Protein AF-A0A6I2FIW4-F1 (afdb_monomer)

Foldseek 3Di:
DDQAFLVRLLPDDLPLVVLLVVLLVQLVVLLVVLVVLLCVLVVDPDDDPVSVVSNVVSVVSSVLSNLLSVLSNLLSVLSVLLSVQQVVLSVVSNPVQVVLVVVQWDADRGQRQIHHNDDLVVQVVVCPPPVVSVVVSVVVVVVVVVVSVVSSVVRNVSSVSNVVSVVSSVVSNVVSVVSNCVSCPLLNPQALVLLLVLQVCQLVLNHDPSSLVNLVVLLDDDPVQLVCLLLPAADADAPSSLRSLLSNQASCQPPALLSLLCRNVSYPPVSSLSNLQSSLSSQLQQQAQSYWHPQDPDDPDGDDIDGGHLVSHHNNLSCCLAPQQWDWDDPVVPPDPFTEIARPCLVSLVSSLVSNVSYDLSSLARGNSLLSLLQNLLSLLLVRGFYYDDPVDDPDGSLQSSLSSLLRSLSHLQSLLCLQVVADQDPVRAGPSCSRYDPPDHDDSCSSVVSLVVGDNVPSCNSVVSSVVSLVCLCVPPPVSSVVSNPDDPPPPPDD

Mean predicted aligned error: 14.68 Å

Sequence (496 aa):
MKVPTVVQVMFWNVDMGSVVPKAEAIATGIRDAADEMHKTVDGMNWSGDGRHGAEGRADRERAQMRLVADAFDDLAAACRYGQAALGPLVATARQRVPNLREAGFEVDDADWSVRDGYNYQAALDAAGTDQKLIDQVNTLQSTRANEAANQTVVLQRLAADLGWADDTTATAIRTALDSIEQLTPATSGLNPTVAAQDEAALRNGTATPAQIERLQLATHLTQQQLDDLLVGKQVDLPQGQFDYLRGFMRSMDTMSVTDIQKLGDGLPADQQQTVRAGVADALQIMSNPEIETAGNPGNGKQTLEDTGGMAMLPTQIRTLLTEKPYNSLNPQRGGGAGGVISVPRMGDFNALTDVLGKGNPSLAQGTDIDRGLLKQSAEIAGSNVKNIQSPWGSTETPSSLADKMLGRAGIDHLAVHDLLTGGAQLPDGTHRMDVTVTPGGKYNPESHIGNLLNHNWEGHDAGMATVLGTAGEFATSPIAAQHAESGEPADTGTGK

Radius of gyration: 36.12 Å; Cα contacts (8 Å, |Δi|>4): 725; chains: 1; bounding box: 83×49×122 Å

pLDDT: mean 84.41, std 15.53, range [32.25, 98.69]

Solvent-accessible surface area (backbone atoms only — not comparable to full-atom values): 25704 Å² total; per-residue (Å²): 133,65,66,60,31,53,63,58,56,73,69,60,81,77,71,35,65,76,50,26,68,55,28,45,51,50,20,49,53,38,44,51,52,31,51,50,53,36,48,55,63,68,68,49,97,73,76,62,72,69,45,56,54,50,50,57,46,37,52,51,52,30,53,51,38,42,53,39,19,50,27,28,42,45,34,22,49,26,27,51,50,33,34,67,56,42,42,62,52,48,52,48,49,66,49,52,56,56,53,40,44,75,72,46,30,41,67,41,47,76,72,39,40,39,42,73,63,71,65,58,66,64,54,47,64,72,32,66,86,44,62,68,51,44,52,48,52,54,50,50,51,55,52,46,51,53,48,21,54,52,49,17,54,53,40,40,50,52,31,47,53,48,20,51,40,50,54,53,28,54,47,42,39,48,54,20,52,52,46,36,50,69,64,52,41,98,56,74,75,42,28,39,69,54,23,36,52,39,49,53,23,25,63,70,28,65,54,48,73,71,46,54,48,50,45,46,58,56,48,58,72,56,71,66,48,42,56,33,29,69,63,72,36,73,35,76,39,59,62,38,41,49,39,15,53,50,22,40,27,59,65,37,38,87,40,50,45,57,55,60,58,46,37,17,70,65,40,59,74,75,54,25,54,53,42,35,19,30,53,20,31,42,51,29,49,36,9,12,57,45,30,30,29,74,56,73,94,80,76,94,67,90,57,87,58,55,62,31,13,50,87,49,41,27,50,49,55,38,48,64,32,21,50,82,63,61,46,85,48,69,54,88,81,60,91,51,102,53,53,38,30,34,47,86,56,51,68,38,55,51,26,47,52,56,31,51,71,48,27,64,74,72,51,39,32,43,13,38,61,32,35,8,36,42,52,48,20,19,54,47,32,49,64,77,38,72,41,44,66,52,99,81,71,64,86,64,26,34,36,55,52,22,18,55,34,21,49,63,26,20,74,11,53,52,24,45,39,19,52,68,67,25,35,65,74,43,98,88,73,46,35,61,41,29,71,36,34,50,93,93,48,75,64,55,26,69,61,37,50,48,17,53,75,70,41,81,38,90,87,35,46,65,10,54,48,37,34,54,47,40,55,53,49,27,68,66,37,93,48,65,65,46,30,53,61,52,72,53,77,78,80,77,79,77,80,128

Nearest PDB structures (foldseek):
  1i4t-assembly2_A-2  TM=3.808E-01  e=1.875E+00  Homo sapiens
  1i49-assembly1_B  TM=3.551E-01  e=1.515E+00  Homo sapiens

Secondary structure (DSSP, 8-state):
-PPPPHHHHHH-----TTTHHHHHHHHHHHHHHHHHHHHHHHTS---SHHHHHHHHHHHHHHHHHHHHHHHHHHHHHHHHHHHHHHHHHHHHHHHHHHHHHHTTEEE-TTT--EEE---HHHHHHHHTT-HHHHHHHHHHHHHHHHHHHHHHHHHHHHHHHHHHHHHHHHHHHHHHHHHHHHHS-TTTT--HHHHHHHHHHHHTT---HHHHHHHHHHT---HHHHHHHHTT--EEEPHHHHHHHHHHHHHTTTS-HHHHHTTTTTS-HHHHHHHHHHHHHHHHHHT-TTEEE---SSSS--PPPPB-SGGGS-HHHH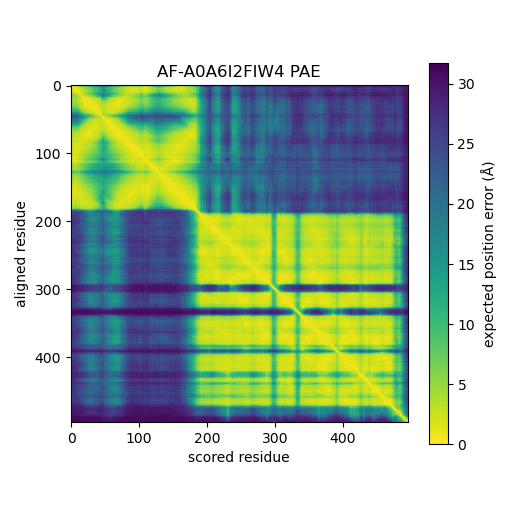HHHHS---EEEPGGGS-STT-EEE-TTHHHHHHHHHHHTTS-GGGGTT-HHHHHHHHHHHHHHTT--S-B--TT-----HHHHHHHHHHHHTT-HHHHHHHHH--PBPTTS-BGGGGGSSTT----HHHHHHHHHH---TT--HHHHHHHHHHHHHTT-SSHHHHHTTT---------

Structure (mmCIF, N/CA/C/O backbone):
data_AF-A0A6I2FIW4-F1
#
_entry.id   AF-A0A6I2FIW4-F1
#
loop_
_atom_site.group_PDB
_atom_site.id
_atom_site.type_symbol
_atom_site.label_atom_id
_atom_site.label_alt_id
_atom_site.label_comp_id
_atom_site.label_asym_id
_atom_site.label_entity_id
_atom_site.label_seq_id
_atom_site.pdbx_PDB_ins_code
_atom_site.Cartn_x
_atom_site.Cartn_y
_atom_site.Cartn_z
_atom_site.occupancy
_atom_site.B_iso_or_equiv
_atom_site.auth_seq_id
_atom_site.auth_comp_id
_atom_site.auth_asym_id
_atom_site.auth_atom_id
_atom_site.pdbx_PDB_model_num
ATOM 1 N N . MET A 1 1 ? -8.846 -2.212 36.057 1.00 59.03 1 MET A N 1
ATOM 2 C CA . MET A 1 1 ? -10.302 -2.308 36.265 1.00 59.03 1 MET A CA 1
ATOM 3 C C . MET A 1 1 ? -10.796 -1.058 36.966 1.00 59.03 1 MET A C 1
ATOM 5 O O . MET A 1 1 ? -10.289 -0.727 38.033 1.00 59.03 1 MET A O 1
ATOM 9 N N . LYS A 1 2 ? -11.722 -0.331 36.344 1.00 77.19 2 LYS A N 1
ATOM 10 C CA . LYS A 1 2 ? -12.286 0.905 36.892 1.00 77.19 2 LYS A CA 1
ATOM 11 C C . LYS A 1 2 ? -13.670 0.589 37.455 1.00 77.19 2 LYS A C 1
ATOM 13 O O . LYS A 1 2 ? -14.498 0.047 36.736 1.00 77.19 2 LYS A O 1
ATOM 18 N N . VAL A 1 3 ? -13.908 0.898 38.728 1.00 87.56 3 VAL A N 1
ATOM 19 C CA . VAL A 1 3 ? -15.242 0.757 39.333 1.00 87.56 3 VAL A CA 1
ATOM 20 C C . VAL A 1 3 ? -16.120 1.907 38.822 1.00 87.56 3 VAL A C 1
ATOM 22 O O . VAL A 1 3 ? -15.680 3.060 38.896 1.00 87.56 3 VAL A O 1
ATOM 25 N N . PRO A 1 4 ? -17.311 1.635 38.264 1.00 89.81 4 PRO A N 1
ATOM 26 C CA . PRO A 1 4 ? -18.198 2.683 37.780 1.00 89.81 4 PRO A CA 1
ATOM 27 C C . PRO A 1 4 ? -18.858 3.419 38.950 1.00 89.81 4 PRO A C 1
ATOM 29 O O . PRO A 1 4 ? -19.106 2.834 40.002 1.00 89.81 4 PRO A O 1
ATOM 32 N N . THR A 1 5 ? -19.174 4.698 38.770 1.00 93.69 5 THR A N 1
ATOM 33 C CA . THR A 1 5 ? -19.931 5.485 39.755 1.00 93.69 5 THR A CA 1
ATOM 34 C C . THR A 1 5 ? -21.418 5.131 39.714 1.00 93.69 5 THR A C 1
ATOM 36 O O . THR A 1 5 ? -21.919 4.622 38.707 1.00 93.69 5 THR A O 1
ATOM 39 N N . VAL A 1 6 ? -22.157 5.447 40.782 1.00 93.00 6 VAL A N 1
ATOM 40 C CA . VAL A 1 6 ? -23.617 5.247 40.830 1.00 93.00 6 VAL A CA 1
ATOM 41 C C . VAL A 1 6 ? -24.279 5.958 39.653 1.00 93.00 6 VAL A C 1
ATOM 43 O O . VAL A 1 6 ? -25.058 5.356 38.917 1.00 93.00 6 VAL A O 1
ATOM 46 N N . VAL A 1 7 ? -23.909 7.222 39.426 1.00 91.19 7 VAL A N 1
ATOM 47 C CA . VAL A 1 7 ? -24.441 8.045 38.333 1.00 91.19 7 VAL A CA 1
ATOM 48 C C . VAL A 1 7 ? -24.213 7.376 36.979 1.00 91.19 7 VAL A C 1
ATOM 50 O O . VAL A 1 7 ? -25.156 7.269 36.201 1.00 91.19 7 VAL A O 1
ATOM 53 N N . GLN A 1 8 ? -23.004 6.873 36.706 1.00 90.31 8 GLN A N 1
ATOM 54 C CA . GLN A 1 8 ? -22.704 6.188 35.444 1.00 90.31 8 GLN A CA 1
ATOM 55 C C . GLN A 1 8 ? -23.646 5.004 35.210 1.00 90.31 8 GLN A C 1
ATOM 57 O O . GLN A 1 8 ? -24.297 4.940 34.168 1.00 90.31 8 GLN A O 1
ATOM 62 N N . VAL A 1 9 ? -23.784 4.123 36.204 1.00 92.69 9 VAL A N 1
ATOM 63 C CA . VAL A 1 9 ? -24.616 2.914 36.105 1.00 92.69 9 VAL A CA 1
ATOM 64 C C . VAL A 1 9 ? -26.093 3.252 35.904 1.00 92.69 9 VAL A C 1
ATOM 66 O O . VAL A 1 9 ? -26.779 2.588 35.125 1.00 92.69 9 VAL A O 1
ATOM 69 N N . MET A 1 10 ? -26.602 4.310 36.546 1.00 90.31 10 MET A N 1
ATOM 70 C CA . MET A 1 10 ? -27.998 4.724 36.366 1.00 90.31 10 MET A CA 1
ATOM 71 C C . MET A 1 10 ? -28.303 5.137 34.922 1.00 90.31 10 MET A C 1
ATOM 73 O O . MET A 1 10 ? -29.415 4.884 34.453 1.00 90.31 10 MET A O 1
ATOM 77 N N . PHE A 1 11 ? -27.324 5.679 34.191 1.00 88.44 11 PHE A N 1
ATOM 78 C CA . PHE A 1 11 ? -27.472 6.097 32.793 1.00 88.44 11 PHE A CA 1
ATOM 79 C C . PHE A 1 11 ? -27.109 5.024 31.754 1.00 88.44 11 PHE A C 1
ATOM 81 O O . PHE A 1 11 ? -27.374 5.228 30.570 1.00 88.44 11 PHE A O 1
ATOM 88 N N . TRP A 1 12 ? -26.546 3.877 32.146 1.00 88.44 12 TRP A N 1
ATOM 89 C CA . TRP A 1 12 ? -26.160 2.830 31.193 1.00 88.44 12 TRP A CA 1
ATOM 90 C C . TRP A 1 12 ? -27.354 2.255 30.421 1.00 88.44 12 TRP A C 1
ATOM 92 O O . TRP A 1 12 ? -28.333 1.786 31.008 1.00 88.44 12 TRP A O 1
ATOM 102 N N . ASN A 1 13 ? -27.258 2.235 29.092 1.00 82.50 13 ASN A N 1
ATOM 103 C CA . ASN A 1 13 ? -28.193 1.505 28.243 1.00 82.50 13 ASN A CA 1
ATOM 104 C C . ASN A 1 13 ? -27.595 0.143 27.870 1.00 82.50 13 ASN A C 1
ATOM 106 O O . ASN A 1 13 ? -26.714 0.064 27.019 1.00 82.50 13 ASN A O 1
ATOM 110 N N . VAL A 1 14 ? -28.074 -0.923 28.5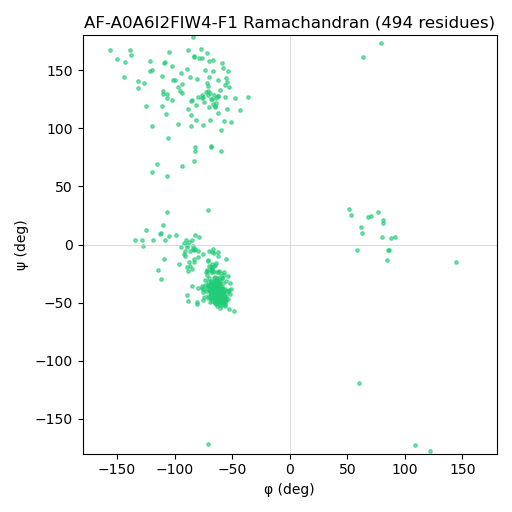11 1.00 81.62 14 VAL A N 1
ATOM 111 C CA . VAL A 1 14 ? -27.634 -2.300 28.240 1.00 81.62 14 VAL A CA 1
ATOM 112 C C . VAL A 1 14 ? -28.579 -2.933 27.216 1.00 81.62 14 VAL A C 1
ATOM 114 O O . VAL A 1 14 ? -29.365 -3.820 27.545 1.00 81.62 14 VAL A O 1
ATOM 117 N N . ASP A 1 15 ? -28.543 -2.420 25.986 1.00 83.44 15 ASP A N 1
ATOM 118 C CA . ASP A 1 15 ? -29.210 -3.021 24.824 1.00 83.44 15 ASP A CA 1
ATOM 119 C C . ASP A 1 15 ? -28.164 -3.471 23.799 1.00 83.44 15 ASP A C 1
ATOM 121 O O . ASP A 1 15 ? -27.992 -2.890 22.728 1.00 83.44 15 ASP A O 1
ATOM 125 N N . MET A 1 16 ? -27.423 -4.515 24.168 1.00 83.81 16 MET A N 1
ATOM 126 C CA . MET A 1 16 ? -26.498 -5.209 23.267 1.00 83.81 16 MET A CA 1
ATOM 127 C C . MET A 1 16 ? -27.218 -6.310 22.476 1.00 83.81 16 MET A C 1
ATOM 129 O O . MET A 1 16 ? -26.740 -6.745 21.429 1.00 83.81 16 MET A O 1
ATOM 133 N N . GLY A 1 17 ? -28.395 -6.740 22.946 1.00 80.81 17 GLY A N 1
ATOM 134 C CA . GLY A 1 17 ? -29.218 -7.758 22.293 1.00 80.81 17 GLY A CA 1
ATOM 135 C C . GLY A 1 17 ? -29.667 -7.376 20.880 1.00 80.81 17 GLY A C 1
ATOM 136 O O . GLY A 1 17 ? -29.822 -8.256 20.039 1.00 80.81 17 GLY A O 1
ATOM 137 N N . SER A 1 18 ? -29.812 -6.082 20.581 1.00 85.06 18 SER A N 1
ATOM 138 C CA . SER A 1 18 ? -30.168 -5.595 19.239 1.00 85.06 18 SER A CA 1
ATOM 139 C C . SER A 1 18 ? -29.058 -5.751 18.181 1.00 85.06 18 SER A C 1
ATOM 141 O O . SER A 1 18 ? -29.347 -5.724 16.980 1.00 85.06 18 SER A O 1
ATOM 143 N N . VAL A 1 19 ? -27.799 -5.928 18.601 1.00 84.56 19 VAL A N 1
ATOM 144 C CA . VAL A 1 19 ? -26.633 -6.115 17.713 1.00 84.56 19 VAL A CA 1
ATOM 145 C C . VAL A 1 19 ? -26.477 -7.578 17.298 1.00 84.56 19 VAL A C 1
ATOM 147 O O . VAL A 1 19 ? -26.149 -7.855 16.146 1.00 84.56 19 VAL A O 1
ATOM 150 N N . VAL A 1 20 ? -26.792 -8.508 18.203 1.00 91.06 20 VAL A N 1
ATOM 151 C CA . VAL A 1 20 ? -26.676 -9.965 18.013 1.00 91.06 20 VAL A CA 1
ATOM 152 C C . VAL A 1 20 ? -27.299 -10.458 16.695 1.00 91.06 20 VAL A C 1
ATOM 154 O O . VAL A 1 20 ? -26.558 -11.013 15.885 1.00 91.06 20 VAL A O 1
ATOM 157 N N . PRO A 1 21 ? -28.594 -10.215 16.397 1.00 88.75 21 PRO A N 1
ATOM 158 C CA . PRO A 1 21 ? -29.202 -10.736 15.171 1.00 88.75 21 PRO A CA 1
ATOM 159 C C . PRO A 1 21 ? -28.617 -10.108 13.899 1.00 88.75 21 PRO A C 1
ATOM 161 O O . PRO A 1 21 ? -28.694 -10.706 12.830 1.00 88.75 21 PRO A O 1
ATOM 164 N N . LYS A 1 22 ? -28.031 -8.904 13.984 1.00 90.00 22 LYS A N 1
ATOM 165 C CA . LYS A 1 22 ? -27.380 -8.257 12.835 1.00 90.00 22 LYS A CA 1
ATOM 166 C C . LYS A 1 22 ? -26.039 -8.914 12.528 1.00 90.00 22 LYS A C 1
ATOM 168 O O . LYS A 1 22 ? -25.767 -9.196 11.367 1.00 90.00 22 LYS A O 1
ATOM 173 N N . ALA A 1 23 ? -25.232 -9.169 13.557 1.00 87.62 23 ALA A N 1
ATOM 174 C CA . ALA A 1 23 ? -23.948 -9.847 13.411 1.00 87.62 23 ALA A CA 1
ATOM 175 C C . ALA A 1 23 ? -24.131 -11.282 12.875 1.00 87.62 23 ALA A C 1
ATOM 177 O O . ALA A 1 23 ? -23.488 -11.650 11.897 1.00 87.62 23 ALA A O 1
ATOM 178 N N . GLU A 1 24 ? -25.096 -12.037 13.413 1.00 92.25 24 GLU A N 1
ATOM 179 C CA . GLU A 1 24 ? -25.441 -13.391 12.937 1.00 92.25 24 GLU A CA 1
ATOM 180 C C . GLU A 1 24 ? -25.934 -13.399 11.478 1.00 92.25 24 GLU A C 1
ATOM 182 O O . GLU A 1 24 ? -25.581 -14.284 10.693 1.00 92.25 24 GLU A O 1
ATOM 187 N N . ALA A 1 25 ? -26.735 -12.401 11.085 1.00 88.69 25 ALA A N 1
ATOM 188 C CA . ALA A 1 25 ? -27.196 -12.264 9.706 1.00 88.69 25 ALA A CA 1
ATOM 189 C C . ALA A 1 25 ? -26.035 -11.983 8.737 1.00 88.69 25 ALA A C 1
ATOM 191 O O . ALA A 1 25 ? -26.004 -12.549 7.645 1.00 88.69 25 ALA A O 1
ATOM 192 N N . ILE A 1 26 ? -25.067 -11.151 9.140 1.00 85.94 26 ILE A N 1
ATOM 193 C CA . ILE A 1 26 ? -23.856 -10.886 8.351 1.00 85.94 26 ILE A CA 1
ATOM 194 C C . ILE A 1 26 ? -23.019 -12.162 8.217 1.00 85.94 26 ILE A C 1
ATOM 196 O O . ILE A 1 26 ? -22.685 -12.544 7.097 1.00 85.94 26 ILE A O 1
ATOM 200 N N . ALA A 1 27 ? -22.742 -12.858 9.324 1.00 87.69 27 ALA A N 1
ATOM 201 C CA . ALA A 1 27 ? -21.993 -14.113 9.314 1.00 87.69 27 ALA A CA 1
ATOM 202 C C . ALA A 1 27 ? -22.637 -15.157 8.386 1.00 87.69 27 ALA A C 1
ATOM 204 O O . ALA A 1 27 ? -21.959 -15.792 7.576 1.00 87.69 27 ALA A O 1
ATOM 205 N N . THR A 1 28 ? -23.965 -15.291 8.449 1.00 92.06 28 THR A N 1
ATOM 206 C CA . THR A 1 28 ? -24.731 -16.187 7.571 1.00 92.06 28 THR A CA 1
ATOM 207 C C . THR A 1 28 ? -24.592 -15.786 6.102 1.00 92.06 28 THR A C 1
ATOM 209 O O . THR A 1 28 ? -24.226 -16.620 5.279 1.00 92.06 28 THR A O 1
ATOM 212 N N . GLY A 1 29 ? -24.791 -14.506 5.773 1.00 87.19 29 GLY A N 1
ATOM 213 C CA . GLY A 1 29 ? -24.674 -14.019 4.396 1.00 87.19 29 GLY A CA 1
ATOM 214 C C . GLY A 1 29 ? -23.279 -14.220 3.794 1.00 87.19 29 GLY A C 1
ATOM 215 O O . GLY A 1 29 ? -23.159 -14.568 2.620 1.00 87.19 29 GLY A O 1
ATOM 216 N N . ILE A 1 30 ? -22.221 -14.063 4.595 1.00 83.88 30 ILE A N 1
ATOM 217 C CA . ILE A 1 30 ? -20.842 -14.322 4.161 1.00 83.88 30 ILE A CA 1
ATOM 218 C C . ILE A 1 30 ? -20.639 -15.812 3.855 1.00 83.88 30 ILE A C 1
ATOM 220 O O . ILE A 1 30 ? -20.066 -16.152 2.818 1.00 83.88 30 ILE A O 1
ATOM 224 N N . ARG A 1 31 ? -21.134 -16.710 4.716 1.00 89.06 31 ARG A N 1
ATOM 225 C CA . ARG A 1 31 ? -21.052 -18.164 4.489 1.00 89.06 31 ARG A CA 1
ATOM 226 C C . ARG A 1 31 ? -21.817 -18.588 3.242 1.00 89.06 31 ARG A C 1
ATOM 228 O O . ARG A 1 31 ? -21.283 -19.366 2.455 1.00 89.06 31 ARG A O 1
ATOM 235 N N . ASP A 1 32 ? -23.014 -18.043 3.044 1.00 89.25 32 ASP A N 1
ATOM 236 C CA . ASP A 1 32 ? -23.837 -18.323 1.869 1.00 89.25 32 ASP A CA 1
ATOM 237 C C . ASP A 1 32 ? -23.130 -17.878 0.582 1.00 89.25 32 ASP A C 1
ATOM 239 O O . ASP A 1 32 ? -23.043 -18.653 -0.369 1.00 89.25 32 ASP A O 1
ATOM 243 N N . ALA A 1 33 ? -22.548 -16.673 0.566 1.00 81.31 33 ALA A N 1
ATOM 244 C CA . ALA A 1 33 ? -21.786 -16.173 -0.578 1.00 81.31 33 ALA A CA 1
ATOM 245 C C . ALA A 1 33 ? -20.536 -17.024 -0.869 1.00 81.31 33 ALA A C 1
ATOM 247 O O . ALA A 1 33 ? -20.266 -17.354 -2.026 1.00 81.31 33 ALA A O 1
ATOM 248 N N . ALA A 1 34 ? -19.800 -17.422 0.173 1.00 82.25 34 ALA A N 1
ATOM 249 C CA . ALA A 1 34 ? -18.619 -18.273 0.051 1.00 82.25 34 ALA A CA 1
ATOM 250 C C . ALA A 1 34 ? -18.967 -19.664 -0.509 1.00 82.25 34 ALA A C 1
ATOM 252 O O . ALA A 1 34 ? -18.273 -20.194 -1.382 1.00 82.25 34 ALA A O 1
ATOM 253 N N . ASP A 1 35 ? -20.059 -20.258 -0.023 1.00 88.25 35 ASP A N 1
ATOM 254 C CA . ASP A 1 35 ? -20.535 -21.558 -0.484 1.00 88.25 35 ASP A CA 1
ATOM 255 C C . ASP A 1 35 ? -21.100 -21.486 -1.911 1.00 88.25 35 ASP A C 1
ATOM 257 O O . ASP A 1 35 ? -20.884 -22.413 -2.691 1.00 88.25 35 ASP A O 1
ATOM 261 N N . GLU A 1 36 ? -21.781 -20.399 -2.280 1.00 89.38 36 GLU A N 1
ATOM 262 C CA . GLU A 1 36 ? -22.313 -20.196 -3.632 1.00 89.38 36 GLU A CA 1
ATOM 263 C C . GLU A 1 36 ? -21.202 -19.994 -4.668 1.00 89.38 36 GLU A C 1
ATOM 265 O O . GLU A 1 36 ? -21.226 -20.617 -5.733 1.00 89.38 36 GLU A O 1
ATOM 270 N N . MET A 1 37 ? -20.183 -19.191 -4.347 1.00 87.19 37 MET A N 1
ATOM 271 C CA . MET A 1 37 ? -18.987 -19.030 -5.178 1.00 87.19 37 MET A CA 1
ATOM 272 C C . MET A 1 37 ? -18.314 -20.383 -5.429 1.00 87.19 37 MET A C 1
ATOM 274 O O . MET A 1 37 ? -18.074 -20.759 -6.577 1.00 87.19 37 MET A O 1
ATOM 278 N N . HIS A 1 38 ? -18.058 -21.147 -4.365 1.00 86.00 38 HIS A N 1
ATOM 279 C CA . HIS A 1 38 ? -17.422 -22.456 -4.474 1.00 86.00 38 HIS A CA 1
ATOM 280 C C . HIS A 1 38 ? -18.267 -23.439 -5.299 1.00 86.00 38 HIS A C 1
ATOM 282 O O . HIS A 1 38 ? -17.736 -24.128 -6.168 1.00 86.00 38 HIS A O 1
ATOM 288 N N . LYS A 1 39 ? -19.589 -23.496 -5.078 1.00 88.69 39 LYS A N 1
ATOM 289 C CA . LYS A 1 39 ? -20.505 -24.325 -5.887 1.00 88.69 39 LYS A CA 1
ATOM 290 C C . LYS A 1 39 ? -20.510 -23.914 -7.355 1.00 88.69 39 LYS A C 1
ATOM 292 O O . LYS A 1 39 ? -20.576 -24.779 -8.220 1.00 88.69 39 LYS A O 1
ATOM 297 N N . THR A 1 40 ? -20.443 -22.617 -7.639 1.00 84.88 40 THR A N 1
ATOM 298 C CA . THR A 1 40 ? -20.405 -22.104 -9.013 1.00 84.88 40 THR A CA 1
ATOM 299 C C . THR A 1 40 ? -19.133 -22.558 -9.722 1.00 84.88 40 THR A C 1
ATOM 301 O O . THR A 1 40 ? -19.204 -23.009 -10.863 1.00 84.88 40 THR A O 1
ATOM 304 N N . VAL A 1 41 ? -17.980 -22.494 -9.046 1.00 79.62 41 VAL A N 1
ATOM 305 C CA . VAL A 1 41 ? -16.695 -22.943 -9.604 1.00 79.62 41 VAL A CA 1
ATOM 306 C C . VAL A 1 41 ? -16.661 -24.456 -9.830 1.00 79.62 41 VAL A C 1
ATOM 308 O O . VAL A 1 41 ? -16.255 -24.897 -10.907 1.00 79.62 41 VAL A O 1
ATOM 311 N N . ASP A 1 42 ? -17.142 -25.235 -8.860 1.00 82.44 42 ASP A N 1
ATOM 312 C CA . ASP A 1 42 ? -17.222 -26.700 -8.939 1.00 82.44 42 ASP A CA 1
ATOM 313 C C . ASP A 1 42 ? -18.243 -27.184 -9.990 1.00 82.44 42 ASP A C 1
ATOM 315 O O . ASP A 1 42 ? -18.009 -28.147 -10.721 1.00 82.44 42 ASP A O 1
ATOM 319 N N . GLY A 1 43 ? -19.367 -26.473 -10.123 1.00 81.56 43 GLY A N 1
ATOM 320 C CA . GLY A 1 43 ? -20.464 -26.802 -11.036 1.00 81.56 43 GLY A CA 1
ATOM 321 C C . GLY A 1 43 ? -20.199 -26.486 -12.512 1.00 81.56 43 GLY A C 1
ATOM 322 O O . GLY A 1 43 ? -20.999 -26.865 -13.373 1.00 81.56 43 GLY A O 1
ATOM 323 N N . MET A 1 44 ? -19.097 -25.806 -12.840 1.00 83.56 44 MET A N 1
ATOM 324 C CA . MET A 1 44 ? -18.712 -25.558 -14.229 1.00 83.56 44 MET A CA 1
ATOM 325 C C . MET A 1 44 ? -18.244 -26.854 -14.909 1.00 83.56 44 MET A C 1
ATOM 327 O O . MET A 1 44 ? -17.396 -27.588 -14.405 1.00 83.56 44 MET A O 1
ATOM 331 N N . ASN A 1 45 ? -18.761 -27.130 -16.109 1.00 78.31 45 ASN A N 1
ATOM 332 C CA . ASN A 1 45 ? -18.373 -28.306 -16.891 1.00 78.31 45 ASN A CA 1
ATOM 333 C C . ASN A 1 45 ? -17.081 -28.035 -17.687 1.00 78.31 45 ASN A C 1
ATOM 335 O O . ASN A 1 45 ? -17.106 -27.841 -18.902 1.00 78.31 45 ASN A O 1
ATOM 339 N N . TRP A 1 46 ? -15.956 -27.960 -16.976 1.00 74.38 46 TRP A N 1
ATOM 340 C CA . TRP A 1 46 ? -14.620 -27.680 -17.516 1.00 74.38 46 TRP A CA 1
ATOM 341 C C . TRP A 1 46 ? -13.548 -28.586 -16.885 1.00 74.38 46 TRP A C 1
ATOM 343 O O . TRP A 1 46 ? -13.793 -29.232 -15.865 1.00 74.38 46 TRP A O 1
ATOM 353 N N . SER A 1 47 ? -12.370 -28.694 -17.509 1.00 80.00 47 SER A N 1
ATOM 354 C CA . SER A 1 47 ? -11.281 -29.596 -17.092 1.00 80.00 47 SER A CA 1
ATOM 355 C C . SER A 1 47 ? -9.899 -29.038 -17.454 1.00 80.00 47 SER A C 1
ATOM 357 O O . SER A 1 47 ? -9.793 -28.227 -18.371 1.00 80.00 47 SER A O 1
ATOM 359 N N . GLY A 1 48 ? -8.843 -29.525 -16.792 1.00 66.50 48 GLY A N 1
ATOM 360 C CA . GLY A 1 48 ? -7.445 -29.126 -17.023 1.00 66.50 48 GLY A CA 1
ATOM 361 C C . GLY A 1 48 ? -6.860 -28.280 -15.885 1.00 66.50 48 GLY A C 1
ATOM 362 O O . GLY A 1 48 ? -7.497 -28.105 -14.845 1.00 66.50 48 GLY A O 1
ATOM 363 N N . ASP A 1 49 ? -5.650 -27.750 -16.074 1.00 52.66 49 ASP A N 1
ATOM 364 C CA . ASP A 1 49 ? -4.913 -27.008 -15.032 1.00 52.66 49 ASP A CA 1
ATOM 365 C C . ASP A 1 49 ? -5.614 -25.706 -14.615 1.00 52.66 49 ASP A C 1
ATOM 367 O O . ASP A 1 49 ? -5.609 -25.338 -13.442 1.00 52.66 49 ASP A O 1
ATOM 371 N N . GLY A 1 50 ? -6.309 -25.050 -15.551 1.00 54.69 50 GLY A N 1
ATOM 372 C CA . GLY A 1 50 ? -7.105 -23.853 -15.258 1.00 54.69 50 GLY A CA 1
ATOM 373 C C . GLY A 1 50 ? -8.239 -24.111 -14.259 1.00 54.69 50 GLY A C 1
ATOM 374 O O . GLY A 1 50 ? -8.487 -23.278 -13.390 1.00 54.69 50 GLY A O 1
ATOM 375 N N . ARG A 1 51 ? -8.869 -25.294 -14.319 1.00 68.31 51 ARG A N 1
ATOM 376 C CA . ARG A 1 51 ? -9.874 -25.714 -13.332 1.00 68.31 51 ARG A CA 1
ATOM 377 C C . ARG A 1 51 ? -9.247 -25.909 -11.954 1.00 68.31 51 ARG A C 1
ATOM 379 O O . ARG A 1 51 ? -9.774 -25.382 -10.984 1.00 68.31 51 ARG A O 1
ATOM 386 N N . HIS A 1 52 ? -8.113 -26.604 -11.877 1.00 63.03 52 HIS A N 1
ATOM 387 C CA . HIS A 1 52 ? -7.424 -26.850 -10.605 1.00 63.03 52 HIS A CA 1
ATOM 388 C C . HIS A 1 52 ? -6.986 -25.539 -9.934 1.00 63.03 52 HIS A C 1
ATOM 390 O O . HIS A 1 52 ? -7.106 -25.392 -8.719 1.00 63.03 52 HIS A O 1
ATOM 396 N N . GLY A 1 53 ? -6.515 -24.564 -10.719 1.00 56.59 53 GLY A N 1
ATOM 397 C CA . GLY A 1 53 ? -6.182 -23.230 -10.216 1.00 56.59 53 GLY A CA 1
ATOM 398 C C . GLY A 1 53 ? -7.402 -22.471 -9.683 1.00 56.59 53 GLY A C 1
ATOM 399 O O . GLY A 1 53 ? -7.327 -21.860 -8.617 1.00 56.59 53 GLY A O 1
ATOM 400 N N . ALA A 1 54 ? -8.532 -22.542 -10.391 1.00 60.97 54 ALA A N 1
ATOM 401 C CA . ALA A 1 54 ? -9.777 -21.901 -9.976 1.00 60.97 54 ALA A CA 1
ATOM 402 C C . ALA A 1 54 ? -10.395 -22.549 -8.727 1.00 60.97 54 ALA A C 1
ATOM 404 O O . ALA A 1 54 ? -10.791 -21.823 -7.821 1.00 60.97 54 ALA A O 1
ATOM 405 N N . GLU A 1 55 ? -10.426 -23.882 -8.642 1.00 70.12 55 GLU A N 1
ATOM 406 C CA . GLU A 1 55 ? -10.861 -24.620 -7.445 1.00 70.12 55 GLU A CA 1
ATOM 407 C C . GLU A 1 55 ? -9.976 -24.268 -6.244 1.00 70.12 55 GLU A C 1
ATOM 409 O O . GLU A 1 55 ? -10.480 -23.854 -5.205 1.00 70.12 55 GLU A O 1
ATOM 414 N N . GLY A 1 56 ? -8.649 -24.305 -6.414 1.00 60.00 56 GLY A N 1
ATOM 415 C CA . GLY A 1 56 ? -7.720 -23.944 -5.345 1.00 60.00 56 GLY A CA 1
ATOM 416 C C . GLY A 1 56 ? -7.864 -22.491 -4.878 1.00 60.00 56 GLY A C 1
ATOM 417 O O . GLY A 1 56 ? -7.675 -22.206 -3.697 1.00 60.00 56 GLY A O 1
ATOM 418 N N . ARG A 1 57 ? -8.211 -21.561 -5.777 1.00 64.19 57 ARG A N 1
ATOM 419 C CA . ARG A 1 57 ? -8.530 -20.176 -5.404 1.00 64.19 57 ARG A CA 1
ATOM 420 C C . ARG A 1 57 ? -9.868 -20.083 -4.670 1.00 64.19 57 ARG A C 1
ATOM 422 O O . ARG A 1 57 ? -9.920 -19.442 -3.625 1.00 64.19 57 ARG A O 1
ATOM 429 N N . ALA A 1 58 ? -10.907 -20.745 -5.174 1.00 68.06 58 ALA A N 1
ATOM 430 C CA . ALA A 1 58 ? -12.226 -20.766 -4.551 1.00 68.06 58 ALA A CA 1
ATOM 431 C C . ALA A 1 58 ? -12.180 -21.363 -3.134 1.00 68.06 58 ALA A C 1
ATOM 433 O O . ALA A 1 58 ? -12.832 -20.841 -2.234 1.00 68.06 58 ALA A O 1
ATOM 434 N N . ASP A 1 59 ? -11.366 -22.398 -2.908 1.00 66.12 59 ASP A N 1
ATOM 435 C CA . ASP A 1 59 ? -11.124 -22.974 -1.581 1.00 66.12 59 ASP A CA 1
ATOM 436 C C . ASP A 1 59 ? -10.491 -21.966 -0.616 1.00 66.12 59 ASP A C 1
ATOM 438 O O . ASP A 1 59 ? -10.939 -21.829 0.526 1.00 66.12 59 ASP A O 1
ATOM 442 N N . ARG A 1 60 ? -9.466 -21.233 -1.072 1.00 62.09 60 ARG A N 1
ATOM 443 C CA . ARG A 1 60 ? -8.792 -20.206 -0.260 1.00 62.09 60 ARG A CA 1
ATOM 444 C C . ARG A 1 60 ? -9.730 -19.056 0.089 1.00 62.09 60 ARG A C 1
ATOM 446 O O . ARG A 1 60 ? -9.832 -18.695 1.259 1.00 62.09 60 ARG A O 1
ATOM 453 N N . GLU A 1 61 ? -10.445 -18.525 -0.900 1.00 66.69 61 GLU A N 1
ATOM 454 C CA . GLU A 1 61 ? -11.411 -17.440 -0.696 1.00 66.69 61 GLU A CA 1
ATOM 455 C C . GLU A 1 61 ? -12.547 -17.892 0.235 1.00 66.69 61 GLU A C 1
ATOM 457 O O . GLU A 1 61 ? -12.907 -17.176 1.169 1.00 66.69 61 GLU A O 1
ATOM 462 N N . ARG A 1 62 ? -13.042 -19.128 0.080 1.00 76.31 62 ARG A N 1
ATOM 463 C CA . ARG A 1 62 ? -14.054 -19.707 0.973 1.00 76.31 62 ARG A CA 1
ATOM 464 C C . ARG A 1 62 ? -13.554 -19.833 2.411 1.00 76.31 62 ARG A C 1
ATOM 466 O O . ARG A 1 62 ? -14.307 -19.539 3.338 1.00 76.31 62 ARG A O 1
ATOM 473 N N . ALA A 1 63 ? -12.312 -20.273 2.612 1.00 67.62 63 ALA A N 1
ATOM 474 C CA . ALA A 1 63 ? -11.716 -20.370 3.941 1.00 67.62 63 ALA A CA 1
ATOM 475 C C . ALA A 1 63 ? -11.585 -18.988 4.603 1.00 67.62 63 ALA A C 1
ATOM 477 O O . ALA A 1 63 ? -11.991 -18.825 5.751 1.00 67.62 63 ALA A O 1
ATOM 478 N N . GLN A 1 64 ? -11.105 -17.981 3.868 1.00 68.25 64 GLN A N 1
ATOM 479 C CA . GLN A 1 64 ? -10.965 -16.609 4.371 1.00 68.25 64 GLN A CA 1
ATOM 480 C C . GLN A 1 64 ? -12.316 -15.973 4.714 1.00 68.25 64 GLN A C 1
ATOM 482 O O . GLN A 1 64 ? -12.485 -15.441 5.808 1.00 68.25 64 GLN A O 1
ATOM 487 N N . MET A 1 65 ? -13.311 -16.091 3.831 1.00 77.94 65 MET A N 1
ATOM 488 C CA . MET A 1 65 ? -14.665 -15.592 4.096 1.00 77.94 65 MET A CA 1
ATOM 489 C C . MET A 1 65 ? -15.277 -16.245 5.343 1.00 77.94 65 MET A C 1
ATOM 491 O O . MET A 1 65 ? -15.958 -15.581 6.121 1.00 77.94 65 MET A O 1
ATOM 495 N N . ARG A 1 66 ? -15.014 -17.534 5.583 1.00 81.19 66 ARG A N 1
ATOM 496 C CA . ARG A 1 66 ? -15.499 -18.218 6.791 1.00 81.19 66 ARG A CA 1
ATOM 497 C C . ARG A 1 66 ? -14.844 -17.706 8.069 1.00 81.19 66 ARG A C 1
ATOM 499 O O . ARG A 1 66 ? -15.563 -17.535 9.043 1.00 81.19 66 ARG A O 1
ATOM 506 N N . LEU A 1 67 ? -13.553 -17.378 8.048 1.00 72.69 67 LEU A N 1
ATOM 507 C CA . LEU A 1 67 ? -12.898 -16.731 9.191 1.00 72.69 67 LEU A CA 1
ATOM 508 C C . LEU A 1 67 ? -13.551 -15.381 9.525 1.00 72.69 67 LEU A C 1
ATOM 510 O O . LEU A 1 67 ? -13.785 -15.090 10.695 1.00 72.69 67 LEU A O 1
ATOM 514 N N . VAL A 1 68 ? -13.917 -14.585 8.512 1.00 78.12 68 VAL A N 1
ATOM 515 C CA . VAL A 1 68 ? -14.665 -13.331 8.723 1.00 78.12 68 VAL A CA 1
ATOM 516 C C . VAL A 1 68 ? -16.031 -13.611 9.355 1.00 78.12 68 VAL A C 1
ATOM 518 O O . VAL A 1 68 ? -16.423 -12.938 10.307 1.00 78.12 68 VAL A O 1
ATOM 521 N N . ALA A 1 69 ? -16.762 -14.607 8.848 1.00 80.38 69 ALA A N 1
ATOM 522 C CA . ALA A 1 69 ? -18.056 -14.988 9.407 1.00 80.38 69 ALA A CA 1
ATOM 523 C C . ALA A 1 69 ? -17.946 -15.442 10.873 1.00 80.38 69 ALA A C 1
ATOM 525 O O . ALA A 1 69 ? -18.785 -15.066 11.689 1.00 80.38 69 ALA A O 1
ATOM 526 N N . ASP A 1 70 ? -16.902 -16.197 11.216 1.00 79.38 70 ASP A N 1
ATOM 527 C CA . ASP A 1 70 ? -16.642 -16.643 12.586 1.00 79.38 70 ASP A CA 1
ATOM 528 C C . ASP A 1 70 ? -16.339 -15.450 13.516 1.00 79.38 70 ASP A C 1
ATOM 530 O O . ASP A 1 70 ? -16.875 -15.389 14.619 1.00 79.38 70 ASP A O 1
ATOM 534 N N . ALA A 1 71 ? -15.610 -14.429 13.048 1.00 78.88 71 ALA A N 1
ATOM 535 C CA . ALA A 1 71 ? -15.375 -13.203 13.822 1.00 78.88 71 ALA A CA 1
ATOM 536 C C . ALA A 1 71 ? -16.669 -12.400 14.096 1.00 78.88 71 ALA A C 1
ATOM 538 O O . ALA A 1 71 ? -16.835 -11.810 15.168 1.00 78.88 71 ALA A O 1
ATOM 539 N N . PHE A 1 72 ? -17.629 -12.402 13.161 1.00 86.56 72 PHE A N 1
ATOM 540 C CA . PHE A 1 72 ? -18.965 -11.839 13.407 1.00 86.56 72 PHE A CA 1
ATOM 541 C C . PHE A 1 72 ? -19.777 -12.669 14.414 1.00 86.56 72 PHE A C 1
ATOM 543 O O . PHE A 1 72 ? -20.514 -12.091 15.221 1.00 86.56 72 PHE A O 1
ATOM 550 N N . ASP A 1 73 ? -19.630 -13.995 14.421 1.00 89.38 73 ASP A N 1
ATOM 551 C CA . ASP A 1 73 ? -20.240 -14.848 15.447 1.00 89.38 73 ASP A CA 1
ATOM 552 C C . ASP A 1 73 ? -19.622 -14.606 16.833 1.00 89.38 73 ASP A C 1
ATOM 554 O O . ASP A 1 73 ? -20.353 -14.574 17.829 1.00 89.38 73 ASP A O 1
ATOM 558 N N . ASP A 1 74 ? -18.314 -14.351 16.910 1.00 85.31 74 ASP A N 1
ATOM 559 C CA . ASP A 1 74 ? -17.630 -13.967 18.150 1.00 85.31 74 ASP A CA 1
ATOM 560 C C . ASP A 1 74 ? -18.130 -12.615 18.680 1.00 85.31 74 ASP A C 1
ATOM 562 O O . ASP A 1 74 ? -18.395 -12.476 19.879 1.00 85.31 74 ASP A O 1
ATOM 566 N N . LEU A 1 75 ? -18.368 -11.634 17.798 1.00 90.12 75 LEU A N 1
ATOM 567 C CA . LEU A 1 75 ? -19.012 -10.368 18.169 1.00 90.12 75 LEU A CA 1
ATOM 568 C C . LEU A 1 75 ? -20.427 -10.604 18.722 1.00 90.12 75 LEU A C 1
ATOM 570 O O . LEU A 1 75 ? -20.794 -10.052 19.764 1.00 90.12 75 LEU A O 1
ATOM 574 N N . ALA A 1 76 ? -21.220 -11.450 18.058 1.00 91.88 76 ALA A N 1
ATOM 575 C CA . ALA A 1 76 ? -22.554 -11.814 18.528 1.00 91.88 76 ALA A CA 1
A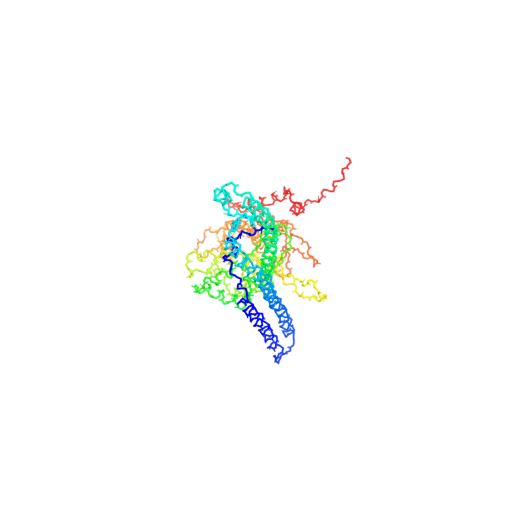TOM 576 C C . ALA A 1 76 ? -22.498 -12.492 19.909 1.00 91.88 76 ALA A C 1
ATOM 578 O O . ALA A 1 76 ? -23.287 -12.160 20.800 1.00 91.88 76 ALA A O 1
ATOM 579 N N . ALA A 1 77 ? -21.546 -13.403 20.120 1.00 90.88 77 ALA A N 1
ATOM 580 C CA . ALA A 1 77 ? -21.328 -14.075 21.396 1.00 90.88 77 ALA A CA 1
ATOM 581 C C . ALA A 1 77 ? -20.920 -13.091 22.506 1.00 90.88 77 ALA A C 1
ATOM 583 O O . ALA A 1 77 ? -21.493 -13.144 23.599 1.00 90.88 77 ALA A O 1
ATOM 584 N N . ALA A 1 78 ? -20.012 -12.152 22.220 1.00 89.81 78 ALA A N 1
ATOM 585 C CA . ALA A 1 78 ? -19.595 -11.105 23.152 1.00 89.81 78 ALA A CA 1
ATOM 586 C C . ALA A 1 78 ? -20.773 -10.206 23.566 1.00 89.81 78 ALA A C 1
ATOM 588 O O . ALA A 1 78 ? -20.976 -9.955 24.756 1.00 89.81 78 ALA A O 1
ATOM 589 N N . CYS A 1 79 ? -21.613 -9.788 22.612 1.00 90.50 79 CYS A N 1
ATOM 590 C CA . CYS A 1 79 ? -22.818 -9.007 22.898 1.00 90.50 79 CYS A CA 1
ATOM 591 C C . CYS A 1 79 ? -23.854 -9.794 23.721 1.00 90.50 79 CYS A C 1
ATOM 593 O O . CYS A 1 79 ? -24.441 -9.236 24.652 1.00 90.50 79 CYS A O 1
ATOM 595 N N . ARG A 1 80 ? -24.069 -11.091 23.434 1.00 93.25 80 ARG A N 1
ATOM 596 C CA . ARG A 1 80 ? -24.957 -11.955 24.241 1.00 93.25 80 ARG A CA 1
ATOM 597 C C . ARG A 1 80 ? -24.454 -12.085 25.677 1.00 93.25 80 ARG A C 1
ATOM 599 O O . ARG A 1 80 ? -25.245 -11.960 26.613 1.00 93.25 80 ARG A O 1
ATOM 606 N N . TYR A 1 81 ? -23.153 -12.313 25.848 1.00 88.56 81 TYR A N 1
ATOM 607 C CA . TYR A 1 81 ? -22.525 -12.381 27.164 1.00 88.56 81 TYR A CA 1
ATOM 608 C C . TYR A 1 81 ? -22.694 -11.064 27.928 1.00 88.56 81 TYR A C 1
ATOM 610 O O . TYR A 1 81 ? -23.184 -11.076 29.057 1.00 88.56 81 TYR A O 1
ATOM 618 N N . GLY A 1 82 ? -22.379 -9.932 27.291 1.00 88.00 82 GLY A N 1
ATOM 619 C CA . GLY A 1 82 ? -22.519 -8.606 27.888 1.00 88.00 82 GLY A CA 1
ATOM 620 C C . GLY A 1 82 ? -23.942 -8.311 28.350 1.00 88.00 82 GLY A C 1
ATOM 621 O O . GLY A 1 82 ? -24.150 -7.891 29.488 1.00 88.00 82 GLY A O 1
ATOM 622 N N . GLN A 1 83 ? -24.939 -8.626 27.518 1.00 92.19 83 GLN A N 1
ATOM 623 C CA . GLN A 1 83 ? -26.351 -8.489 27.876 1.00 92.19 83 GLN A CA 1
ATOM 624 C C . GLN A 1 83 ? -26.717 -9.321 29.117 1.00 92.19 83 GLN A C 1
ATOM 626 O O . GLN A 1 83 ? -27.397 -8.825 30.019 1.00 92.19 83 GLN A O 1
ATOM 631 N N . ALA A 1 84 ? -26.276 -10.582 29.162 1.00 92.31 84 ALA A N 1
ATOM 632 C CA . ALA A 1 84 ? -26.587 -11.511 30.245 1.00 92.31 84 ALA A CA 1
ATOM 633 C C . ALA A 1 84 ? -25.865 -11.166 31.559 1.00 92.31 84 ALA A C 1
ATOM 635 O O . ALA A 1 84 ? -26.438 -11.357 32.631 1.00 92.31 84 ALA A O 1
ATOM 636 N N . ALA A 1 85 ? -24.637 -10.647 31.483 1.00 91.62 85 ALA A N 1
ATOM 637 C CA . ALA A 1 85 ? -23.831 -10.287 32.645 1.00 91.62 85 ALA A CA 1
ATOM 638 C C . ALA A 1 85 ? -24.223 -8.918 33.228 1.00 91.62 85 ALA A C 1
ATOM 640 O O . ALA A 1 85 ? -24.472 -8.805 34.428 1.00 91.62 85 ALA A O 1
ATOM 641 N N . LEU A 1 86 ? -24.320 -7.877 32.393 1.00 92.56 86 LEU A N 1
ATOM 642 C CA . LEU A 1 86 ? -24.566 -6.504 32.851 1.00 92.56 86 LEU A CA 1
ATOM 643 C C . LEU A 1 86 ? -26.038 -6.236 33.172 1.00 92.56 86 LEU A C 1
ATOM 645 O O . LEU A 1 86 ? -26.332 -5.527 34.135 1.00 92.56 86 LEU A O 1
ATOM 649 N N . GLY A 1 87 ? -26.972 -6.803 32.402 1.00 92.06 87 GLY A N 1
ATOM 650 C CA . GLY A 1 87 ? -28.404 -6.515 32.530 1.00 92.06 87 GLY A CA 1
ATOM 651 C C . GLY A 1 87 ? -28.948 -6.694 33.959 1.00 92.06 87 GLY A C 1
ATOM 652 O O . GLY A 1 87 ? -29.491 -5.738 34.522 1.00 92.06 87 GLY A O 1
ATOM 653 N N . PRO A 1 88 ? -28.771 -7.872 34.591 1.00 94.62 88 PRO A N 1
ATOM 654 C CA . PRO A 1 88 ? -29.239 -8.119 35.957 1.00 94.62 88 PR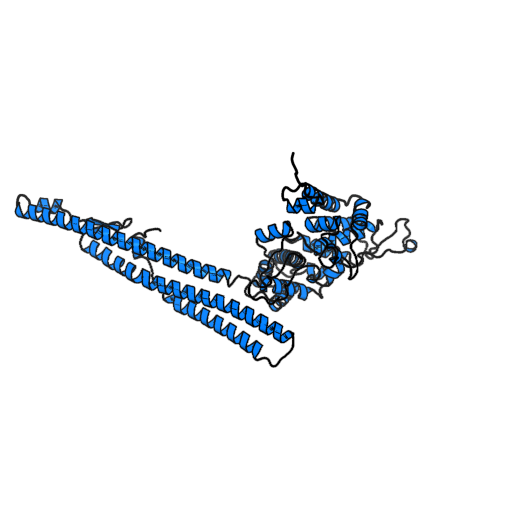O A CA 1
ATOM 655 C C . PRO A 1 88 ? -28.559 -7.240 37.016 1.00 94.62 88 PRO A C 1
ATOM 657 O O . PRO A 1 88 ? -29.211 -6.809 37.972 1.00 94.62 88 PRO A O 1
ATOM 660 N N . LEU A 1 89 ? -27.265 -6.945 36.854 1.00 96.06 89 LEU A N 1
ATOM 661 C CA . LEU A 1 89 ? -26.504 -6.120 37.798 1.00 96.06 89 LEU A CA 1
ATOM 662 C C . LEU A 1 89 ? -26.974 -4.660 37.762 1.00 96.06 89 LEU A C 1
ATOM 664 O O . LEU A 1 89 ? -27.244 -4.070 38.809 1.00 96.06 89 LEU A O 1
ATOM 668 N N . VAL A 1 90 ? -27.156 -4.099 36.562 1.00 95.56 90 VAL A N 1
ATOM 669 C CA . VAL A 1 90 ? -27.675 -2.735 36.375 1.00 95.56 90 VAL A CA 1
ATOM 670 C C . VAL A 1 90 ? -29.107 -2.627 36.895 1.00 95.56 90 VAL A C 1
ATOM 672 O O . VAL A 1 90 ? -29.434 -1.663 37.589 1.00 95.56 90 VAL A O 1
ATOM 675 N N . ALA A 1 91 ? -29.959 -3.624 36.632 1.00 95.19 91 ALA A N 1
ATOM 676 C CA . ALA A 1 91 ? -31.314 -3.668 37.182 1.00 95.19 91 ALA A CA 1
ATOM 677 C C . ALA A 1 91 ? -31.306 -3.698 38.722 1.00 95.19 91 ALA A C 1
ATOM 679 O O . ALA A 1 91 ? -32.047 -2.953 39.362 1.00 95.19 91 ALA A O 1
ATOM 680 N N . THR A 1 92 ? -30.413 -4.495 39.318 1.00 96.75 92 THR A N 1
ATOM 681 C CA . THR A 1 92 ? -30.244 -4.569 40.777 1.00 96.75 92 THR A CA 1
ATOM 682 C C . THR A 1 92 ? -29.799 -3.229 41.359 1.00 96.75 92 THR A C 1
ATOM 684 O O . THR A 1 92 ? -30.358 -2.787 42.364 1.00 96.75 92 THR A O 1
ATOM 687 N N . ALA A 1 93 ? -28.837 -2.548 40.729 1.00 96.56 93 ALA A N 1
ATOM 688 C CA . ALA A 1 93 ? -28.388 -1.225 41.162 1.00 96.56 93 ALA A CA 1
ATOM 689 C C . ALA A 1 93 ? -29.532 -0.202 41.098 1.00 96.56 93 ALA A C 1
ATOM 691 O O . ALA A 1 93 ? -29.799 0.490 42.084 1.00 96.56 93 ALA A O 1
ATOM 692 N N . ARG A 1 94 ? -30.255 -0.167 39.969 1.00 95.56 94 ARG A N 1
ATOM 693 C CA . ARG A 1 94 ? -31.413 0.714 39.732 1.00 95.56 94 ARG A CA 1
ATOM 694 C C . ARG A 1 94 ? -32.573 0.478 40.689 1.00 95.56 94 ARG A C 1
ATOM 696 O O . ARG A 1 94 ? -33.378 1.379 40.876 1.00 95.56 94 ARG A O 1
ATOM 703 N N . GLN A 1 95 ? -32.662 -0.699 41.296 1.00 96.62 95 GLN A N 1
ATOM 704 C CA . GLN A 1 95 ? -33.640 -0.979 42.339 1.00 96.62 95 GLN A CA 1
ATOM 705 C C . GLN A 1 95 ? -33.111 -0.605 43.731 1.00 96.62 95 GLN A C 1
ATOM 707 O O . GLN A 1 95 ? -33.794 0.065 44.501 1.00 96.62 95 GLN A O 1
ATOM 712 N N . ARG A 1 96 ? -31.891 -1.033 44.079 1.00 96.44 96 ARG A N 1
ATOM 713 C CA . ARG A 1 96 ? -31.350 -0.880 45.438 1.00 96.44 96 ARG A CA 1
ATOM 714 C C . ARG A 1 96 ? -31.068 0.568 45.813 1.00 96.44 96 ARG A C 1
ATOM 716 O O . ARG A 1 96 ? -31.388 0.961 46.930 1.00 96.44 96 ARG A O 1
ATOM 723 N N . VAL A 1 97 ? -30.481 1.349 44.907 1.00 97.19 97 VAL A N 1
ATOM 724 C CA . VAL A 1 97 ? -30.087 2.731 45.215 1.00 97.19 97 VAL A CA 1
ATOM 725 C C . VAL A 1 97 ? -31.310 3.611 45.514 1.00 97.19 97 VAL A C 1
ATOM 727 O O . VAL A 1 97 ? -31.313 4.247 46.569 1.00 97.19 97 VAL A O 1
ATOM 730 N N . PRO A 1 98 ? -32.377 3.629 44.687 1.00 96.44 98 PRO A N 1
ATOM 731 C CA . PRO A 1 98 ? -33.596 4.360 45.029 1.00 96.44 98 PRO A CA 1
ATOM 732 C C . PRO A 1 98 ? -34.264 3.855 46.309 1.00 96.44 98 PRO A C 1
ATOM 734 O O . PRO A 1 98 ? -34.612 4.673 47.150 1.00 96.44 98 PRO A O 1
ATOM 737 N N . ASN A 1 99 ? -34.354 2.536 46.520 1.00 97.00 99 ASN A N 1
ATOM 738 C CA . ASN A 1 99 ? -34.965 1.981 47.734 1.00 97.00 99 ASN A CA 1
ATOM 739 C C . ASN A 1 99 ? -34.244 2.430 49.018 1.00 97.00 99 ASN A C 1
ATOM 741 O O . ASN A 1 99 ? -34.888 2.708 50.027 1.00 97.00 99 ASN A O 1
ATOM 745 N N . LEU A 1 100 ? -32.909 2.518 48.995 1.00 97.31 100 LEU A N 1
ATOM 746 C CA . LEU A 1 100 ? -32.133 3.031 50.129 1.00 97.31 100 LEU A CA 1
ATOM 747 C C . LEU A 1 100 ? -32.383 4.524 50.355 1.00 97.31 100 LEU A C 1
ATOM 749 O O . LEU A 1 100 ? -32.567 4.945 51.498 1.00 97.31 100 LEU A O 1
ATOM 753 N N . ARG A 1 101 ? -32.460 5.304 49.269 1.00 96.19 101 ARG A N 1
ATOM 754 C CA . ARG A 1 101 ? -32.793 6.735 49.321 1.00 96.19 101 ARG A CA 1
ATOM 755 C C . ARG A 1 101 ? -34.195 6.972 49.885 1.00 96.19 101 ARG A C 1
ATOM 757 O O . ARG A 1 101 ? -34.366 7.820 50.755 1.00 96.19 101 ARG A O 1
ATOM 764 N N . GLU A 1 102 ? -35.180 6.176 49.477 1.00 96.00 102 GLU A N 1
ATOM 765 C CA . GLU A 1 102 ? -36.543 6.209 50.026 1.00 96.00 102 GLU A CA 1
ATOM 766 C C . GLU A 1 102 ? -36.595 5.805 51.509 1.00 96.00 102 GLU A C 1
ATOM 768 O O . GLU A 1 102 ? -37.389 6.352 52.274 1.00 96.00 102 GLU A O 1
ATOM 773 N N . ALA A 1 103 ? -35.711 4.905 51.951 1.00 95.12 103 ALA A N 1
ATOM 774 C CA . ALA A 1 103 ? -35.578 4.496 53.352 1.00 95.12 103 ALA A CA 1
ATOM 775 C C . ALA A 1 103 ? -34.805 5.506 54.239 1.00 95.12 103 ALA A C 1
ATOM 777 O O . ALA A 1 103 ? -34.523 5.226 55.416 1.00 95.12 103 ALA A O 1
ATOM 778 N N . GLY A 1 104 ? -34.460 6.679 53.695 1.00 95.25 104 GLY A N 1
ATOM 779 C CA . GLY A 1 104 ? -33.784 7.767 54.404 1.00 95.25 104 GLY A CA 1
ATOM 780 C C . GLY A 1 104 ? -32.268 7.600 54.528 1.00 95.25 104 GLY A C 1
ATOM 781 O O . GLY A 1 104 ? -31.664 8.217 55.405 1.00 95.25 104 GLY A O 1
ATOM 782 N N . PHE A 1 105 ? -31.655 6.745 53.707 1.00 97.75 105 PHE A N 1
ATOM 783 C CA . PHE A 1 105 ? -30.201 6.656 53.595 1.00 97.75 105 PHE A CA 1
ATOM 784 C C . PHE A 1 105 ? -29.686 7.515 52.439 1.00 97.75 105 PHE A C 1
ATOM 786 O O . PHE A 1 105 ? -30.322 7.648 51.396 1.00 97.75 105 PHE A O 1
ATOM 793 N N . GLU A 1 106 ? -28.488 8.053 52.601 1.00 97.06 106 GLU A N 1
ATOM 794 C CA . GLU A 1 106 ? -27.738 8.708 51.540 1.00 97.06 106 GLU A CA 1
ATOM 795 C C . GLU A 1 106 ? -26.774 7.695 50.922 1.00 97.06 106 GLU A C 1
ATOM 797 O O . GLU A 1 106 ? -26.075 6.980 51.637 1.00 97.06 106 GLU A O 1
ATOM 802 N N . VAL A 1 107 ? -26.744 7.622 49.592 1.00 97.56 107 VAL A N 1
ATOM 803 C CA . VAL A 1 107 ? -25.788 6.791 48.848 1.00 97.56 107 VAL A CA 1
ATOM 804 C C . VAL A 1 107 ? -24.828 7.729 48.139 1.00 97.56 107 VAL A C 1
ATOM 806 O O . VAL A 1 107 ? -25.280 8.525 47.310 1.00 97.56 107 VAL A O 1
ATOM 809 N N . ASP A 1 108 ? -23.543 7.631 48.469 1.00 96.88 108 ASP A N 1
ATOM 810 C CA . ASP A 1 108 ? -22.479 8.397 47.831 1.00 96.88 108 ASP A CA 1
ATOM 811 C C . ASP A 1 108 ? -22.315 7.945 46.378 1.00 96.88 108 ASP A C 1
ATOM 813 O O . ASP A 1 108 ? -22.149 6.759 46.072 1.00 96.88 108 ASP A O 1
ATOM 817 N N . ASP A 1 109 ? -22.399 8.910 45.467 1.00 93.44 109 ASP A N 1
ATOM 818 C CA . ASP A 1 109 ? -22.401 8.622 44.042 1.00 93.44 109 ASP A CA 1
ATOM 819 C C . ASP A 1 109 ? -21.027 8.167 43.524 1.00 93.44 109 ASP A C 1
ATOM 821 O O . ASP A 1 109 ? -20.970 7.512 42.481 1.00 93.44 109 ASP A O 1
ATOM 825 N N . ALA A 1 110 ? -19.931 8.497 44.215 1.00 91.88 110 ALA A N 1
ATOM 826 C CA . ALA A 1 110 ? -18.569 8.199 43.786 1.00 91.88 110 ALA A CA 1
ATOM 827 C C . ALA A 1 110 ? -18.078 6.830 44.276 1.00 91.88 110 ALA A C 1
ATOM 829 O O . ALA A 1 110 ? -17.463 6.104 43.493 1.00 91.88 110 ALA A O 1
ATOM 830 N N . ASP A 1 111 ? -18.339 6.474 45.537 1.00 93.56 111 ASP A N 1
ATOM 831 C CA . ASP A 1 111 ? -17.755 5.281 46.175 1.00 93.56 111 ASP A CA 1
ATOM 832 C C . ASP A 1 111 ? -18.769 4.225 46.645 1.00 93.56 111 ASP A C 1
ATOM 834 O O . ASP A 1 111 ? -18.373 3.208 47.227 1.00 93.56 111 ASP A O 1
ATOM 838 N N . TRP A 1 112 ? -20.059 4.441 46.362 1.00 96.62 112 TRP A N 1
ATOM 839 C CA . TRP A 1 112 ? -21.164 3.550 46.729 1.00 96.62 112 TRP A CA 1
ATOM 840 C C . TRP A 1 112 ? -21.346 3.354 48.242 1.00 96.62 112 TRP A C 1
ATOM 842 O O . TRP A 1 112 ? -22.056 2.434 48.663 1.00 96.62 112 TRP A O 1
ATOM 852 N N . SER A 1 113 ? -20.728 4.198 49.074 1.00 97.56 113 SER A N 1
ATOM 853 C CA . SER A 1 113 ? -20.933 4.158 50.519 1.00 97.56 113 SER A CA 1
ATOM 854 C C . SER A 1 113 ? -22.332 4.632 50.896 1.00 97.56 113 SER A C 1
ATOM 856 O O . SER A 1 113 ? -22.913 5.519 50.271 1.00 97.56 113 SER A O 1
ATOM 858 N N . VAL A 1 114 ? -22.894 4.008 51.928 1.00 98.12 114 VAL A N 1
ATOM 859 C CA . VAL A 1 114 ? -24.226 4.318 52.446 1.00 98.12 114 VAL A CA 1
ATOM 860 C C . VAL A 1 114 ? -24.075 4.984 53.802 1.00 98.12 114 VAL A C 1
ATOM 862 O O . VAL A 1 114 ? -23.388 4.474 54.688 1.00 98.12 114 VAL A O 1
ATOM 865 N N . ARG A 1 115 ? -24.732 6.128 53.973 1.00 96.50 115 ARG A N 1
ATOM 866 C CA . ARG A 1 115 ? -24.784 6.880 55.227 1.00 96.50 115 ARG A CA 1
ATOM 867 C C . ARG A 1 115 ? -26.221 7.045 55.668 1.00 96.50 115 ARG A C 1
ATOM 869 O O . ARG A 1 115 ? -27.139 7.099 54.857 1.00 96.50 115 ARG A O 1
ATOM 876 N N . ASP A 1 116 ? -26.423 7.111 56.972 1.00 96.25 116 ASP A N 1
ATOM 877 C CA . ASP A 1 116 ? -27.744 7.384 57.510 1.00 96.25 116 ASP A CA 1
ATOM 878 C C . ASP A 1 116 ? -28.038 8.888 57.480 1.00 96.25 116 ASP A C 1
ATOM 880 O O . ASP A 1 116 ? -27.315 9.666 58.099 1.00 96.25 116 ASP A O 1
ATOM 884 N N . GLY A 1 117 ? -29.100 9.280 56.772 1.00 92.81 117 GLY A N 1
ATOM 885 C CA . GLY A 1 117 ? -29.560 10.667 56.683 1.00 92.81 117 GLY A CA 1
ATOM 886 C C . GLY A 1 117 ? -30.523 11.074 57.805 1.00 92.81 117 GLY A C 1
ATOM 887 O O . GLY A 1 117 ? -31.046 12.189 57.795 1.00 92.81 117 GLY A O 1
ATOM 888 N N . TYR A 1 118 ? -30.814 10.188 58.766 1.00 94.12 118 TYR A N 1
ATOM 889 C CA . TYR A 1 118 ? -31.762 10.476 59.842 1.00 94.12 118 TYR A CA 1
ATOM 890 C C . TYR A 1 118 ? -31.236 11.541 60.824 1.00 94.12 118 TYR A C 1
ATOM 892 O O . TYR A 1 118 ? -30.131 11.440 61.360 1.00 94.12 118 TYR A O 1
ATOM 900 N N . ASN A 1 119 ? -32.056 12.556 61.122 1.00 94.00 119 ASN A N 1
ATOM 901 C CA . ASN A 1 119 ? -31.697 13.626 62.057 1.00 94.00 119 ASN A CA 1
ATOM 902 C C . ASN A 1 119 ? -31.927 13.197 63.518 1.00 94.00 119 ASN A C 1
ATOM 904 O O . ASN A 1 119 ? -32.955 13.498 64.129 1.00 94.00 119 ASN A O 1
ATOM 908 N N . TYR A 1 120 ? -30.937 12.506 64.083 1.00 93.88 120 TYR A N 1
ATOM 909 C CA . TYR A 1 120 ? -30.960 12.044 65.473 1.00 93.88 120 TYR A CA 1
ATOM 910 C C . TYR A 1 120 ? -31.043 13.175 66.494 1.00 93.88 120 TYR A C 1
ATOM 912 O O . TYR A 1 120 ? -31.697 13.005 67.517 1.00 93.88 120 TYR A O 1
ATOM 920 N N . GLN A 1 121 ? -30.438 14.334 66.216 1.00 93.06 121 GLN A N 1
ATOM 921 C CA . GLN A 1 121 ? -30.484 15.468 67.138 1.00 93.06 121 GLN A CA 1
ATOM 922 C C . GLN A 1 121 ? -31.918 15.969 67.310 1.00 93.06 121 GLN A C 1
ATOM 924 O O . GLN A 1 121 ? -32.384 16.097 68.434 1.00 93.06 121 GLN A O 1
ATOM 929 N N . ALA A 1 122 ? -32.653 16.147 66.210 1.00 93.19 122 ALA A N 1
ATOM 930 C CA . ALA A 1 122 ? -34.056 16.547 66.275 1.00 93.19 122 ALA A CA 1
ATOM 931 C C . ALA A 1 122 ? -34.928 15.507 67.004 1.00 93.19 122 ALA A C 1
ATOM 933 O O . ALA A 1 122 ? -35.849 15.873 67.733 1.00 93.19 122 ALA A O 1
ATOM 934 N N . ALA A 1 123 ? -34.634 14.213 66.834 1.00 92.81 123 ALA A N 1
ATOM 935 C CA . ALA A 1 123 ? -35.338 13.144 67.540 1.00 92.81 123 ALA A CA 1
ATOM 936 C C . ALA A 1 123 ? -35.037 13.134 69.052 1.00 92.81 123 ALA A C 1
ATOM 938 O O . ALA A 1 123 ? -35.949 12.927 69.852 1.00 92.81 123 ALA A O 1
ATOM 939 N N . LEU A 1 124 ? -33.786 13.396 69.450 1.00 93.19 124 LEU A N 1
ATOM 940 C CA . LEU A 1 124 ? -33.385 13.539 70.854 1.00 93.19 124 LEU A CA 1
ATOM 941 C C . LEU A 1 124 ? -33.983 14.802 71.490 1.00 93.19 124 LEU A C 1
ATOM 943 O O . LEU A 1 124 ? -34.502 14.733 72.602 1.00 93.19 124 LEU A O 1
ATOM 947 N N . ASP A 1 125 ? -33.991 15.926 70.771 1.00 93.12 125 ASP A N 1
ATOM 948 C CA . ASP A 1 125 ? -34.601 17.178 71.234 1.00 93.12 125 ASP A CA 1
ATOM 949 C C . ASP A 1 125 ? -36.109 17.000 71.485 1.00 93.12 125 ASP A C 1
ATOM 951 O O . ASP A 1 125 ? -36.644 17.493 72.479 1.00 93.12 125 ASP A O 1
ATOM 955 N N . ALA A 1 126 ? -36.793 16.238 70.623 1.00 92.06 126 ALA A N 1
ATOM 956 C CA . ALA A 1 126 ? -38.205 15.897 70.788 1.00 92.06 126 ALA A CA 1
ATOM 957 C C . ALA A 1 126 ? -38.469 14.923 71.953 1.00 92.06 126 ALA A C 1
ATOM 959 O O . ALA A 1 126 ? -39.550 14.959 72.543 1.00 92.06 126 ALA A O 1
ATOM 960 N N . ALA A 1 127 ? -37.504 14.065 72.297 1.00 92.50 127 ALA A N 1
ATOM 961 C CA . ALA A 1 127 ? -37.604 13.137 73.425 1.00 92.50 127 ALA A CA 1
ATOM 962 C C . ALA A 1 127 ? -37.482 13.838 74.795 1.00 92.50 127 ALA A C 1
ATOM 964 O O . ALA A 1 127 ? -37.987 13.328 75.799 1.00 92.50 127 ALA A O 1
ATOM 965 N N . GLY A 1 128 ? -36.847 15.016 74.854 1.00 92.25 128 GLY A N 1
ATOM 966 C CA . GLY A 1 128 ? -36.689 15.793 76.084 1.00 92.25 128 GLY A CA 1
ATOM 967 C C . GLY A 1 128 ? -35.928 15.020 77.166 1.00 92.25 128 GLY A C 1
ATOM 968 O O . GLY A 1 128 ? -34.773 14.654 76.979 1.00 92.25 128 GLY A O 1
ATOM 969 N N . THR A 1 129 ? -36.564 14.784 78.319 1.00 92.56 129 THR A N 1
ATOM 970 C CA . THR A 1 129 ? -35.994 14.011 79.441 1.00 92.56 129 THR A CA 1
ATOM 971 C C . THR A 1 129 ? -36.579 12.598 79.577 1.00 92.56 129 THR A C 1
ATOM 973 O O . THR A 1 129 ? -36.293 11.914 80.562 1.00 92.56 129 THR A O 1
ATOM 976 N N . ASP A 1 130 ? -37.401 12.139 78.623 1.00 95.12 130 ASP A N 1
ATOM 977 C CA . ASP A 1 130 ? -37.974 10.789 78.653 1.00 95.12 130 ASP A CA 1
ATOM 978 C C . ASP A 1 130 ? -36.914 9.746 78.268 1.00 95.12 130 ASP A C 1
ATOM 980 O O . ASP A 1 130 ? -36.600 9.537 77.093 1.00 95.12 130 ASP A O 1
ATOM 984 N N . GLN A 1 131 ? -36.379 9.056 79.279 1.00 94.00 131 GLN A N 1
ATOM 985 C CA . GLN A 1 131 ? -35.323 8.059 79.102 1.00 94.00 131 GLN A CA 1
ATOM 986 C C . GLN A 1 131 ? -35.722 6.927 78.146 1.00 94.00 131 GLN A C 1
ATOM 988 O O . GLN A 1 131 ? -34.880 6.432 77.403 1.00 94.00 131 GLN A O 1
ATOM 993 N N . LYS A 1 132 ? -37.002 6.534 78.107 1.00 94.25 132 LYS A N 1
ATOM 994 C CA . LYS A 1 132 ? -37.454 5.454 77.224 1.00 94.25 132 LYS A CA 1
ATOM 995 C C . LYS A 1 132 ? -37.388 5.879 75.759 1.00 94.25 132 LYS A C 1
ATOM 997 O O . LYS A 1 132 ? -37.005 5.072 74.914 1.00 94.25 132 LYS A O 1
ATOM 1002 N N . LEU A 1 133 ? -37.758 7.124 75.457 1.00 93.12 133 LEU A N 1
ATOM 1003 C CA . LEU A 1 133 ? -37.643 7.680 74.107 1.00 93.12 133 LEU A CA 1
ATOM 1004 C C . LEU A 1 133 ? -36.174 7.883 73.714 1.00 93.12 133 LEU A C 1
ATOM 1006 O O . LEU A 1 133 ? -35.797 7.537 72.596 1.00 93.12 133 LEU A O 1
ATOM 1010 N N . ILE A 1 134 ? -35.328 8.346 74.639 1.00 93.94 134 ILE A N 1
ATOM 1011 C CA . ILE A 1 134 ? -33.875 8.460 74.424 1.00 93.94 134 ILE A CA 1
ATOM 1012 C C . ILE A 1 134 ? -33.261 7.090 74.087 1.00 93.94 134 ILE A C 1
ATOM 1014 O O . ILE A 1 134 ? -32.546 6.959 73.093 1.00 93.94 134 ILE A O 1
ATOM 1018 N N . ASP A 1 135 ? -33.583 6.044 74.854 1.00 94.62 135 ASP A N 1
ATOM 1019 C CA . ASP A 1 135 ? -33.086 4.682 74.614 1.00 94.62 135 ASP A CA 1
ATOM 1020 C C . ASP A 1 135 ? -33.563 4.124 73.261 1.00 94.62 135 ASP A C 1
ATOM 1022 O O . ASP A 1 135 ? -32.809 3.434 72.566 1.00 94.62 135 ASP A O 1
ATOM 1026 N N . GLN A 1 136 ? -34.793 4.450 72.842 1.00 94.88 136 GLN A N 1
ATOM 1027 C CA . GLN A 1 136 ? -35.317 4.089 71.520 1.00 94.88 136 GLN A CA 1
ATOM 1028 C C . GLN A 1 136 ? -34.554 4.782 70.388 1.00 94.88 136 GLN A C 1
ATOM 1030 O O . GLN A 1 136 ? -34.196 4.117 69.415 1.00 94.88 136 GLN A O 1
ATOM 1035 N N . VAL A 1 137 ? -34.263 6.081 70.514 1.00 95.25 137 VAL A N 1
ATOM 1036 C CA . VAL A 1 137 ? -33.484 6.830 69.514 1.00 95.25 137 VAL A CA 1
ATOM 1037 C C . VAL A 1 137 ? -32.055 6.285 69.419 1.00 95.25 137 VAL A C 1
ATOM 1039 O O . VAL A 1 137 ? -31.578 6.032 68.314 1.00 95.25 137 VAL A O 1
ATOM 1042 N N . ASN A 1 138 ? -31.407 5.990 70.550 1.00 94.12 138 ASN A N 1
ATOM 1043 C CA . ASN A 1 138 ? -30.076 5.369 70.582 1.00 94.12 138 ASN A CA 1
ATOM 1044 C C . ASN A 1 138 ? -30.073 3.959 69.950 1.00 94.12 138 ASN A C 1
ATOM 1046 O O . ASN A 1 138 ? -29.155 3.583 69.212 1.00 94.12 138 ASN A O 1
ATOM 1050 N N . THR A 1 139 ? -31.125 3.170 70.193 1.00 95.81 139 THR A N 1
ATOM 1051 C CA . THR A 1 139 ? -31.291 1.839 69.582 1.00 95.81 139 THR A CA 1
ATOM 1052 C C . THR A 1 139 ? -31.497 1.946 68.070 1.00 95.81 139 THR A C 1
ATOM 1054 O O . THR A 1 139 ? -30.884 1.199 67.305 1.00 95.81 139 THR A O 1
ATOM 1057 N N . LEU A 1 140 ? -32.313 2.902 67.618 1.00 94.94 140 LEU A N 1
ATOM 1058 C CA . LEU A 1 140 ? -32.511 3.184 66.198 1.00 94.94 140 LEU A CA 1
ATOM 1059 C C . LEU A 1 140 ? -31.196 3.602 65.532 1.00 94.94 140 LEU A C 1
ATOM 1061 O O . LEU A 1 140 ? -30.863 3.060 64.481 1.00 94.94 140 LEU A O 1
ATOM 1065 N N . GLN A 1 141 ? -30.427 4.486 66.179 1.00 96.06 141 GLN A N 1
ATOM 1066 C CA . GLN A 1 141 ? -29.135 4.960 65.686 1.00 96.06 141 GLN A CA 1
ATOM 1067 C C . GLN A 1 141 ? -28.143 3.822 65.473 1.00 96.06 141 GLN A C 1
ATOM 1069 O O . GLN A 1 141 ? -27.562 3.699 64.397 1.00 96.06 141 GLN A O 1
ATOM 1074 N N . SER A 1 142 ? -27.981 2.950 66.468 1.00 94.75 142 SER A N 1
ATOM 1075 C CA . SER A 1 142 ? -27.083 1.796 66.343 1.00 94.75 142 SER A CA 1
ATOM 1076 C C . SER A 1 142 ? -27.560 0.792 65.285 1.00 94.75 142 SER A C 1
ATOM 1078 O O . SER A 1 142 ? -26.751 0.282 64.510 1.00 94.75 142 SER A O 1
ATOM 1080 N N . THR A 1 143 ? -28.871 0.549 65.190 1.00 96.19 143 THR A N 1
ATOM 1081 C CA . THR A 1 143 ? -29.451 -0.357 64.186 1.00 96.19 143 THR A CA 1
ATOM 1082 C C . THR A 1 143 ? -29.239 0.169 62.768 1.00 96.19 143 THR A C 1
ATOM 1084 O O . THR A 1 143 ? -28.778 -0.569 61.899 1.00 96.19 143 THR A O 1
ATOM 1087 N N . ARG A 1 144 ? -29.529 1.451 62.526 1.00 96.81 144 ARG A N 1
ATOM 1088 C CA . ARG A 1 144 ? -29.375 2.068 61.203 1.00 96.81 144 ARG A CA 1
ATOM 1089 C C . ARG A 1 144 ? -27.913 2.265 60.815 1.00 96.81 144 ARG A C 1
ATOM 1091 O O . ARG A 1 144 ? -27.593 2.101 59.643 1.00 96.81 144 ARG A O 1
ATOM 1098 N N . ALA A 1 145 ? -27.018 2.522 61.770 1.00 94.62 145 ALA A N 1
ATOM 1099 C CA . ALA A 1 145 ? -25.578 2.541 61.511 1.00 94.62 145 ALA A CA 1
ATOM 1100 C C . ALA A 1 145 ? -25.065 1.171 61.026 1.00 94.62 145 ALA A C 1
ATOM 1102 O O . ALA A 1 145 ? -24.318 1.105 60.049 1.00 94.62 145 ALA A O 1
ATOM 1103 N N . ASN A 1 146 ? -25.510 0.075 61.654 1.00 96.06 146 ASN A N 1
ATOM 1104 C CA . ASN A 1 146 ? -25.176 -1.282 61.210 1.00 96.06 146 ASN A CA 1
ATOM 1105 C C . ASN A 1 146 ? -25.766 -1.600 59.828 1.00 96.06 146 ASN A C 1
ATOM 1107 O O . ASN A 1 146 ? -25.088 -2.196 58.993 1.00 96.06 146 ASN A O 1
ATOM 1111 N N . GLU A 1 147 ? -27.006 -1.180 59.564 1.00 96.56 147 GLU A N 1
ATOM 1112 C CA . GLU A 1 147 ? -27.634 -1.347 58.250 1.00 96.56 147 GLU A CA 1
ATOM 1113 C C . GLU A 1 147 ? -26.868 -0.584 57.160 1.00 96.56 147 GLU A C 1
ATOM 1115 O O . GLU A 1 147 ? -26.533 -1.165 56.132 1.00 96.56 147 GLU A O 1
ATOM 1120 N N . ALA A 1 148 ? -26.505 0.679 57.400 1.00 97.31 148 ALA A N 1
ATOM 1121 C CA . ALA A 1 148 ? -25.707 1.479 56.471 1.00 97.31 148 ALA A CA 1
ATOM 1122 C C . ALA A 1 148 ? -24.340 0.831 56.177 1.00 97.31 148 ALA A C 1
ATOM 1124 O O . ALA A 1 148 ? -23.921 0.755 55.019 1.00 97.31 148 ALA A O 1
ATOM 1125 N N . ALA A 1 149 ? -23.667 0.288 57.198 1.00 97.12 149 ALA A N 1
ATOM 1126 C CA . ALA A 1 149 ? -22.414 -0.445 57.018 1.00 97.12 149 ALA A CA 1
ATOM 1127 C C . ALA A 1 149 ? -22.602 -1.714 56.163 1.00 97.12 149 ALA A C 1
ATOM 1129 O O . ALA A 1 149 ? -21.832 -1.954 55.232 1.00 97.12 149 ALA A O 1
ATOM 1130 N N . ASN A 1 150 ? -23.657 -2.495 56.415 1.00 97.31 150 ASN A N 1
ATOM 1131 C CA . ASN A 1 150 ? -23.968 -3.690 55.626 1.00 97.31 150 ASN A CA 1
ATOM 1132 C C . ASN A 1 150 ? -24.308 -3.344 54.169 1.00 97.31 150 ASN A C 1
ATOM 1134 O O . ASN A 1 150 ? -23.806 -3.986 53.244 1.00 97.31 150 ASN A O 1
ATOM 1138 N N . GLN A 1 151 ? -25.127 -2.314 53.948 1.00 97.88 151 GLN A N 1
ATOM 1139 C CA . GLN A 1 151 ? -25.510 -1.877 52.605 1.00 97.88 151 GLN A CA 1
ATOM 1140 C C . GLN A 1 151 ? -24.327 -1.286 51.838 1.00 97.88 151 GLN A C 1
ATOM 1142 O O . GLN A 1 151 ? -24.219 -1.530 50.640 1.00 97.88 151 GLN A O 1
ATOM 1147 N N . THR A 1 152 ? -23.396 -0.611 52.520 1.00 98.00 152 THR A N 1
ATOM 1148 C CA . THR A 1 152 ? -22.123 -0.173 51.924 1.00 98.00 152 THR A CA 1
ATOM 1149 C C . THR A 1 152 ? -21.363 -1.357 51.331 1.00 98.00 152 THR A C 1
ATOM 1151 O O . THR A 1 152 ? -20.998 -1.326 50.160 1.00 98.00 152 THR A O 1
ATOM 1154 N N . VAL A 1 153 ? -21.194 -2.446 52.089 1.00 97.50 153 VAL A N 1
ATOM 1155 C CA . VAL A 1 153 ? -20.499 -3.651 51.598 1.00 97.50 153 VAL A CA 1
ATOM 1156 C C . VAL A 1 153 ? -21.226 -4.267 50.399 1.00 97.50 153 VAL A C 1
ATOM 1158 O O . VAL A 1 153 ? -20.592 -4.657 49.417 1.00 97.50 153 VAL A O 1
ATOM 1161 N N . VAL A 1 154 ? -22.559 -4.347 50.455 1.00 97.44 154 VAL A N 1
ATOM 1162 C CA . VAL A 1 154 ? -23.375 -4.902 49.363 1.00 97.44 154 VAL A CA 1
ATOM 1163 C C . VAL A 1 154 ? -23.252 -4.064 48.091 1.00 97.44 154 VAL A C 1
ATOM 1165 O O . VAL A 1 154 ? -23.047 -4.624 47.013 1.00 97.44 154 VAL A O 1
ATOM 1168 N N . LEU A 1 155 ? -23.363 -2.739 48.201 1.00 97.62 155 LEU A N 1
ATOM 1169 C CA . LEU A 1 155 ? -23.285 -1.836 47.058 1.00 97.62 155 LEU A CA 1
ATOM 1170 C C . LEU A 1 155 ? -21.874 -1.767 46.467 1.00 97.62 155 LEU A C 1
ATOM 1172 O O . LEU A 1 155 ? -21.736 -1.804 45.248 1.00 97.62 155 LEU A O 1
ATOM 1176 N N . GLN A 1 156 ? -20.829 -1.754 47.294 1.00 96.69 156 GLN A N 1
ATOM 1177 C CA . GLN A 1 156 ? -19.446 -1.774 46.811 1.00 96.69 156 GLN A CA 1
ATOM 1178 C C . GLN A 1 156 ? -19.099 -3.085 46.099 1.00 96.69 156 GLN A C 1
ATOM 1180 O O . GLN A 1 156 ? -18.404 -3.069 45.084 1.00 96.69 156 GLN A O 1
ATOM 1185 N N . ARG A 1 157 ? -19.625 -4.223 46.572 1.00 96.38 157 ARG A N 1
ATOM 1186 C CA . ARG A 1 157 ? -19.485 -5.499 45.859 1.00 96.38 157 ARG A CA 1
ATOM 1187 C C . ARG A 1 157 ? -20.214 -5.481 44.518 1.00 96.38 157 ARG A C 1
ATOM 1189 O O . ARG A 1 157 ? -19.628 -5.876 43.518 1.00 96.38 157 ARG A O 1
ATOM 1196 N N . LEU A 1 158 ? -21.447 -4.974 44.483 1.00 96.75 158 LEU A N 1
ATOM 1197 C CA . LEU A 1 158 ? -22.195 -4.805 43.235 1.00 96.75 158 LEU A CA 1
ATOM 1198 C C . LEU A 1 158 ? -21.442 -3.904 42.244 1.00 96.75 158 LEU A C 1
ATOM 1200 O O . LEU A 1 158 ? -21.388 -4.213 41.058 1.00 96.75 158 LEU A O 1
ATOM 1204 N N . ALA A 1 159 ? -20.831 -2.821 42.725 1.00 93.81 159 ALA A N 1
ATOM 1205 C CA . ALA A 1 159 ? -20.019 -1.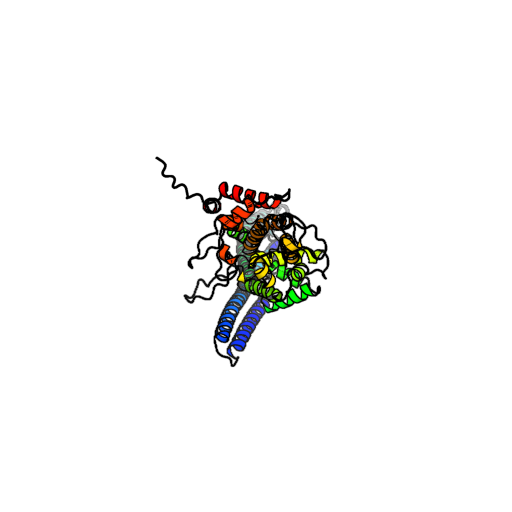926 41.909 1.00 93.81 159 ALA A CA 1
ATOM 1206 C C . ALA A 1 159 ? -18.772 -2.626 41.340 1.00 93.81 159 ALA A C 1
ATOM 1208 O O . ALA A 1 159 ? -18.436 -2.432 40.172 1.00 93.81 159 ALA A O 1
ATOM 1209 N N . ALA A 1 160 ? -18.107 -3.470 42.135 1.00 92.88 160 ALA A N 1
ATOM 1210 C CA . ALA A 1 160 ? -16.983 -4.280 41.670 1.00 92.88 160 ALA A CA 1
ATOM 1211 C C . ALA A 1 160 ? -17.414 -5.304 40.604 1.00 92.88 160 ALA A C 1
ATOM 1213 O O . ALA A 1 160 ? -16.767 -5.400 39.562 1.00 92.88 160 ALA A O 1
ATOM 1214 N N . ASP A 1 161 ? -18.530 -6.005 40.826 1.00 92.69 161 ASP A N 1
ATOM 1215 C CA . ASP A 1 161 ? -19.086 -6.972 39.871 1.00 92.69 161 ASP A CA 1
ATOM 1216 C C . ASP A 1 161 ? -19.488 -6.281 38.551 1.00 92.69 161 ASP A C 1
ATOM 1218 O O . ASP A 1 161 ? -19.205 -6.793 37.468 1.00 92.69 161 ASP A O 1
ATOM 1222 N N . LEU A 1 162 ? -20.076 -5.078 38.629 1.00 91.88 162 LEU A N 1
ATOM 1223 C CA . LEU A 1 162 ? -20.372 -4.229 37.468 1.00 91.88 162 LEU A CA 1
ATOM 1224 C C . LEU A 1 162 ? -19.102 -3.832 36.709 1.00 91.88 162 LEU A C 1
ATOM 1226 O O . LEU A 1 162 ? -19.066 -3.954 35.488 1.00 91.88 162 LEU A O 1
ATOM 1230 N N . GLY A 1 163 ? -18.060 -3.386 37.417 1.00 83.81 163 GLY A N 1
ATOM 1231 C CA . GLY A 1 163 ? -16.781 -3.019 36.804 1.00 83.81 163 GLY A CA 1
ATOM 1232 C C . GLY A 1 163 ? -16.087 -4.199 36.122 1.00 83.81 163 GLY A C 1
ATOM 1233 O O . GLY A 1 163 ? -15.514 -4.036 35.048 1.00 83.81 163 GLY A O 1
ATOM 1234 N N . TRP A 1 164 ? -16.170 -5.397 36.707 1.00 86.56 164 TRP A N 1
ATOM 1235 C CA . TRP A 1 164 ? -15.617 -6.613 36.108 1.00 86.56 164 TRP A CA 1
ATOM 1236 C C . TRP A 1 164 ? -16.387 -7.037 34.854 1.00 86.56 164 TRP A C 1
ATOM 1238 O O . TRP A 1 164 ? -15.778 -7.350 33.828 1.00 86.56 164 TRP A O 1
ATOM 1248 N N . ALA A 1 165 ? -17.721 -7.019 34.919 1.00 86.62 165 ALA A N 1
ATOM 1249 C CA . ALA A 1 165 ? -18.576 -7.385 33.797 1.00 86.62 165 ALA A CA 1
ATOM 1250 C C . ALA A 1 165 ? -18.426 -6.406 32.619 1.00 86.62 165 ALA A C 1
ATOM 1252 O O . ALA A 1 165 ? -18.365 -6.847 31.470 1.00 86.62 165 ALA A O 1
ATOM 1253 N N . ASP A 1 166 ? -18.320 -5.103 32.893 1.00 85.69 166 ASP A N 1
ATOM 1254 C CA . ASP A 1 166 ? -18.125 -4.061 31.878 1.00 85.69 166 ASP A CA 1
ATOM 1255 C C . ASP A 1 166 ? -16.769 -4.208 31.173 1.00 85.69 166 ASP A C 1
ATOM 1257 O O . ASP A 1 166 ? -16.716 -4.312 29.949 1.00 85.69 166 ASP A O 1
ATOM 1261 N N . ASP A 1 167 ? -15.677 -4.335 31.936 1.00 80.12 167 ASP A N 1
ATOM 1262 C CA . ASP A 1 167 ? -14.318 -4.459 31.386 1.00 80.12 167 ASP A CA 1
ATOM 1263 C C . ASP A 1 167 ? -14.147 -5.741 30.551 1.00 80.12 167 ASP A C 1
ATOM 1265 O O . ASP A 1 167 ? -13.569 -5.721 29.459 1.00 80.12 167 ASP A O 1
ATOM 1269 N N . THR A 1 168 ? -14.720 -6.853 31.028 1.00 78.44 168 THR A N 1
ATOM 1270 C CA . THR A 1 168 ? -14.720 -8.141 30.315 1.00 78.44 168 THR A CA 1
ATOM 1271 C C . THR A 1 168 ? -15.516 -8.048 29.013 1.00 78.44 168 THR A C 1
ATOM 1273 O O . THR A 1 168 ? -15.031 -8.468 27.962 1.00 78.44 168 THR A O 1
ATOM 1276 N N . THR A 1 169 ? -16.709 -7.447 29.055 1.00 83.75 169 THR A N 1
ATOM 1277 C CA . THR A 1 169 ? -17.566 -7.268 27.872 1.00 83.75 169 THR A CA 1
ATOM 1278 C C . THR A 1 169 ? -16.908 -6.354 26.843 1.00 83.75 169 THR A C 1
ATOM 1280 O O . THR A 1 169 ? -16.825 -6.702 25.667 1.00 83.75 169 THR A O 1
ATOM 1283 N N . ALA A 1 170 ? -16.395 -5.203 27.278 1.00 77.06 170 ALA A N 1
ATOM 1284 C CA . ALA A 1 170 ? -15.731 -4.249 26.402 1.00 77.06 170 ALA A CA 1
ATOM 1285 C C . ALA A 1 170 ? -14.480 -4.854 25.753 1.00 77.06 170 ALA A C 1
ATOM 1287 O O . ALA A 1 170 ? -14.199 -4.578 24.589 1.00 77.06 170 ALA A O 1
ATOM 1288 N N . THR A 1 171 ? -13.742 -5.693 26.483 1.00 72.31 171 THR A N 1
ATOM 1289 C CA . THR A 1 171 ? -12.575 -6.399 25.944 1.00 72.31 171 THR A CA 1
ATOM 1290 C C . THR A 1 171 ? -12.971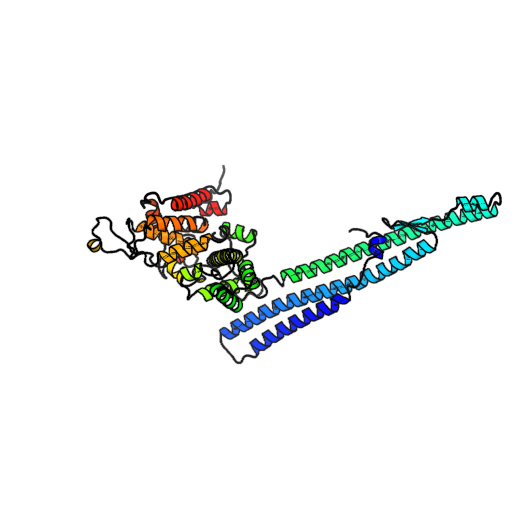 -7.437 24.907 1.00 72.31 171 THR A C 1
ATOM 1292 O O . THR A 1 171 ? -12.407 -7.420 23.820 1.00 72.31 171 THR A O 1
ATOM 1295 N N . ALA A 1 172 ? -13.985 -8.260 25.180 1.00 74.19 172 ALA A N 1
ATOM 1296 C CA . ALA A 1 172 ? -14.474 -9.242 24.214 1.00 74.19 172 ALA A CA 1
ATOM 1297 C C . ALA A 1 172 ? -14.986 -8.585 22.917 1.00 74.19 172 ALA A C 1
ATOM 1299 O O . ALA A 1 172 ? -14.655 -9.044 21.828 1.00 74.19 172 ALA A O 1
ATOM 1300 N N . ILE A 1 173 ? -15.734 -7.477 23.024 1.00 77.38 173 ILE A N 1
ATOM 1301 C CA . ILE A 1 173 ? -16.204 -6.720 21.852 1.00 77.38 173 ILE A CA 1
ATOM 1302 C C . ILE A 1 173 ? -15.023 -6.141 21.067 1.00 77.38 173 ILE A C 1
ATOM 1304 O O . ILE A 1 173 ? -14.991 -6.284 19.849 1.00 77.38 173 ILE A O 1
ATOM 1308 N N . ARG A 1 174 ? -14.047 -5.512 21.740 1.00 66.31 174 ARG A N 1
ATOM 1309 C CA . ARG A 1 174 ? -12.848 -4.970 21.079 1.00 66.31 174 ARG A CA 1
ATOM 1310 C C . ARG A 1 174 ? -12.078 -6.057 20.335 1.00 66.31 174 ARG A C 1
ATOM 1312 O O . ARG A 1 174 ? -11.831 -5.893 19.154 1.00 66.31 174 ARG A O 1
ATOM 1319 N N . THR A 1 175 ? -11.808 -7.197 20.970 1.00 69.06 175 THR A N 1
ATOM 1320 C CA . THR A 1 175 ? -11.114 -8.322 20.324 1.00 69.06 175 THR A CA 1
ATOM 1321 C C . THR A 1 175 ? -11.849 -8.841 19.086 1.00 69.06 175 THR A C 1
ATOM 1323 O O . THR A 1 175 ? -11.209 -9.124 18.073 1.00 69.06 175 THR A O 1
ATOM 1326 N N . ALA A 1 176 ? -13.180 -8.946 19.137 1.00 69.06 176 ALA A N 1
ATOM 1327 C CA . ALA A 1 176 ? -13.965 -9.356 17.976 1.00 69.06 176 ALA A CA 1
ATOM 1328 C C . ALA A 1 176 ? -13.907 -8.311 16.847 1.00 69.06 176 ALA A C 1
ATOM 1330 O O . ALA A 1 176 ? -13.726 -8.673 15.688 1.00 69.06 176 ALA A O 1
ATOM 1331 N N . LEU A 1 177 ? -14.005 -7.017 17.175 1.00 68.75 177 LEU A N 1
ATOM 1332 C CA . LEU A 1 177 ? -13.884 -5.930 16.196 1.00 68.75 177 LEU A CA 1
ATOM 1333 C C . LEU A 1 177 ? -12.484 -5.858 15.573 1.00 68.75 177 LEU A C 1
ATOM 1335 O O . LEU A 1 177 ? -12.390 -5.749 14.355 1.00 68.75 177 LEU A O 1
ATOM 1339 N N . ASP A 1 178 ? -11.424 -5.999 16.370 1.00 62.25 178 ASP A N 1
ATOM 1340 C CA . ASP A 1 178 ? -10.038 -6.038 15.888 1.00 62.25 178 ASP A CA 1
ATOM 1341 C C . ASP A 1 178 ? -9.827 -7.231 14.939 1.00 62.25 178 ASP A C 1
ATOM 1343 O O . ASP A 1 178 ? -9.168 -7.109 13.908 1.00 62.25 178 ASP A O 1
ATOM 1347 N N . SER A 1 179 ? -10.431 -8.384 15.249 1.00 66.75 179 SER A N 1
ATOM 1348 C CA . SER A 1 179 ? -10.386 -9.570 14.383 1.00 66.75 179 SER A CA 1
ATOM 1349 C C . SER A 1 179 ? -11.126 -9.332 13.066 1.00 66.75 179 SER A C 1
ATOM 1351 O O . SER A 1 179 ? -10.624 -9.706 12.010 1.00 66.75 179 SER A O 1
ATOM 1353 N N . ILE A 1 180 ? -12.293 -8.675 13.103 1.00 66.50 180 ILE A N 1
ATOM 1354 C CA . ILE A 1 180 ? -13.013 -8.264 11.889 1.00 66.50 180 ILE A CA 1
ATOM 1355 C C . ILE A 1 180 ? -12.135 -7.318 11.063 1.00 66.50 180 ILE A C 1
ATOM 1357 O O . ILE A 1 180 ? -11.939 -7.574 9.883 1.00 66.50 180 ILE A O 1
ATOM 1361 N N . GLU A 1 181 ? -11.549 -6.280 11.662 1.00 59.94 181 GLU A N 1
ATOM 1362 C CA . GLU A 1 181 ? -10.691 -5.314 10.962 1.00 59.94 181 GLU A CA 1
ATOM 1363 C C . GLU A 1 181 ? -9.471 -5.980 10.302 1.00 59.94 181 GLU A C 1
ATOM 1365 O O . GLU A 1 181 ? -9.155 -5.691 9.147 1.00 59.94 181 GLU A O 1
ATOM 1370 N N . GLN A 1 182 ? -8.833 -6.931 10.990 1.00 61.03 182 GLN A N 1
ATOM 1371 C CA . GLN A 1 182 ? -7.710 -7.708 10.453 1.00 61.03 182 GLN A CA 1
ATOM 1372 C C . GLN A 1 182 ? -8.112 -8.660 9.319 1.00 61.03 182 GLN A C 1
ATOM 1374 O O . GLN A 1 182 ? -7.328 -8.872 8.394 1.00 61.03 182 GLN A O 1
ATOM 1379 N N . LEU A 1 183 ? -9.303 -9.261 9.393 1.00 63.31 183 LEU A N 1
ATOM 1380 C CA . LEU A 1 183 ? -9.786 -10.252 8.424 1.00 63.31 183 LEU A CA 1
ATOM 1381 C C . LEU A 1 183 ? -10.532 -9.624 7.240 1.00 63.31 183 LEU A C 1
ATOM 1383 O O . LEU A 1 183 ? -10.653 -10.253 6.190 1.00 63.31 183 LEU A O 1
ATOM 1387 N N . THR A 1 184 ? -11.004 -8.387 7.387 1.00 60.31 184 THR A N 1
ATOM 1388 C CA . THR A 1 184 ? -11.574 -7.568 6.314 1.00 60.31 184 THR A CA 1
ATOM 1389 C C . THR A 1 184 ? -10.760 -6.288 6.128 1.00 60.31 184 THR A C 1
ATOM 1391 O O . THR A 1 184 ? -11.297 -5.191 6.315 1.00 60.31 184 THR A O 1
ATOM 1394 N N . PRO A 1 185 ? -9.468 -6.377 5.758 1.00 51.44 185 PRO A N 1
ATOM 1395 C CA . PRO A 1 185 ? -8.692 -5.181 5.467 1.00 51.44 185 PRO A CA 1
ATOM 1396 C C . PRO A 1 185 ? -9.365 -4.400 4.333 1.00 51.44 185 PRO A C 1
ATOM 1398 O O . PRO A 1 185 ? -10.070 -4.981 3.503 1.00 51.44 185 PRO A O 1
ATOM 1401 N N . ALA A 1 186 ? -9.122 -3.090 4.241 1.00 45.72 186 ALA A N 1
ATOM 1402 C CA . ALA A 1 186 ? -9.666 -2.228 3.180 1.00 45.72 186 ALA A CA 1
ATOM 1403 C C . ALA A 1 186 ? -9.333 -2.718 1.747 1.00 45.72 186 ALA A C 1
ATOM 1405 O O . ALA A 1 186 ? -9.925 -2.271 0.767 1.00 45.72 186 ALA A O 1
ATOM 1406 N N . THR A 1 187 ? -8.410 -3.677 1.631 1.00 46.94 187 THR A N 1
ATOM 1407 C CA . THR A 1 187 ? -8.023 -4.384 0.411 1.00 46.94 187 THR A CA 1
ATOM 1408 C C . THR A 1 187 ? -8.923 -5.579 0.048 1.00 46.94 187 THR A C 1
ATOM 1410 O O . THR A 1 187 ? -8.715 -6.208 -0.991 1.00 46.94 187 THR A O 1
ATOM 1413 N N . SER A 1 188 ? -9.946 -5.894 0.851 1.00 48.28 188 SER A N 1
ATOM 1414 C CA . SER A 1 188 ? -10.933 -6.960 0.612 1.00 48.28 188 SER A CA 1
ATOM 1415 C C . SER A 1 188 ? -11.827 -6.592 -0.578 1.00 48.28 188 SER A C 1
ATOM 1417 O O . SER A 1 188 ? -12.885 -5.987 -0.436 1.00 48.28 188 SER A O 1
ATOM 1419 N N . GLY A 1 189 ? -11.348 -6.886 -1.784 1.00 57.47 189 GLY A N 1
ATOM 1420 C CA . GLY A 1 189 ? -11.930 -6.431 -3.050 1.00 57.47 189 GLY A CA 1
ATOM 1421 C C . GLY A 1 189 ? -10.880 -6.136 -4.121 1.00 57.47 189 GLY A C 1
ATOM 1422 O O . GLY A 1 189 ? -11.218 -6.071 -5.304 1.00 57.47 189 GLY A O 1
ATOM 1423 N N . LEU A 1 190 ? -9.606 -6.022 -3.734 1.00 69.75 190 LEU A N 1
ATOM 1424 C CA . LEU A 1 190 ? -8.475 -5.963 -4.650 1.00 69.75 190 LEU A CA 1
ATOM 1425 C C . LEU A 1 190 ? -8.355 -7.289 -5.412 1.00 69.75 190 LEU A C 1
ATOM 1427 O O . LEU A 1 190 ? -8.203 -8.359 -4.830 1.00 69.75 190 LEU A O 1
ATOM 1431 N N . ASN A 1 191 ? -8.491 -7.213 -6.732 1.00 74.81 191 ASN A N 1
ATOM 1432 C CA . ASN A 1 191 ? -8.326 -8.336 -7.645 1.00 74.81 191 ASN A CA 1
ATOM 1433 C C . ASN A 1 191 ? -7.972 -7.819 -9.054 1.00 74.81 191 ASN A C 1
ATOM 1435 O O . ASN A 1 191 ? -8.158 -6.627 -9.329 1.00 74.81 191 ASN A O 1
ATOM 1439 N N . PRO A 1 192 ? -7.528 -8.691 -9.978 1.00 72.19 192 PRO A N 1
ATOM 1440 C CA . PRO A 1 192 ? -7.059 -8.258 -11.293 1.00 72.19 192 PRO A CA 1
ATOM 1441 C C . PRO A 1 192 ? -8.141 -7.595 -12.159 1.00 72.19 192 PRO A C 1
ATOM 1443 O O . PRO A 1 192 ? -7.838 -6.719 -12.966 1.00 72.19 192 PRO A O 1
ATOM 1446 N N . THR A 1 193 ? -9.411 -7.990 -12.008 1.00 74.19 193 THR A N 1
ATOM 1447 C CA . THR A 1 193 ? -10.523 -7.402 -12.769 1.00 74.19 193 THR A CA 1
ATOM 1448 C C . THR A 1 193 ? -10.808 -5.976 -12.314 1.00 74.19 193 THR A C 1
ATOM 1450 O O . THR A 1 193 ? -10.969 -5.093 -13.153 1.00 74.19 193 THR A O 1
ATOM 1453 N N . VAL A 1 194 ? -10.828 -5.741 -11.000 1.00 81.44 194 VAL A N 1
ATOM 1454 C CA . VAL A 1 194 ? -10.986 -4.396 -10.428 1.00 81.44 194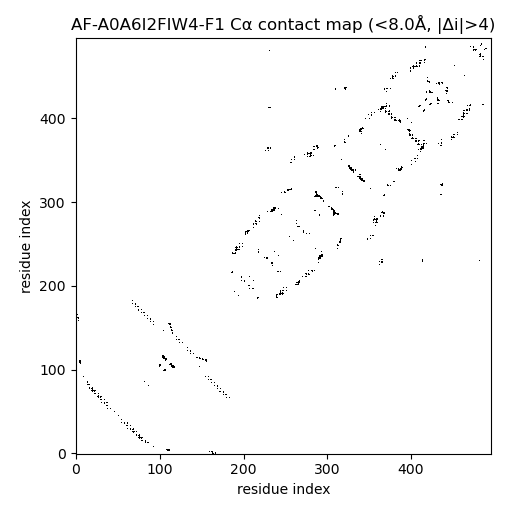 VAL A CA 1
ATOM 1455 C C . VAL A 1 194 ? -9.793 -3.516 -10.801 1.00 81.44 194 VAL A C 1
ATOM 1457 O O . VAL A 1 194 ? -9.997 -2.384 -11.225 1.00 81.44 194 VAL A O 1
ATOM 1460 N N . ALA A 1 195 ? -8.570 -4.052 -10.773 1.00 86.75 195 ALA A N 1
ATOM 1461 C CA . ALA A 1 195 ? -7.375 -3.329 -11.205 1.00 86.75 195 ALA A CA 1
ATOM 1462 C C . ALA A 1 195 ? -7.467 -2.826 -12.655 1.00 86.75 195 ALA A C 1
ATOM 1464 O O . ALA A 1 195 ? -7.186 -1.661 -12.925 1.00 86.75 195 ALA A O 1
ATOM 1465 N N . ALA A 1 196 ? -7.917 -3.675 -13.585 1.00 84.88 196 ALA A N 1
ATOM 1466 C CA . ALA A 1 196 ? -8.087 -3.284 -14.984 1.00 84.88 196 ALA A CA 1
ATOM 1467 C C . ALA A 1 196 ? -9.194 -2.229 -15.177 1.00 84.88 196 ALA A C 1
ATOM 1469 O O . ALA A 1 196 ? -9.072 -1.346 -16.025 1.00 84.88 196 ALA A O 1
ATOM 1470 N N . GLN A 1 197 ? -10.277 -2.301 -14.394 1.00 83.31 197 GLN A N 1
ATOM 1471 C CA . GLN A 1 197 ? -11.341 -1.290 -14.412 1.00 83.31 197 GLN A CA 1
ATOM 1472 C C . GLN A 1 197 ? -10.857 0.055 -13.866 1.00 83.31 197 GLN A C 1
ATOM 1474 O O . GLN A 1 197 ? -11.179 1.103 -14.430 1.00 83.31 197 GLN A O 1
ATOM 1479 N N . ASP A 1 198 ? -10.082 0.021 -12.786 1.00 90.00 198 ASP A N 1
ATOM 1480 C CA . ASP A 1 198 ? -9.537 1.211 -12.147 1.00 90.00 198 ASP A CA 1
ATOM 1481 C C . ASP A 1 198 ? -8.504 1.878 -13.047 1.00 90.00 198 ASP A C 1
ATOM 1483 O O . ASP A 1 198 ? -8.613 3.074 -13.306 1.00 90.00 198 ASP A O 1
ATOM 1487 N N . GLU A 1 199 ? -7.584 1.111 -13.634 1.00 95.56 199 GLU A N 1
ATOM 1488 C CA . GLU A 1 199 ? -6.640 1.633 -14.620 1.00 95.56 199 GLU A CA 1
ATOM 1489 C C . GLU A 1 199 ? -7.358 2.260 -15.822 1.00 95.56 199 GLU A C 1
ATOM 1491 O O . GLU A 1 199 ? -7.049 3.395 -16.188 1.00 95.56 199 GLU A O 1
ATOM 1496 N N . ALA A 1 200 ? -8.376 1.601 -16.384 1.00 92.25 200 ALA A N 1
ATOM 1497 C CA . ALA A 1 200 ? -9.154 2.171 -17.483 1.00 92.25 200 ALA A CA 1
ATOM 1498 C C . ALA A 1 200 ? -9.835 3.496 -17.090 1.00 92.25 200 ALA A C 1
ATOM 1500 O O . ALA A 1 200 ? -9.890 4.432 -17.892 1.00 92.25 200 ALA A O 1
ATOM 1501 N N . ALA A 1 201 ? -10.339 3.610 -15.858 1.00 92.00 201 ALA A N 1
ATOM 1502 C CA . ALA A 1 201 ? -10.930 4.848 -15.359 1.00 92.00 201 ALA A CA 1
ATOM 1503 C C . ALA A 1 201 ? -9.878 5.954 -15.154 1.00 92.00 201 ALA A C 1
ATOM 1505 O O . ALA A 1 201 ? -10.137 7.109 -15.495 1.00 92.00 201 ALA A O 1
ATOM 1506 N N . LEU A 1 202 ? -8.682 5.613 -14.661 1.00 95.38 202 LEU A N 1
ATOM 1507 C CA . LEU A 1 202 ? -7.552 6.542 -14.523 1.00 95.38 202 LEU A CA 1
ATOM 1508 C C . LEU A 1 202 ? -7.084 7.054 -15.888 1.00 95.38 202 LEU A C 1
ATOM 1510 O O . LEU A 1 202 ? -6.876 8.255 -16.064 1.00 95.38 202 LEU A O 1
ATOM 1514 N N . ARG A 1 203 ? -6.981 6.155 -16.871 1.00 94.69 203 ARG A N 1
ATOM 1515 C CA . ARG A 1 203 ? -6.617 6.464 -18.258 1.00 94.69 203 ARG A CA 1
ATOM 1516 C C . ARG A 1 203 ? -7.606 7.419 -18.915 1.00 94.69 203 ARG A C 1
ATOM 1518 O O . ARG A 1 203 ? -7.203 8.345 -19.611 1.00 94.69 203 ARG A O 1
ATOM 1525 N N . ASN A 1 204 ? -8.897 7.210 -18.676 1.00 93.06 204 ASN A N 1
ATOM 1526 C CA . ASN A 1 204 ? -9.962 8.026 -19.257 1.00 93.06 204 ASN A CA 1
ATOM 1527 C C . ASN A 1 204 ? -10.248 9.315 -18.467 1.00 93.06 204 ASN A C 1
ATOM 1529 O O . ASN A 1 204 ? -11.094 10.102 -18.887 1.00 93.06 204 ASN A O 1
ATOM 1533 N N . GLY A 1 205 ? -9.582 9.539 -17.327 1.00 91.81 205 GLY A N 1
ATOM 1534 C CA . GLY A 1 205 ? -9.851 10.688 -16.456 1.00 91.81 205 GLY A CA 1
ATOM 1535 C C . GLY A 1 205 ? -11.219 10.632 -15.768 1.00 91.81 205 GLY A C 1
ATOM 1536 O O . GLY A 1 205 ? -11.764 11.667 -15.399 1.00 91.81 205 GLY A O 1
ATOM 1537 N N . THR A 1 206 ? -11.797 9.438 -15.616 1.00 91.75 206 THR A N 1
ATOM 1538 C CA . THR A 1 206 ? -13.122 9.211 -15.012 1.00 91.75 206 THR A CA 1
ATOM 1539 C C . THR A 1 206 ? -13.050 8.467 -13.680 1.00 91.75 206 THR A C 1
ATOM 1541 O O . THR A 1 206 ? -14.079 8.014 -13.180 1.00 91.75 206 THR A O 1
ATOM 1544 N N . ALA A 1 207 ? -11.849 8.278 -13.130 1.00 88.12 207 ALA A N 1
ATOM 1545 C CA . ALA A 1 207 ? -11.660 7.587 -11.863 1.00 88.12 207 ALA A CA 1
ATOM 1546 C C . ALA A 1 207 ? -12.377 8.306 -10.717 1.00 88.12 207 ALA A C 1
ATOM 1548 O O . ALA A 1 207 ? -12.279 9.520 -10.545 1.00 88.12 207 ALA A O 1
ATOM 1549 N N . THR A 1 208 ? -13.102 7.531 -9.921 1.00 83.69 208 THR A N 1
ATOM 1550 C CA . THR A 1 208 ? -13.753 8.010 -8.700 1.00 83.69 208 THR A CA 1
ATOM 1551 C C . THR A 1 208 ? -12.766 8.020 -7.524 1.00 83.69 208 THR A C 1
ATOM 1553 O O . THR A 1 208 ? -11.771 7.291 -7.561 1.00 83.69 208 THR A O 1
ATOM 1556 N N . PRO A 1 209 ? -13.044 8.765 -6.434 1.00 80.19 209 PRO A N 1
ATOM 1557 C CA . PRO A 1 209 ? -12.186 8.766 -5.245 1.00 80.19 209 PRO A CA 1
ATOM 1558 C C . PRO A 1 209 ? -11.901 7.364 -4.691 1.00 80.19 209 PRO A C 1
ATOM 1560 O O . PRO A 1 209 ? -10.761 7.062 -4.365 1.00 80.19 209 PRO A O 1
ATOM 1563 N N . ALA A 1 210 ? -12.899 6.475 -4.690 1.00 73.88 210 ALA A N 1
ATOM 1564 C CA . ALA A 1 210 ? -12.736 5.095 -4.229 1.00 73.88 210 ALA A CA 1
ATOM 1565 C C . ALA A 1 210 ? -11.786 4.263 -5.115 1.00 73.88 210 ALA A C 1
ATOM 1567 O O . ALA A 1 210 ? -11.163 3.321 -4.637 1.00 73.88 210 ALA A O 1
ATOM 1568 N N . GLN A 1 211 ? -11.676 4.579 -6.409 1.00 81.88 211 GLN A N 1
ATOM 1569 C CA . GLN A 1 211 ? -10.741 3.905 -7.324 1.00 81.88 211 GLN A CA 1
ATOM 1570 C C . GLN A 1 211 ? -9.305 4.382 -7.097 1.00 81.88 211 GLN A C 1
ATOM 1572 O O . GLN A 1 211 ? -8.370 3.588 -7.134 1.00 81.88 211 GLN A O 1
ATOM 1577 N N . ILE A 1 212 ? -9.137 5.675 -6.815 1.00 85.50 212 ILE A N 1
ATOM 1578 C CA . ILE A 1 212 ? -7.840 6.264 -6.472 1.00 85.50 212 ILE A CA 1
ATOM 1579 C C . ILE A 1 212 ? -7.359 5.722 -5.121 1.00 85.50 212 ILE A C 1
ATOM 1581 O O . ILE A 1 212 ? -6.212 5.303 -5.003 1.00 85.50 212 ILE A O 1
ATOM 1585 N N . GLU A 1 213 ? -8.249 5.659 -4.129 1.00 83.00 213 GLU A N 1
ATOM 1586 C CA . GLU A 1 213 ? -7.955 5.108 -2.805 1.00 83.00 213 GLU A CA 1
ATOM 1587 C C . GLU A 1 213 ? -7.529 3.637 -2.882 1.00 83.00 213 GLU A C 1
ATOM 1589 O O . GLU A 1 213 ? -6.572 3.244 -2.222 1.00 83.00 213 GLU A O 1
ATOM 1594 N N . ARG A 1 214 ? -8.154 2.824 -3.745 1.00 86.19 214 ARG A N 1
ATOM 1595 C CA . ARG A 1 214 ? -7.716 1.435 -3.958 1.00 86.19 214 ARG A CA 1
ATOM 1596 C C . ARG A 1 214 ? -6.296 1.330 -4.494 1.00 86.19 214 ARG A C 1
ATOM 1598 O O . ARG A 1 214 ? -5.558 0.469 -4.024 1.00 86.19 214 ARG A O 1
ATOM 1605 N N . LEU A 1 215 ? -5.898 2.195 -5.431 1.00 92.31 215 LEU A N 1
ATOM 1606 C CA . LEU A 1 215 ? -4.507 2.252 -5.885 1.00 92.31 215 LEU A CA 1
ATOM 1607 C C . LEU A 1 215 ? -3.573 2.622 -4.723 1.00 92.31 215 LEU A C 1
ATOM 1609 O O . LEU A 1 215 ? -2.587 1.927 -4.521 1.00 92.31 215 LEU A O 1
ATOM 1613 N N . GLN A 1 216 ? -3.914 3.641 -3.926 1.00 89.50 216 GLN A N 1
ATOM 1614 C CA . GLN A 1 216 ? -3.103 4.044 -2.767 1.00 89.50 216 GLN A CA 1
ATOM 1615 C C . GLN A 1 216 ? -2.966 2.935 -1.718 1.00 89.50 216 GLN A C 1
ATOM 1617 O O . GLN A 1 216 ? -1.882 2.717 -1.187 1.00 89.50 216 GLN A O 1
ATOM 1622 N N . LEU A 1 217 ? -4.060 2.233 -1.416 1.00 83.62 217 LEU A N 1
ATOM 1623 C CA . LEU A 1 217 ? -4.063 1.111 -0.480 1.00 83.62 217 LEU A CA 1
ATOM 1624 C C . LEU A 1 217 ? -3.235 -0.055 -1.017 1.00 83.62 217 LEU A C 1
ATOM 1626 O O . LEU A 1 217 ? -2.476 -0.663 -0.269 1.00 83.62 217 LEU A O 1
ATOM 1630 N N . ALA A 1 218 ? -3.350 -0.351 -2.314 1.00 89.44 218 ALA A N 1
ATOM 1631 C CA . ALA A 1 218 ? -2.581 -1.414 -2.942 1.00 89.44 218 ALA A CA 1
ATOM 1632 C C . ALA A 1 218 ? -1.073 -1.125 -2.951 1.00 89.44 218 ALA A C 1
ATOM 1634 O O . ALA A 1 218 ? -0.283 -2.064 -2.932 1.00 89.44 218 ALA A O 1
ATOM 1635 N N . THR A 1 219 ? -0.666 0.145 -2.959 1.00 94.12 219 THR A N 1
ATOM 1636 C CA . THR A 1 219 ? 0.745 0.556 -2.960 1.00 94.12 219 THR A CA 1
ATOM 1637 C C . THR A 1 219 ? 1.276 0.940 -1.582 1.00 94.12 219 THR A C 1
ATOM 1639 O O . THR A 1 219 ? 2.390 1.446 -1.466 1.00 94.12 219 THR A O 1
ATOM 1642 N N . HIS A 1 220 ? 0.499 0.716 -0.523 1.00 88.44 220 HIS A N 1
ATOM 1643 C CA . HIS A 1 220 ? 0.943 0.989 0.834 1.00 88.44 220 HIS A CA 1
ATOM 1644 C C . HIS A 1 220 ? 1.742 -0.193 1.393 1.00 88.44 220 HIS A C 1
ATOM 1646 O O . HIS A 1 220 ? 1.236 -1.315 1.460 1.00 88.44 220 HIS A O 1
ATOM 1652 N N . LEU A 1 221 ? 2.970 0.085 1.836 1.00 86.44 221 LEU A N 1
ATOM 1653 C CA . LEU A 1 221 ? 3.772 -0.804 2.675 1.00 86.44 221 LEU A CA 1
ATOM 1654 C C . LEU A 1 221 ? 3.912 -0.194 4.070 1.00 86.44 221 LEU A C 1
ATOM 1656 O O . LEU A 1 221 ? 4.028 1.025 4.226 1.00 86.44 221 LEU A O 1
ATOM 1660 N N . THR A 1 222 ? 3.930 -1.051 5.086 1.00 85.62 222 THR A N 1
ATOM 1661 C CA . THR A 1 222 ? 4.233 -0.643 6.461 1.00 85.62 222 THR A CA 1
ATOM 1662 C C . THR A 1 222 ? 5.688 -0.187 6.581 1.00 85.62 222 THR A C 1
ATOM 1664 O O . THR A 1 222 ? 6.545 -0.589 5.796 1.00 85.62 222 THR A O 1
ATOM 1667 N N . GLN A 1 223 ? 6.004 0.610 7.606 1.00 81.88 223 GLN A N 1
ATOM 1668 C CA . GLN A 1 223 ? 7.384 1.053 7.832 1.00 81.88 223 GLN A CA 1
ATOM 1669 C C . GLN A 1 223 ? 8.350 -0.126 8.018 1.00 81.88 223 GLN A C 1
ATOM 1671 O O . GLN A 1 223 ? 9.447 -0.095 7.479 1.00 81.88 223 GLN A O 1
ATOM 1676 N N . GLN A 1 224 ? 7.921 -1.188 8.707 1.00 78.69 224 GLN A N 1
ATOM 1677 C CA . GLN A 1 224 ? 8.735 -2.392 8.882 1.00 78.69 224 GLN A CA 1
ATOM 1678 C C . GLN A 1 224 ? 9.061 -3.056 7.538 1.00 78.69 224 GLN A C 1
ATOM 1680 O O . GLN A 1 224 ? 10.203 -3.429 7.309 1.00 78.69 224 GLN A O 1
ATOM 1685 N N . GLN A 1 225 ? 8.083 -3.151 6.632 1.00 85.69 225 GLN A N 1
ATOM 1686 C CA . GLN A 1 225 ? 8.310 -3.684 5.286 1.00 85.69 225 GLN A CA 1
ATOM 1687 C C . GLN A 1 225 ? 9.276 -2.800 4.482 1.00 85.69 225 GLN A C 1
ATOM 1689 O O . GLN A 1 225 ? 10.136 -3.324 3.784 1.00 85.69 225 GLN A O 1
ATOM 1694 N N . LEU A 1 226 ? 9.186 -1.469 4.599 1.00 86.38 226 LEU A N 1
ATOM 1695 C CA . LEU A 1 226 ? 10.155 -0.561 3.969 1.00 86.38 226 LEU A CA 1
ATOM 1696 C C . LEU A 1 226 ? 11.572 -0.754 4.530 1.00 86.38 226 LEU A C 1
ATOM 1698 O O . LEU A 1 226 ? 12.534 -0.770 3.764 1.00 86.38 226 LEU A O 1
ATOM 1702 N N . ASP A 1 227 ? 11.700 -0.923 5.846 1.00 81.00 227 ASP A N 1
ATOM 1703 C CA . ASP A 1 227 ? 12.986 -1.157 6.507 1.00 81.00 227 ASP A CA 1
ATOM 1704 C C . ASP A 1 227 ? 13.577 -2.525 6.123 1.00 81.00 227 ASP A C 1
ATOM 1706 O O . ASP A 1 227 ? 14.791 -2.647 5.968 1.00 81.00 227 ASP A O 1
ATOM 1710 N N . ASP A 1 228 ? 12.734 -3.546 5.932 1.00 82.00 228 ASP A N 1
ATOM 1711 C CA . ASP A 1 228 ? 13.153 -4.867 5.459 1.00 82.00 228 ASP A CA 1
ATOM 1712 C C . ASP A 1 228 ? 13.624 -4.820 3.991 1.00 82.00 228 ASP A C 1
ATOM 1714 O O . ASP A 1 228 ? 14.702 -5.340 3.693 1.00 82.00 228 ASP A O 1
ATOM 1718 N N . LEU A 1 229 ? 12.919 -4.103 3.102 1.00 87.00 229 LEU A N 1
ATOM 1719 C CA . LEU A 1 229 ? 13.378 -3.874 1.721 1.00 87.00 229 LEU A CA 1
ATOM 1720 C C . LEU A 1 229 ? 14.704 -3.105 1.664 1.00 87.00 229 LEU A C 1
ATOM 1722 O O . LEU A 1 229 ? 15.571 -3.433 0.857 1.00 87.00 229 LEU A O 1
ATOM 1726 N N . LEU A 1 230 ? 14.898 -2.115 2.541 1.00 85.31 230 LEU A N 1
ATOM 1727 C CA . LEU A 1 230 ? 16.134 -1.327 2.620 1.00 85.31 230 LEU A CA 1
ATOM 1728 C C . LEU A 1 230 ? 17.379 -2.181 2.925 1.00 85.31 230 LEU A C 1
ATOM 1730 O O . LEU A 1 230 ? 18.499 -1.778 2.606 1.00 85.31 230 LEU A O 1
ATOM 1734 N N . VAL A 1 231 ? 17.202 -3.343 3.558 1.00 80.06 231 VAL A N 1
ATOM 1735 C CA . VAL A 1 231 ? 18.285 -4.292 3.864 1.00 80.06 231 VAL A CA 1
ATOM 1736 C C . VAL A 1 231 ? 18.198 -5.579 3.037 1.00 80.06 231 VAL A C 1
ATOM 1738 O O . VAL A 1 231 ? 18.811 -6.579 3.407 1.00 80.06 231 VAL A O 1
ATOM 1741 N N . GLY A 1 232 ? 17.421 -5.569 1.948 1.00 78.38 232 GLY A N 1
ATOM 1742 C CA . GLY A 1 232 ? 17.341 -6.668 0.985 1.00 78.38 232 GLY A CA 1
ATOM 1743 C C . GLY A 1 232 ? 16.643 -7.921 1.507 1.00 78.38 232 GLY A C 1
ATOM 1744 O O . GLY A 1 232 ? 16.940 -9.018 1.038 1.00 78.38 232 GLY A O 1
ATOM 1745 N N . LYS A 1 233 ? 15.758 -7.785 2.501 1.00 82.88 233 LYS A N 1
ATOM 1746 C CA . LYS A 1 233 ? 14.934 -8.893 2.993 1.00 82.88 233 LYS A CA 1
ATOM 1747 C C . LYS A 1 233 ? 13.620 -8.988 2.232 1.00 82.88 233 LYS A C 1
ATOM 1749 O O . LYS A 1 233 ? 13.044 -7.976 1.835 1.00 82.88 233 LYS A O 1
ATOM 1754 N N . GLN A 1 234 ? 13.119 -10.216 2.164 1.00 85.12 234 GLN A N 1
ATOM 1755 C CA . GLN A 1 234 ? 11.812 -10.520 1.608 1.00 85.12 234 GLN A CA 1
ATOM 1756 C C . GLN A 1 234 ? 10.681 -9.850 2.396 1.00 85.12 234 GLN A C 1
ATOM 1758 O O . GLN A 1 234 ? 10.703 -9.784 3.629 1.00 85.12 234 GLN A O 1
ATOM 1763 N N . VAL A 1 235 ? 9.680 -9.382 1.657 1.00 85.31 235 VAL A N 1
ATOM 1764 C CA . VAL A 1 235 ? 8.452 -8.784 2.165 1.00 85.31 235 VAL A CA 1
ATOM 1765 C C . VAL A 1 235 ? 7.253 -9.520 1.588 1.00 85.31 235 VAL A C 1
ATOM 1767 O O . VAL A 1 235 ? 7.000 -9.492 0.383 1.00 85.31 235 VAL A O 1
ATOM 1770 N N . ASP A 1 236 ? 6.460 -10.091 2.490 1.00 84.38 236 ASP A N 1
ATOM 1771 C CA . ASP A 1 236 ? 5.184 -10.707 2.156 1.00 84.38 236 ASP A CA 1
ATOM 1772 C C . ASP A 1 236 ? 4.102 -9.651 1.898 1.00 84.38 236 ASP A C 1
ATOM 1774 O O . ASP A 1 236 ? 3.791 -8.811 2.754 1.00 84.38 236 ASP A O 1
ATOM 1778 N N . LEU A 1 237 ? 3.461 -9.750 0.735 1.00 83.19 237 LEU A N 1
ATOM 1779 C CA . LEU A 1 237 ? 2.216 -9.075 0.409 1.00 83.19 237 LEU A CA 1
ATOM 1780 C C . LEU A 1 237 ? 1.021 -10.030 0.523 1.00 83.19 237 LEU A C 1
ATOM 1782 O O . LEU A 1 237 ? 1.079 -11.179 0.075 1.00 83.19 237 LEU A O 1
ATOM 1786 N N . PRO A 1 238 ? -0.129 -9.550 1.033 1.00 82.12 238 PRO A N 1
ATOM 1787 C CA . PRO A 1 238 ? -1.393 -10.254 0.882 1.00 82.12 238 PRO A CA 1
ATOM 1788 C C . PRO A 1 238 ? -1.674 -10.584 -0.593 1.00 82.12 238 PRO A C 1
ATOM 1790 O O . PRO A 1 238 ? -1.575 -9.711 -1.456 1.00 82.12 238 PRO A O 1
ATOM 1793 N N . GLN A 1 239 ? -2.118 -11.814 -0.884 1.00 77.56 239 GLN A N 1
ATOM 1794 C CA 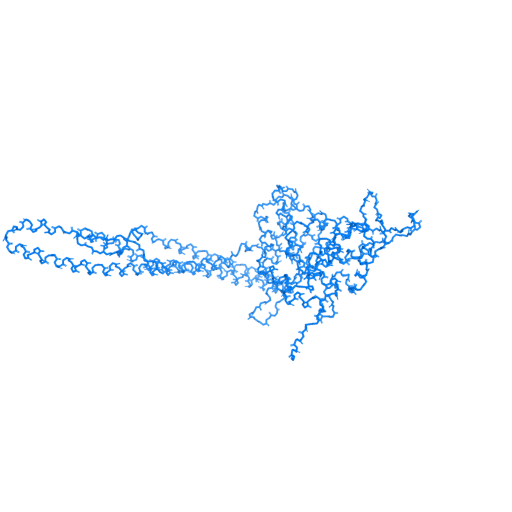. GLN A 1 239 ? -2.372 -12.267 -2.264 1.00 77.56 239 GLN A CA 1
ATOM 1795 C C . GLN A 1 239 ? -3.279 -11.305 -3.052 1.00 77.56 239 GLN A C 1
ATOM 1797 O O . GLN A 1 239 ? -2.995 -11.009 -4.206 1.00 77.56 239 GLN A O 1
ATOM 1802 N N . GLY A 1 240 ? -4.348 -10.779 -2.441 1.00 76.44 240 GLY A N 1
ATOM 1803 C CA . GLY A 1 240 ? -5.257 -9.836 -3.109 1.00 76.44 240 GLY A CA 1
ATOM 1804 C C . GLY A 1 240 ? -4.590 -8.508 -3.489 1.00 76.44 240 GLY A C 1
ATOM 1805 O O . GLY A 1 240 ? -4.878 -7.952 -4.549 1.00 76.44 240 GLY A O 1
ATOM 1806 N N . GLN A 1 241 ? -3.653 -8.028 -2.664 1.00 86.06 241 GLN A N 1
ATOM 1807 C CA . GLN A 1 241 ? -2.851 -6.839 -2.958 1.00 86.06 241 GLN A CA 1
ATOM 1808 C C . GLN A 1 241 ? -1.907 -7.107 -4.135 1.00 86.06 241 GLN A C 1
ATOM 1810 O O . GLN A 1 241 ? -1.913 -6.344 -5.103 1.00 86.06 241 GLN A O 1
ATOM 1815 N N . PHE A 1 242 ? -1.173 -8.224 -4.101 1.00 88.88 242 PHE A N 1
ATOM 1816 C CA . PHE A 1 242 ? -0.287 -8.626 -5.195 1.00 88.88 242 PHE A CA 1
ATOM 1817 C C . PHE A 1 242 ? -1.060 -8.836 -6.507 1.00 88.88 242 PHE A C 1
ATOM 1819 O O . PHE A 1 242 ? -0.670 -8.326 -7.555 1.00 88.88 242 PHE A O 1
ATOM 1826 N N . ASP A 1 243 ? -2.200 -9.528 -6.464 1.00 85.19 243 ASP A N 1
ATOM 1827 C CA . ASP A 1 243 ? -3.039 -9.800 -7.632 1.00 85.19 243 ASP A CA 1
ATOM 1828 C C . ASP A 1 243 ? -3.601 -8.527 -8.265 1.00 85.19 243 ASP A C 1
ATOM 1830 O O . ASP A 1 243 ? -3.664 -8.422 -9.494 1.00 85.19 243 ASP A O 1
ATOM 1834 N N . TYR A 1 244 ? -4.001 -7.550 -7.450 1.00 91.12 244 TYR A N 1
ATOM 1835 C CA . TYR A 1 244 ? -4.432 -6.251 -7.950 1.00 91.12 244 TYR A CA 1
ATOM 1836 C C . TYR A 1 244 ? -3.287 -5.506 -8.626 1.00 91.12 244 TYR A C 1
ATOM 1838 O O . TYR A 1 244 ? -3.445 -5.081 -9.768 1.00 91.12 244 TYR A O 1
ATOM 1846 N N . LEU A 1 245 ? -2.124 -5.394 -7.978 1.00 96.38 245 LEU A N 1
ATOM 1847 C CA . LEU A 1 245 ? -0.970 -4.717 -8.570 1.00 96.38 245 LEU A CA 1
ATOM 1848 C C . LEU A 1 245 ? -0.498 -5.425 -9.847 1.00 96.38 245 LEU A C 1
ATOM 1850 O O . LEU A 1 245 ? -0.250 -4.772 -10.859 1.00 96.38 245 LEU A O 1
ATOM 1854 N N . ARG A 1 246 ? -0.471 -6.762 -9.858 1.00 94.50 246 ARG A N 1
ATOM 1855 C CA . ARG A 1 246 ? -0.211 -7.565 -11.058 1.00 94.50 246 ARG A CA 1
ATOM 1856 C C . ARG A 1 246 ? -1.230 -7.262 -12.154 1.00 94.50 246 ARG A C 1
ATOM 1858 O O . ARG A 1 246 ? -0.832 -7.010 -13.286 1.00 94.50 246 ARG A O 1
ATOM 1865 N N . GLY A 1 247 ? -2.526 -7.253 -11.843 1.00 91.88 247 GLY A N 1
ATOM 1866 C CA . GLY A 1 247 ? -3.576 -6.888 -12.798 1.00 91.88 247 GLY A CA 1
ATOM 1867 C C . GLY A 1 247 ? -3.397 -5.478 -13.365 1.00 91.88 247 GLY A C 1
ATOM 1868 O O . GLY A 1 247 ? -3.522 -5.288 -14.574 1.00 91.88 247 GLY A O 1
ATOM 1869 N N . PHE A 1 248 ? -3.022 -4.527 -12.508 1.00 96.31 248 PHE A N 1
ATOM 1870 C CA . PHE A 1 248 ? -2.732 -3.140 -12.865 1.00 96.31 248 PHE A CA 1
ATOM 1871 C C . PHE A 1 248 ? -1.519 -3.033 -13.802 1.00 96.31 248 PHE A C 1
ATOM 1873 O O . PHE A 1 248 ? -1.564 -2.329 -14.806 1.00 96.31 248 PHE A O 1
ATOM 1880 N N . MET A 1 249 ? -0.444 -3.789 -13.547 1.00 97.75 249 MET A N 1
ATOM 1881 C CA . MET A 1 249 ? 0.705 -3.856 -14.459 1.00 97.75 249 MET A CA 1
ATOM 1882 C C . MET A 1 249 ? 0.320 -4.438 -15.823 1.00 97.75 249 MET A C 1
ATOM 1884 O O . MET A 1 249 ? 0.712 -3.907 -16.864 1.00 97.75 249 MET A O 1
ATOM 1888 N N . ARG A 1 250 ? -0.475 -5.516 -15.836 1.00 95.06 250 ARG A N 1
ATOM 1889 C CA . ARG A 1 250 ? -0.896 -6.181 -17.079 1.00 95.06 250 ARG A CA 1
ATOM 1890 C C . ARG A 1 250 ? -1.853 -5.334 -17.912 1.00 95.06 250 ARG A C 1
ATOM 1892 O O . ARG A 1 250 ? -1.787 -5.398 -19.137 1.00 95.06 250 ARG A O 1
ATOM 1899 N N . SER A 1 251 ? -2.698 -4.499 -17.309 1.00 93.31 251 SER A N 1
ATOM 1900 C CA . SER A 1 251 ? -3.557 -3.583 -18.077 1.00 93.31 251 SER A CA 1
ATOM 1901 C C . SER A 1 251 ? -2.766 -2.480 -18.799 1.00 93.31 251 SER A C 1
ATOM 1903 O O . SER A 1 251 ? -3.240 -1.936 -19.802 1.00 93.31 251 SER A O 1
ATOM 1905 N N . MET A 1 252 ? -1.529 -2.218 -18.362 1.00 96.94 252 MET A N 1
ATOM 1906 C CA . MET A 1 252 ? -0.590 -1.297 -19.006 1.00 96.94 252 MET A CA 1
ATOM 1907 C C . MET A 1 252 ? 0.304 -1.952 -20.076 1.00 96.94 252 MET A C 1
ATOM 1909 O O . MET A 1 252 ? 1.068 -1.245 -20.730 1.00 96.94 252 MET A O 1
ATOM 1913 N N . ASP A 1 253 ? 0.222 -3.269 -20.321 1.00 95.19 253 ASP A N 1
ATOM 1914 C CA . ASP A 1 253 ? 1.134 -3.969 -21.250 1.00 95.19 253 ASP A CA 1
ATOM 1915 C C . ASP A 1 253 ? 1.099 -3.414 -22.689 1.00 95.19 253 ASP A C 1
ATOM 1917 O O . ASP A 1 253 ? 2.103 -3.466 -23.404 1.00 95.19 253 ASP A O 1
ATOM 1921 N N . THR A 1 254 ? -0.036 -2.853 -23.116 1.00 92.81 254 THR A N 1
ATOM 1922 C CA . THR A 1 254 ? -0.203 -2.252 -24.451 1.00 92.81 254 THR A CA 1
ATOM 1923 C C . THR A 1 254 ? 0.053 -0.744 -24.487 1.00 92.81 254 THR A C 1
ATOM 1925 O O . THR A 1 254 ? -0.080 -0.139 -25.550 1.00 92.81 254 THR A O 1
ATOM 1928 N N . MET A 1 255 ? 0.346 -0.111 -23.350 1.00 96.38 255 MET A N 1
ATOM 1929 C CA . MET A 1 255 ? 0.546 1.336 -23.255 1.00 96.38 255 MET A CA 1
ATOM 1930 C C . MET A 1 255 ? 1.995 1.713 -23.551 1.00 96.38 255 MET A C 1
ATOM 1932 O O . MET A 1 255 ? 2.919 1.001 -23.157 1.00 96.38 255 MET A O 1
ATOM 1936 N N . SER A 1 256 ? 2.208 2.859 -24.204 1.00 97.44 256 SER A N 1
ATOM 1937 C CA . SER A 1 256 ? 3.543 3.460 -24.263 1.00 97.44 256 SER A CA 1
ATOM 1938 C C . SER A 1 256 ? 3.947 3.998 -22.885 1.00 97.44 256 SER A C 1
ATOM 1940 O O . SER A 1 256 ? 3.090 4.321 -22.062 1.00 97.44 256 SER A O 1
ATOM 1942 N N . VAL A 1 257 ? 5.248 4.158 -22.627 1.00 97.44 257 VAL A N 1
ATOM 1943 C CA . VAL A 1 257 ? 5.730 4.731 -21.353 1.00 97.44 257 VAL A CA 1
ATOM 1944 C C . VAL A 1 257 ? 5.225 6.168 -21.170 1.00 97.44 257 VAL A C 1
ATOM 1946 O O . VAL A 1 257 ? 4.867 6.574 -20.068 1.00 97.44 257 VAL A O 1
ATOM 1949 N N . THR A 1 258 ? 5.105 6.915 -22.269 1.00 95.75 258 THR A N 1
ATOM 1950 C CA . THR A 1 258 ? 4.515 8.260 -22.264 1.00 95.75 258 THR A CA 1
ATOM 1951 C C . THR A 1 258 ? 3.021 8.236 -21.914 1.00 95.75 258 THR A C 1
ATOM 1953 O O . THR A 1 258 ? 2.543 9.149 -21.247 1.00 95.75 258 THR A O 1
ATOM 1956 N N . ASP A 1 259 ? 2.264 7.219 -22.333 1.00 96.69 259 ASP A N 1
ATOM 1957 C CA . ASP A 1 259 ? 0.852 7.091 -21.944 1.00 96.69 259 ASP A CA 1
ATOM 1958 C C . ASP A 1 259 ? 0.709 6.690 -20.472 1.00 96.69 259 ASP A C 1
ATOM 1960 O O . ASP A 1 259 ? -0.184 7.190 -19.793 1.00 96.69 259 ASP A O 1
ATOM 1964 N N . ILE A 1 260 ? 1.617 5.853 -19.956 1.00 97.38 260 ILE A N 1
ATOM 1965 C CA . ILE A 1 260 ? 1.680 5.514 -18.524 1.00 97.38 260 ILE A CA 1
ATOM 1966 C C . ILE A 1 260 ? 1.933 6.781 -17.695 1.00 97.38 260 ILE A C 1
ATOM 1968 O O . ILE A 1 260 ? 1.251 7.010 -16.699 1.00 97.38 260 ILE A O 1
ATOM 1972 N N . GLN A 1 261 ? 2.845 7.655 -18.140 1.00 96.38 261 GLN A N 1
ATOM 1973 C CA . GLN A 1 261 ? 3.122 8.940 -17.483 1.00 96.38 261 GLN A CA 1
ATOM 1974 C C . GLN A 1 261 ? 1.891 9.853 -17.379 1.00 96.38 261 GLN A C 1
ATOM 1976 O O . GLN A 1 261 ? 1.800 10.659 -16.452 1.00 96.38 261 GLN A O 1
ATOM 1981 N N . LYS A 1 262 ? 0.951 9.725 -18.318 1.00 95.69 262 LYS A N 1
ATOM 1982 C CA . LYS A 1 262 ? -0.262 10.547 -18.407 1.00 95.69 262 LYS A CA 1
ATOM 1983 C C . LYS A 1 262 ? -1.464 9.953 -17.674 1.00 95.69 262 LYS A C 1
ATOM 1985 O O . LYS A 1 262 ? -2.553 10.530 -17.728 1.00 95.69 262 LYS A O 1
ATOM 1990 N N . LEU A 1 263 ? -1.317 8.803 -17.011 1.00 96.38 263 LEU A N 1
ATOM 1991 C CA . LEU A 1 263 ? -2.402 8.240 -16.210 1.00 96.38 263 LEU A CA 1
ATOM 1992 C C . LEU A 1 263 ? -2.866 9.257 -15.159 1.00 96.38 263 LEU A C 1
ATOM 1994 O O . LEU A 1 263 ? -2.072 9.802 -14.393 1.00 96.38 263 LEU A O 1
ATOM 1998 N N . GLY A 1 264 ? -4.175 9.513 -15.141 1.00 93.56 264 GLY A N 1
ATOM 1999 C CA . GLY A 1 264 ? -4.793 10.496 -14.258 1.00 93.56 264 GLY A CA 1
ATOM 2000 C C . GLY A 1 264 ? -4.816 11.934 -14.781 1.00 93.56 264 GLY A C 1
ATOM 2001 O O . GLY A 1 264 ? -5.462 12.755 -14.144 1.00 93.56 264 GLY A O 1
ATOM 2002 N N . ASP A 1 265 ? -4.219 12.266 -15.934 1.00 94.88 265 ASP A N 1
ATOM 2003 C CA . ASP A 1 265 ? -4.150 13.653 -16.448 1.00 94.88 265 ASP A CA 1
ATOM 2004 C C . ASP A 1 265 ? -5.521 14.331 -16.636 1.00 94.88 265 ASP A C 1
ATOM 2006 O O . ASP A 1 265 ? -5.624 15.556 -16.577 1.00 94.88 265 ASP A O 1
ATOM 2010 N N . GLY A 1 266 ? -6.582 13.548 -16.854 1.00 91.88 266 GLY A N 1
ATOM 2011 C CA . GLY A 1 266 ? -7.954 14.055 -16.968 1.00 91.88 266 GLY A CA 1
ATOM 2012 C C . GLY A 1 266 ? -8.649 14.363 -15.633 1.00 91.88 266 GLY A C 1
ATOM 2013 O O . GLY A 1 266 ? -9.767 14.872 -15.645 1.00 91.88 266 GLY A O 1
ATOM 2014 N N . LEU A 1 267 ? -8.019 14.055 -14.495 1.00 93.06 267 LEU A N 1
ATOM 2015 C CA . LEU A 1 267 ? -8.579 14.237 -13.151 1.00 93.06 267 LEU A CA 1
ATOM 2016 C C . LEU A 1 267 ? -8.284 15.637 -12.580 1.00 93.06 267 LEU A C 1
ATOM 2018 O O . LEU A 1 267 ? -7.430 16.353 -13.104 1.00 93.06 267 LEU A O 1
ATOM 2022 N N . PRO A 1 268 ? -8.947 16.047 -11.483 1.00 90.88 268 PRO A N 1
ATOM 2023 C CA . PRO A 1 268 ? -8.559 17.218 -10.693 1.00 90.88 268 PRO A CA 1
ATOM 2024 C C . PRO A 1 268 ? -7.092 17.182 -10.226 1.00 90.88 268 PRO A C 1
ATOM 2026 O O . PRO A 1 268 ? -6.533 16.115 -9.985 1.00 90.88 268 PRO A O 1
ATOM 2029 N N . ALA A 1 269 ? -6.457 18.350 -10.083 1.00 89.12 269 ALA A N 1
ATOM 2030 C CA . ALA A 1 269 ? -5.012 18.463 -9.839 1.00 89.12 269 ALA A CA 1
ATOM 2031 C C . ALA A 1 269 ? -4.527 17.785 -8.539 1.00 89.12 269 ALA A C 1
ATOM 2033 O O . ALA A 1 269 ? -3.431 17.230 -8.505 1.00 89.12 269 ALA A O 1
ATOM 2034 N N . ASP A 1 270 ? -5.342 17.806 -7.486 1.00 81.88 270 ASP A N 1
ATOM 2035 C CA . ASP A 1 270 ? -5.091 17.103 -6.224 1.00 81.88 270 ASP A CA 1
ATOM 2036 C C . ASP A 1 270 ? -5.077 15.579 -6.417 1.00 81.88 270 ASP A C 1
ATOM 2038 O O . ASP A 1 270 ? -4.198 14.885 -5.911 1.00 81.88 270 ASP A O 1
ATOM 2042 N N . GLN A 1 271 ? -5.998 15.062 -7.230 1.00 87.62 271 GLN A N 1
ATOM 2043 C CA . GLN A 1 271 ? -6.087 13.640 -7.560 1.00 87.62 271 GLN A CA 1
ATOM 2044 C C . GLN A 1 271 ? -4.982 13.194 -8.523 1.00 87.62 271 GLN A C 1
ATOM 2046 O O . GLN A 1 271 ? -4.460 12.090 -8.382 1.00 87.62 271 GLN A O 1
ATOM 2051 N N . GLN A 1 272 ? -4.573 14.055 -9.460 1.00 92.88 272 GLN A N 1
ATOM 2052 C CA . GLN A 1 272 ? -3.466 13.780 -10.384 1.00 92.88 272 GLN A CA 1
ATOM 2053 C C . GLN A 1 272 ? -2.174 13.437 -9.643 1.00 92.88 272 GLN A C 1
ATOM 2055 O O . GLN A 1 272 ? -1.479 12.492 -10.015 1.00 92.88 272 GLN A O 1
ATOM 2060 N N . GLN A 1 273 ? -1.839 14.200 -8.598 1.00 90.75 273 GLN A N 1
ATOM 2061 C CA . GLN A 1 273 ? -0.623 13.960 -7.826 1.00 90.75 273 GLN A CA 1
ATOM 2062 C C . GLN A 1 273 ? -0.668 12.593 -7.140 1.00 90.75 273 GLN A C 1
ATOM 2064 O O . GLN A 1 273 ? 0.291 11.830 -7.245 1.00 90.75 273 GLN A O 1
ATOM 2069 N N . THR A 1 274 ? -1.793 12.270 -6.504 1.00 92.06 274 THR A N 1
ATOM 2070 C CA . THR A 1 274 ? -2.008 10.977 -5.853 1.00 92.06 274 THR A CA 1
ATOM 2071 C C . THR A 1 274 ? -1.902 9.812 -6.832 1.00 92.06 274 THR A C 1
ATOM 2073 O O . THR A 1 274 ? -1.231 8.826 -6.541 1.00 92.06 274 THR A O 1
ATOM 2076 N N . VAL A 1 275 ? -2.522 9.925 -8.008 1.00 96.25 275 VAL A N 1
ATOM 2077 C CA . VAL A 1 275 ? -2.476 8.872 -9.032 1.00 96.25 275 VAL A CA 1
ATOM 2078 C C . VAL A 1 275 ? -1.059 8.675 -9.550 1.00 96.25 275 VAL A C 1
ATOM 2080 O O . VAL A 1 275 ? -0.596 7.543 -9.633 1.00 96.25 275 VAL A O 1
ATOM 2083 N N . ARG A 1 276 ? -0.343 9.759 -9.862 1.00 95.81 276 ARG A N 1
ATOM 2084 C CA . ARG A 1 276 ? 1.036 9.673 -10.363 1.00 95.81 276 ARG A CA 1
ATOM 2085 C C . ARG A 1 276 ? 1.987 9.064 -9.333 1.00 95.81 276 ARG A C 1
ATOM 2087 O O . ARG A 1 276 ? 2.843 8.274 -9.718 1.00 95.81 276 ARG A O 1
ATOM 2094 N N . ALA A 1 277 ? 1.816 9.398 -8.053 1.00 95.88 277 ALA A N 1
ATOM 2095 C CA . ALA A 1 277 ? 2.552 8.755 -6.969 1.00 95.88 277 ALA A CA 1
ATOM 2096 C C . ALA A 1 277 ? 2.213 7.259 -6.881 1.00 95.88 277 ALA A C 1
ATOM 2098 O O . ALA A 1 277 ? 3.114 6.434 -6.949 1.00 95.88 277 ALA A O 1
ATOM 2099 N N . GLY A 1 278 ? 0.924 6.899 -6.869 1.00 97.00 278 GLY A N 1
ATOM 2100 C CA . GLY A 1 278 ? 0.488 5.500 -6.829 1.00 97.00 278 GLY A CA 1
ATOM 2101 C C . GLY A 1 278 ? 0.966 4.667 -8.026 1.00 97.00 278 GLY A C 1
ATOM 2102 O O . GLY A 1 278 ? 1.371 3.525 -7.857 1.00 97.00 278 GLY A O 1
ATOM 2103 N N . VAL A 1 279 ? 0.994 5.221 -9.242 1.00 98.06 279 VAL A N 1
ATOM 2104 C CA . VAL A 1 279 ? 1.549 4.521 -10.419 1.00 98.06 279 VAL A CA 1
ATOM 2105 C C . VAL A 1 279 ? 3.050 4.272 -10.251 1.00 98.06 279 VAL A C 1
ATOM 2107 O O . VAL A 1 279 ? 3.523 3.175 -10.544 1.00 98.06 279 VAL A O 1
ATOM 2110 N N . ALA A 1 280 ? 3.796 5.266 -9.766 1.00 98.31 280 ALA A N 1
ATOM 2111 C CA . ALA A 1 280 ? 5.225 5.128 -9.505 1.00 98.31 280 ALA A CA 1
ATOM 2112 C C . ALA A 1 280 ? 5.510 4.092 -8.406 1.00 98.31 280 ALA A C 1
ATOM 2114 O O . ALA A 1 280 ? 6.377 3.239 -8.583 1.00 98.31 280 ALA A O 1
ATOM 2115 N N . ASP A 1 281 ? 4.741 4.124 -7.320 1.00 98.50 281 ASP A N 1
ATOM 2116 C CA . ASP A 1 281 ? 4.858 3.190 -6.201 1.00 98.50 281 ASP A CA 1
ATOM 2117 C C . ASP A 1 281 ? 4.517 1.760 -6.635 1.00 98.50 281 ASP A C 1
ATOM 2119 O O . ASP A 1 281 ? 5.238 0.824 -6.302 1.00 98.50 281 ASP A O 1
ATOM 2123 N N . ALA A 1 282 ? 3.472 1.582 -7.451 1.00 98.25 282 ALA A N 1
ATOM 2124 C CA . ALA A 1 282 ? 3.104 0.282 -8.008 1.00 98.25 282 ALA A CA 1
ATOM 2125 C C . ALA A 1 282 ? 4.211 -0.296 -8.904 1.00 98.25 282 ALA A C 1
ATOM 2127 O O . ALA A 1 282 ? 4.484 -1.494 -8.838 1.00 98.25 282 ALA A O 1
ATOM 2128 N N . LEU A 1 283 ? 4.852 0.541 -9.732 1.00 98.69 283 LEU A N 1
ATOM 2129 C CA . LEU A 1 283 ? 5.993 0.128 -10.555 1.00 98.69 283 LEU A CA 1
ATOM 2130 C C . LEU A 1 283 ? 7.175 -0.305 -9.685 1.00 98.69 283 LEU A C 1
ATOM 2132 O O . LEU A 1 283 ? 7.744 -1.362 -9.944 1.00 98.69 283 LEU A O 1
ATOM 2136 N N . GLN A 1 284 ? 7.508 0.475 -8.653 1.00 98.25 284 GLN A N 1
ATOM 2137 C CA . GLN A 1 284 ? 8.608 0.161 -7.742 1.00 98.25 284 GLN A CA 1
ATOM 2138 C C . GLN A 1 284 ? 8.346 -1.149 -6.983 1.00 98.25 284 GLN A C 1
ATOM 2140 O O . GLN A 1 284 ? 9.138 -2.082 -7.107 1.00 98.25 284 GLN A O 1
ATOM 2145 N N . ILE A 1 285 ? 7.183 -1.283 -6.330 1.00 98.12 285 ILE A N 1
ATOM 2146 C CA . ILE A 1 285 ? 6.786 -2.493 -5.587 1.00 98.12 285 ILE A CA 1
ATOM 2147 C C . ILE A 1 285 ? 6.818 -3.730 -6.486 1.00 98.12 285 ILE A C 1
ATOM 2149 O O . ILE A 1 285 ? 7.470 -4.716 -6.159 1.00 98.12 285 ILE A O 1
ATOM 2153 N N . MET A 1 286 ? 6.149 -3.689 -7.643 1.00 98.12 286 MET A N 1
ATOM 2154 C CA . MET A 1 286 ? 6.057 -4.873 -8.502 1.00 98.12 286 MET A CA 1
ATOM 2155 C C . MET A 1 286 ? 7.374 -5.216 -9.193 1.00 98.12 286 MET A C 1
ATOM 2157 O O . MET A 1 286 ? 7.563 -6.363 -9.583 1.00 98.12 286 MET A O 1
ATOM 2161 N N . SER A 1 287 ? 8.291 -4.261 -9.345 1.00 98.06 287 SER A N 1
ATOM 2162 C CA . SER A 1 287 ? 9.627 -4.521 -9.888 1.00 98.06 287 SER A CA 1
ATOM 2163 C C . SER A 1 287 ? 10.625 -5.051 -8.860 1.00 98.06 287 SER A C 1
ATOM 2165 O O . SER A 1 287 ? 11.756 -5.355 -9.232 1.00 98.06 287 SER A O 1
ATOM 2167 N N . ASN A 1 288 ? 10.239 -5.160 -7.589 1.00 96.81 288 ASN A N 1
ATOM 2168 C CA . ASN A 1 288 ? 11.129 -5.612 -6.534 1.00 96.81 288 ASN A CA 1
ATOM 2169 C C . ASN A 1 288 ? 11.092 -7.149 -6.405 1.00 96.81 288 ASN A C 1
ATOM 2171 O O . ASN A 1 288 ? 10.038 -7.691 -6.077 1.00 96.81 288 ASN A O 1
ATOM 2175 N N . PRO A 1 289 ? 12.200 -7.870 -6.653 1.00 92.44 289 PRO A N 1
ATOM 2176 C CA . PRO A 1 289 ? 12.254 -9.322 -6.504 1.00 92.44 289 PRO A CA 1
ATOM 2177 C C . PRO A 1 289 ? 12.129 -9.800 -5.050 1.00 92.44 289 PRO A C 1
ATOM 2179 O O . PRO A 1 289 ? 11.832 -10.971 -4.843 1.00 92.44 289 PRO A O 1
ATOM 2182 N N . GLU A 1 290 ? 12.320 -8.924 -4.058 1.00 90.31 290 GLU A N 1
ATOM 2183 C CA . GLU A 1 290 ? 12.126 -9.252 -2.639 1.00 90.31 290 GLU A CA 1
ATOM 2184 C C . GLU A 1 290 ? 10.650 -9.136 -2.208 1.00 90.31 290 GLU A C 1
ATOM 2186 O O . GLU A 1 290 ? 10.304 -9.468 -1.079 1.00 90.31 290 GLU A O 1
ATOM 2191 N N . ILE A 1 291 ? 9.750 -8.683 -3.089 1.00 93.62 291 ILE A N 1
ATOM 2192 C CA . ILE A 1 291 ? 8.304 -8.717 -2.847 1.00 93.62 291 ILE A CA 1
ATOM 2193 C C . ILE A 1 291 ? 7.757 -10.080 -3.264 1.00 93.62 291 ILE A C 1
ATOM 2195 O O . ILE A 1 291 ? 7.869 -10.468 -4.428 1.00 93.62 291 ILE A O 1
ATOM 2199 N N . GLU A 1 292 ? 7.094 -10.770 -2.343 1.00 87.88 292 GLU A N 1
ATOM 2200 C CA . GLU A 1 292 ? 6.476 -12.068 -2.607 1.00 87.88 292 GLU A CA 1
ATOM 2201 C C . GLU A 1 292 ? 5.100 -12.203 -1.956 1.00 87.88 292 GLU A C 1
ATOM 2203 O O . GLU A 1 292 ? 4.676 -11.383 -1.144 1.00 87.88 292 GLU A O 1
ATOM 2208 N N . THR A 1 293 ? 4.355 -13.227 -2.349 1.00 81.75 293 THR A N 1
ATOM 2209 C CA . THR A 1 293 ? 3.170 -13.673 -1.614 1.00 81.75 293 THR A CA 1
ATOM 2210 C C . THR A 1 293 ? 3.553 -14.836 -0.717 1.00 81.75 293 THR A C 1
ATOM 2212 O O . THR A 1 293 ? 4.170 -15.776 -1.218 1.00 81.75 293 THR A O 1
ATOM 2215 N N . ALA A 1 294 ? 3.092 -14.842 0.536 1.00 68.12 294 ALA A N 1
ATOM 2216 C CA . ALA A 1 294 ? 3.356 -15.936 1.466 1.00 68.12 294 ALA A CA 1
ATOM 2217 C C . ALA A 1 294 ? 3.009 -17.309 0.851 1.00 68.12 294 ALA A C 1
ATOM 2219 O O . ALA A 1 294 ? 1.836 -17.692 0.733 1.00 68.12 294 ALA A O 1
ATOM 2220 N N . GLY A 1 295 ? 4.039 -18.070 0.475 1.00 54.75 295 GLY A N 1
ATOM 2221 C CA . GLY A 1 295 ? 3.933 -19.484 0.147 1.00 54.75 295 GLY A CA 1
ATOM 2222 C C . GLY A 1 295 ? 3.465 -20.229 1.394 1.00 54.75 295 GLY A C 1
ATOM 2223 O O . GLY A 1 295 ? 4.136 -20.240 2.417 1.00 54.75 295 GLY A O 1
ATOM 2224 N N . ASN A 1 296 ? 2.255 -20.782 1.351 1.00 47.19 296 ASN A N 1
ATOM 2225 C CA . ASN A 1 296 ? 1.505 -21.285 2.506 1.00 47.19 296 ASN A CA 1
ATOM 2226 C C . ASN A 1 296 ? 2.348 -21.978 3.626 1.00 47.19 296 ASN A C 1
ATOM 2228 O O . ASN A 1 296 ? 2.990 -22.994 3.349 1.00 47.19 296 ASN A O 1
ATOM 2232 N N . PRO A 1 297 ? 2.230 -21.574 4.911 1.00 41.22 297 PRO A N 1
ATOM 2233 C CA . PRO A 1 297 ? 2.890 -22.242 6.045 1.00 41.22 297 PRO A CA 1
ATOM 2234 C C . PRO A 1 297 ? 2.344 -23.636 6.433 1.00 41.22 297 PRO A C 1
ATOM 2236 O O . PRO A 1 297 ? 2.872 -24.254 7.357 1.00 41.22 297 PRO A O 1
ATOM 2239 N N . GLY A 1 298 ? 1.256 -24.137 5.826 1.00 36.25 298 GLY A N 1
ATOM 2240 C CA . GLY A 1 298 ? 0.413 -25.137 6.508 1.00 36.25 298 GLY A CA 1
ATOM 2241 C C . GLY A 1 298 ? 0.308 -26.570 5.963 1.00 36.25 298 GLY A C 1
ATOM 2242 O O . GLY A 1 298 ? -0.113 -27.447 6.715 1.00 36.25 298 GLY A O 1
ATOM 2243 N N . ASN A 1 299 ? 0.592 -26.857 4.682 1.00 37.47 299 ASN A N 1
ATOM 2244 C CA . ASN A 1 299 ? -0.010 -28.060 4.056 1.00 37.47 299 ASN A CA 1
ATOM 2245 C C . ASN A 1 299 ? 0.942 -28.945 3.228 1.00 37.47 299 ASN A C 1
ATOM 2247 O O . ASN A 1 299 ? 0.481 -29.906 2.612 1.00 37.47 299 ASN A O 1
ATOM 2251 N N . GLY A 1 300 ? 2.245 -28.648 3.165 1.00 37.69 300 GLY A N 1
ATOM 2252 C CA . GLY A 1 300 ? 3.230 -29.493 2.463 1.00 37.69 300 GLY A CA 1
ATOM 2253 C C . GLY A 1 300 ? 3.026 -29.641 0.943 1.00 37.69 300 GLY A C 1
ATOM 2254 O O . GLY A 1 300 ? 3.695 -30.456 0.312 1.00 37.69 300 GLY A O 1
ATOM 2255 N N . LYS A 1 301 ? 2.119 -28.861 0.340 1.00 41.03 301 LYS A N 1
ATOM 2256 C CA . LYS A 1 301 ? 1.970 -28.701 -1.111 1.00 41.03 301 LYS A CA 1
ATOM 2257 C C . LYS A 1 301 ? 2.480 -27.310 -1.477 1.00 41.03 301 LYS A C 1
ATOM 2259 O O . LYS A 1 301 ? 1.851 -26.330 -1.093 1.00 41.03 301 LYS A O 1
ATOM 2264 N N . GLN A 1 302 ? 3.596 -27.247 -2.204 1.00 38.00 302 GLN A N 1
ATOM 2265 C CA . GLN A 1 302 ? 4.109 -26.021 -2.820 1.00 38.00 302 GLN A CA 1
ATOM 2266 C C . GLN A 1 302 ? 3.024 -25.439 -3.737 1.00 38.00 302 GLN A C 1
ATOM 2268 O O . GLN A 1 302 ? 2.731 -25.994 -4.797 1.00 38.00 302 GLN A O 1
ATOM 2273 N N . THR A 1 303 ? 2.381 -24.356 -3.315 1.00 45.69 303 THR A N 1
ATOM 2274 C CA . THR A 1 303 ? 1.764 -23.416 -4.253 1.00 45.69 303 THR A CA 1
ATOM 2275 C C . THR A 1 303 ? 2.869 -22.509 -4.777 1.00 45.69 303 THR A C 1
ATOM 2277 O O . THR A 1 303 ? 3.782 -22.190 -4.024 1.00 45.69 303 THR A O 1
ATOM 2280 N N . LEU A 1 304 ? 2.811 -22.142 -6.059 1.00 51.53 304 LEU A N 1
ATOM 2281 C CA . LEU A 1 304 ? 3.728 -21.166 -6.650 1.00 51.53 304 LEU A CA 1
ATOM 2282 C C . LEU A 1 304 ? 3.677 -19.875 -5.821 1.00 51.53 304 LEU A C 1
ATOM 2284 O O . LEU A 1 304 ? 2.612 -19.269 -5.721 1.00 51.53 304 LEU A O 1
ATOM 2288 N N . GLU A 1 305 ? 4.800 -19.516 -5.207 1.00 64.88 305 GLU A N 1
ATOM 2289 C CA . GLU A 1 305 ? 5.041 -18.182 -4.662 1.00 64.88 305 GLU A CA 1
ATOM 2290 C C . GLU A 1 305 ? 5.060 -17.213 -5.848 1.00 64.88 305 GLU A C 1
ATOM 2292 O O . GLU A 1 305 ? 5.828 -17.392 -6.798 1.00 64.88 305 GLU A O 1
ATOM 2297 N N . ASP A 1 306 ? 4.144 -16.245 -5.849 1.00 83.69 306 ASP A N 1
ATOM 2298 C CA . ASP A 1 306 ? 4.188 -15.149 -6.806 1.00 83.69 306 ASP A CA 1
ATOM 2299 C C . ASP A 1 306 ? 5.231 -14.137 -6.304 1.00 83.69 306 ASP A C 1
ATOM 2301 O O . ASP A 1 306 ? 5.153 -13.681 -5.164 1.00 83.69 306 ASP A O 1
ATOM 2305 N N . THR A 1 307 ? 6.193 -13.775 -7.154 1.00 89.69 307 THR A N 1
ATOM 2306 C CA . THR A 1 307 ? 7.262 -12.822 -6.823 1.00 89.69 307 THR A CA 1
ATOM 2307 C C . THR A 1 307 ? 7.241 -11.606 -7.744 1.00 89.69 307 THR A C 1
ATOM 2309 O O . THR A 1 307 ? 6.803 -11.670 -8.900 1.00 89.69 307 THR A O 1
ATOM 2312 N N . GLY A 1 308 ? 7.693 -10.467 -7.223 1.00 93.94 308 GLY A N 1
ATOM 2313 C CA . GLY A 1 308 ? 7.967 -9.271 -8.009 1.00 93.94 308 GLY A CA 1
ATOM 2314 C C . GLY A 1 308 ? 9.202 -9.432 -8.904 1.00 93.94 308 GLY A C 1
ATOM 2315 O O . GLY A 1 308 ? 9.747 -10.521 -9.084 1.00 93.94 308 GLY A O 1
ATOM 2316 N N . GLY A 1 309 ? 9.630 -8.333 -9.519 1.00 94.81 309 GLY A N 1
ATOM 2317 C CA . GLY A 1 309 ? 10.809 -8.288 -10.388 1.00 94.81 309 GLY A CA 1
ATOM 2318 C C . GLY A 1 309 ? 10.510 -7.808 -11.808 1.00 94.81 309 GLY A C 1
ATOM 2319 O O . GLY A 1 309 ? 9.375 -7.493 -12.179 1.00 94.81 309 GLY A O 1
ATOM 2320 N N . MET A 1 310 ? 11.541 -7.797 -12.654 1.00 95.88 310 MET A N 1
ATOM 2321 C CA . MET A 1 310 ? 11.504 -7.285 -14.033 1.00 95.88 310 MET A CA 1
ATOM 2322 C C . MET A 1 310 ? 10.351 -7.864 -14.879 1.00 95.88 310 MET A C 1
ATOM 2324 O O . MET A 1 310 ? 9.785 -7.186 -15.741 1.00 95.88 310 MET A O 1
ATOM 2328 N N . ALA A 1 311 ? 9.962 -9.121 -14.644 1.00 93.81 311 ALA A N 1
ATOM 2329 C CA . ALA A 1 311 ? 8.885 -9.791 -15.377 1.00 93.81 311 ALA A CA 1
ATOM 2330 C C . ALA A 1 311 ? 7.484 -9.220 -15.085 1.00 93.81 311 ALA A C 1
ATOM 2332 O O . ALA A 1 311 ? 6.579 -9.356 -15.922 1.00 93.81 311 ALA A O 1
ATOM 2333 N N . MET A 1 312 ? 7.300 -8.583 -13.926 1.00 96.25 312 MET A N 1
ATOM 2334 C CA . MET A 1 312 ? 6.029 -7.979 -13.522 1.00 96.25 312 MET A CA 1
ATOM 2335 C C . MET A 1 312 ? 5.818 -6.587 -14.108 1.00 96.25 312 MET A C 1
ATOM 2337 O O . MET A 1 312 ? 4.680 -6.129 -14.157 1.00 96.25 312 MET A O 1
ATOM 2341 N N . LEU A 1 313 ? 6.869 -5.948 -14.629 1.00 98.12 313 LEU A N 1
ATOM 2342 C CA . LEU A 1 313 ? 6.759 -4.648 -15.280 1.00 98.12 313 LEU A CA 1
ATOM 2343 C C . LEU A 1 313 ? 5.953 -4.709 -16.593 1.00 98.12 313 LEU A C 1
ATOM 2345 O O . LEU A 1 313 ? 6.026 -5.711 -17.326 1.00 98.12 313 LEU A O 1
ATOM 2349 N N . PRO A 1 314 ? 5.253 -3.610 -16.949 1.00 98.38 314 PRO A N 1
ATOM 2350 C CA . PRO A 1 314 ? 4.603 -3.476 -18.244 1.00 98.38 314 PRO A CA 1
ATOM 2351 C C . PRO A 1 314 ? 5.597 -3.678 -19.383 1.00 98.38 314 PRO A C 1
ATOM 2353 O O . PRO A 1 314 ? 6.750 -3.243 -19.321 1.00 98.38 314 PRO A O 1
ATOM 2356 N N . THR A 1 315 ? 5.141 -4.309 -20.460 1.00 97.62 315 THR A N 1
ATOM 2357 C CA . THR A 1 315 ? 5.997 -4.757 -21.566 1.00 97.62 315 THR A CA 1
ATOM 2358 C C . THR A 1 315 ? 6.860 -3.641 -22.164 1.00 97.62 315 THR A C 1
ATOM 2360 O O . THR A 1 315 ? 8.043 -3.869 -22.434 1.00 97.62 315 THR A O 1
ATOM 2363 N N . GLN A 1 316 ? 6.327 -2.425 -22.325 1.00 97.88 316 GLN A N 1
ATOM 2364 C CA . GLN A 1 316 ? 7.110 -1.298 -22.846 1.00 97.88 316 GLN A CA 1
ATOM 2365 C C . GLN A 1 316 ? 8.202 -0.826 -21.878 1.00 97.88 316 GLN A C 1
ATOM 2367 O O . GLN A 1 316 ? 9.260 -0.412 -22.343 1.00 97.88 316 GLN A O 1
ATOM 2372 N N . ILE A 1 317 ? 7.997 -0.924 -20.564 1.00 98.50 317 ILE A N 1
ATOM 2373 C CA . ILE A 1 317 ? 9.019 -0.591 -19.560 1.00 98.50 317 ILE A CA 1
ATOM 2374 C C . ILE A 1 317 ? 10.071 -1.703 -19.505 1.00 98.50 317 ILE A C 1
ATOM 2376 O O . ILE A 1 317 ? 11.260 -1.429 -19.621 1.00 98.50 317 ILE A O 1
ATOM 2380 N N . ARG A 1 318 ? 9.649 -2.971 -19.435 1.00 97.38 318 ARG A N 1
ATOM 2381 C CA . ARG A 1 318 ? 10.567 -4.120 -19.410 1.00 97.38 318 ARG A CA 1
ATOM 2382 C C . ARG A 1 318 ? 11.527 -4.118 -20.604 1.00 97.38 318 ARG A C 1
ATOM 2384 O O . ARG A 1 318 ? 12.731 -4.289 -20.440 1.00 97.38 318 ARG A O 1
ATOM 2391 N N . THR A 1 319 ? 11.010 -3.903 -21.812 1.00 97.31 319 THR A N 1
ATOM 2392 C CA . THR A 1 319 ? 11.836 -3.836 -23.035 1.00 97.31 319 THR A CA 1
ATOM 2393 C C . THR A 1 319 ? 12.760 -2.620 -23.044 1.00 97.31 319 THR A C 1
ATOM 2395 O O . THR A 1 319 ? 13.918 -2.750 -23.426 1.00 97.31 319 THR A O 1
ATOM 2398 N N . LEU A 1 320 ? 12.299 -1.463 -22.552 1.00 97.88 320 LEU A N 1
ATOM 2399 C CA . LEU A 1 320 ? 13.123 -0.254 -22.438 1.00 97.88 320 LEU A CA 1
ATOM 2400 C C . LEU A 1 320 ? 14.364 -0.491 -21.570 1.00 97.88 320 LEU A C 1
ATOM 2402 O O . LEU A 1 320 ? 15.437 0.023 -21.868 1.00 97.88 320 LEU A O 1
ATOM 2406 N N . LEU A 1 321 ? 14.201 -1.273 -20.504 1.00 98.06 321 LEU A N 1
ATOM 2407 C CA . LEU A 1 321 ? 15.239 -1.524 -19.510 1.00 98.06 321 LEU A CA 1
ATOM 2408 C C . LEU A 1 321 ? 16.164 -2.690 -19.856 1.00 98.06 321 LEU A C 1
ATOM 2410 O O . LEU A 1 321 ? 17.248 -2.779 -19.284 1.00 98.06 321 LEU A O 1
ATOM 2414 N N . THR A 1 322 ? 15.789 -3.547 -20.807 1.00 96.94 322 THR A N 1
ATOM 2415 C CA . THR A 1 322 ? 16.548 -4.766 -21.143 1.00 96.94 322 THR A CA 1
ATOM 2416 C C . THR A 1 322 ? 17.209 -4.733 -22.516 1.00 96.94 322 THR A C 1
ATOM 2418 O O . THR A 1 322 ? 18.265 -5.340 -22.714 1.00 96.94 322 THR A O 1
ATOM 2421 N N . GLU A 1 323 ? 16.629 -4.014 -23.476 1.00 95.38 323 GLU A N 1
ATOM 2422 C CA . GLU A 1 323 ? 17.168 -3.903 -24.830 1.00 95.38 323 GLU A CA 1
ATOM 2423 C C . GLU A 1 323 ? 18.356 -2.937 -24.899 1.00 95.38 323 GLU A C 1
ATOM 2425 O O . GLU A 1 323 ? 18.645 -2.189 -23.966 1.00 95.38 323 GLU A O 1
ATOM 2430 N N . LYS A 1 324 ? 19.073 -2.950 -26.026 1.00 93.25 324 LYS A N 1
ATOM 2431 C CA . LYS A 1 324 ? 20.179 -2.020 -26.260 1.00 93.25 324 LYS A CA 1
ATOM 2432 C C . LYS A 1 324 ? 19.636 -0.582 -26.420 1.00 93.25 324 LYS A C 1
ATOM 2434 O O . LYS A 1 324 ? 18.835 -0.358 -27.330 1.00 93.25 324 LYS A O 1
ATOM 2439 N N . PRO A 1 325 ? 20.115 0.410 -25.645 1.00 93.94 325 PRO A N 1
ATOM 2440 C CA . PRO A 1 325 ? 19.522 1.748 -25.592 1.00 93.94 325 PRO A CA 1
ATOM 2441 C C . PRO A 1 325 ? 19.767 2.580 -26.846 1.00 93.94 325 PRO A C 1
ATOM 2443 O O . PRO A 1 325 ? 19.005 3.503 -27.142 1.00 93.94 325 PRO A O 1
ATOM 2446 N N . TYR A 1 326 ? 20.849 2.299 -27.577 1.00 92.62 326 TYR A N 1
ATOM 2447 C CA . TYR A 1 326 ? 21.269 3.131 -28.695 1.00 92.62 326 TYR A CA 1
ATOM 2448 C C . TYR A 1 326 ? 21.839 2.347 -29.876 1.00 92.62 326 TYR A C 1
ATOM 2450 O O . TYR A 1 326 ? 22.382 1.245 -29.755 1.00 92.62 326 TYR A O 1
ATOM 2458 N N . ASN A 1 327 ? 21.780 2.996 -31.035 1.00 90.31 327 ASN A N 1
ATOM 2459 C CA . ASN A 1 327 ? 22.425 2.576 -32.269 1.00 90.31 327 ASN A CA 1
ATOM 2460 C C . ASN A 1 327 ? 23.571 3.533 -32.608 1.00 90.31 327 ASN A C 1
ATOM 2462 O O . ASN A 1 327 ? 23.389 4.752 -32.614 1.00 90.31 327 ASN A O 1
ATOM 2466 N N . SER A 1 328 ? 24.741 2.990 -32.936 1.00 82.75 328 SER A N 1
ATOM 2467 C CA . SER A 1 328 ? 25.854 3.778 -33.469 1.00 82.75 328 SER A CA 1
ATOM 2468 C C . SER A 1 328 ? 25.558 4.189 -34.910 1.00 82.75 328 SER A C 1
ATOM 2470 O O . SER A 1 328 ? 25.194 3.351 -35.737 1.00 82.75 328 SER A O 1
ATOM 2472 N N . LEU A 1 329 ? 25.736 5.469 -35.231 1.00 75.38 329 LEU A N 1
ATOM 2473 C CA . LEU A 1 329 ? 25.573 5.975 -36.591 1.00 75.38 329 LEU A CA 1
ATOM 2474 C C . LEU A 1 329 ? 26.940 6.120 -37.263 1.00 75.38 329 LEU A C 1
ATOM 2476 O O . LEU A 1 329 ? 27.926 6.508 -36.639 1.00 75.38 329 LEU A O 1
ATOM 2480 N N . ASN A 1 330 ? 27.000 5.798 -38.555 1.00 60.97 330 ASN A N 1
ATOM 2481 C CA . ASN A 1 330 ? 28.247 5.788 -39.315 1.00 60.97 330 ASN A CA 1
ATOM 2482 C C . ASN A 1 330 ? 28.850 7.218 -39.404 1.00 60.97 330 ASN A C 1
ATOM 2484 O O . ASN A 1 330 ? 28.156 8.120 -39.892 1.00 60.97 330 ASN A O 1
ATOM 2488 N N . PRO A 1 331 ? 30.125 7.443 -39.010 1.00 54.53 331 PRO A N 1
ATOM 2489 C CA . PRO A 1 331 ? 30.765 8.768 -38.991 1.00 54.53 331 PRO A CA 1
ATOM 2490 C C . PRO A 1 331 ? 30.702 9.536 -40.321 1.00 54.53 331 PRO A C 1
ATOM 2492 O O . PRO A 1 331 ? 30.689 10.765 -40.338 1.00 54.53 331 PRO A O 1
ATOM 2495 N N . GLN A 1 332 ? 30.620 8.825 -41.450 1.00 52.31 332 GLN A N 1
ATOM 2496 C CA . GLN A 1 332 ? 30.651 9.407 -42.797 1.00 52.31 332 GLN A CA 1
ATOM 2497 C C . GLN A 1 332 ? 29.418 10.247 -43.169 1.00 52.31 332 GLN A C 1
ATOM 2499 O O . GLN A 1 332 ? 29.505 11.056 -44.089 1.00 52.31 332 GLN A O 1
ATOM 2504 N N . ARG A 1 333 ? 28.275 10.099 -42.481 1.00 50.94 333 ARG A N 1
ATOM 2505 C CA . ARG A 1 333 ? 27.069 10.914 -42.747 1.00 50.94 333 ARG A CA 1
ATOM 2506 C C . ARG A 1 333 ? 26.984 12.195 -41.908 1.00 50.94 333 ARG A C 1
ATOM 2508 O O . ARG A 1 333 ? 26.109 13.012 -42.172 1.00 50.94 333 ARG A O 1
ATOM 2515 N N . GLY A 1 334 ? 27.855 12.363 -40.912 1.00 49.97 334 GLY A N 1
ATOM 2516 C CA . GLY A 1 334 ? 27.669 13.337 -39.832 1.00 49.97 334 GLY A CA 1
ATOM 2517 C C . GLY A 1 334 ? 28.576 14.566 -39.841 1.00 49.97 334 GLY A C 1
ATOM 2518 O O . GLY A 1 334 ? 28.501 15.327 -38.889 1.00 49.97 334 GLY A O 1
ATOM 2519 N N . GLY A 1 335 ? 29.444 14.763 -40.842 1.00 44.19 335 GLY A N 1
ATOM 2520 C CA . GLY A 1 335 ? 30.201 16.013 -41.065 1.00 44.19 335 GLY A CA 1
ATOM 2521 C C . GLY A 1 335 ? 31.123 16.527 -39.937 1.00 44.19 335 GLY A C 1
ATOM 2522 O O . GLY A 1 335 ? 31.834 17.503 -40.155 1.00 44.19 335 GLY A O 1
ATOM 2523 N N . GLY A 1 336 ? 31.152 15.896 -38.761 1.00 49.06 336 GLY A N 1
ATOM 2524 C CA . GLY A 1 336 ? 31.921 16.306 -37.589 1.00 49.06 336 GLY A CA 1
ATOM 2525 C C . GLY A 1 336 ? 32.707 15.138 -36.996 1.00 49.06 336 GLY A C 1
ATOM 2526 O O . GLY A 1 336 ? 32.220 14.011 -36.928 1.00 49.06 336 GLY A O 1
ATOM 2527 N N . ALA A 1 337 ? 33.933 15.413 -36.556 1.00 50.16 337 ALA A N 1
ATOM 2528 C CA . ALA A 1 337 ? 34.923 14.438 -36.091 1.00 50.16 337 ALA A CA 1
ATOM 2529 C C . ALA A 1 337 ? 34.610 13.769 -34.725 1.00 50.16 337 ALA A C 1
ATOM 2531 O O . ALA A 1 337 ? 35.533 13.415 -34.002 1.00 50.16 337 ALA A O 1
ATOM 2532 N N . GLY A 1 338 ? 33.337 13.595 -34.349 1.00 59.09 338 GLY A N 1
ATOM 2533 C CA . GLY A 1 338 ? 32.936 13.181 -32.992 1.00 59.09 338 GLY A CA 1
ATOM 2534 C C . GLY A 1 338 ? 32.004 11.972 -32.871 1.00 59.09 338 GLY A C 1
ATOM 2535 O O . GLY A 1 338 ? 31.670 11.609 -31.749 1.00 59.09 338 GLY A O 1
ATOM 2536 N N . GLY A 1 339 ? 31.572 11.352 -33.977 1.00 69.38 339 GLY A N 1
ATOM 2537 C CA . GLY A 1 339 ? 30.552 10.292 -33.937 1.00 69.38 339 GLY A CA 1
ATOM 2538 C C . GLY A 1 339 ? 29.184 10.790 -33.436 1.00 69.38 339 GLY A C 1
ATOM 2539 O O . GLY A 1 339 ? 29.062 11.867 -32.856 1.00 69.38 339 GLY A O 1
ATOM 2540 N N . VAL A 1 340 ? 28.118 10.037 -33.710 1.00 80.19 340 VAL A N 1
ATOM 2541 C CA . VAL A 1 340 ? 26.756 10.335 -33.230 1.00 80.19 340 VAL A CA 1
ATOM 2542 C C . VAL A 1 340 ? 26.063 9.008 -32.923 1.00 80.19 340 VAL A C 1
ATOM 2544 O O . VAL A 1 340 ? 26.269 8.027 -33.644 1.00 80.19 340 VAL A O 1
ATOM 2547 N N . ILE A 1 341 ? 25.235 8.967 -31.881 1.00 88.06 341 ILE A N 1
ATOM 2548 C CA . ILE A 1 341 ? 24.333 7.838 -31.618 1.00 88.06 341 ILE A CA 1
ATOM 2549 C C . ILE A 1 341 ? 22.885 8.238 -31.865 1.00 88.06 341 ILE A C 1
ATOM 2551 O O . ILE A 1 341 ? 22.529 9.408 -31.785 1.00 88.06 341 ILE A O 1
ATOM 2555 N N . SER A 1 342 ? 22.029 7.266 -32.140 1.00 89.62 342 SER A N 1
ATOM 2556 C CA . SER A 1 342 ? 20.582 7.433 -32.023 1.00 89.62 342 SER A CA 1
ATOM 2557 C C . SER A 1 342 ? 20.116 6.670 -30.793 1.00 89.62 342 SER A C 1
ATOM 2559 O O . SER A 1 342 ? 20.454 5.496 -30.665 1.00 89.62 342 SER A O 1
ATOM 2561 N N . VAL A 1 343 ? 19.346 7.323 -29.922 1.00 92.31 343 VAL A N 1
ATOM 2562 C CA . VAL A 1 343 ? 18.646 6.703 -28.786 1.00 92.31 343 VAL A CA 1
ATOM 2563 C C . VAL A 1 343 ? 17.161 6.648 -29.163 1.00 92.31 343 VAL A C 1
ATOM 2565 O O . VAL A 1 343 ? 16.453 7.640 -28.976 1.00 92.31 343 VAL A O 1
ATOM 2568 N N . PRO A 1 344 ? 16.662 5.553 -29.771 1.00 91.00 344 PRO A N 1
ATOM 2569 C CA . PRO A 1 344 ? 15.328 5.546 -30.380 1.00 91.00 344 PRO A CA 1
ATOM 2570 C C . PRO A 1 344 ? 14.201 5.791 -29.372 1.00 91.00 344 PRO A C 1
ATOM 2572 O O . PRO A 1 344 ? 13.190 6.396 -29.716 1.00 91.00 344 PRO A O 1
ATOM 2575 N N . ARG A 1 345 ? 14.399 5.348 -28.124 1.00 93.69 345 ARG A N 1
ATOM 2576 C CA . ARG A 1 345 ? 13.424 5.430 -27.027 1.00 93.69 345 ARG A CA 1
ATOM 2577 C C . ARG A 1 345 ? 13.785 6.486 -25.975 1.00 93.69 345 ARG A C 1
ATOM 2579 O O . ARG A 1 345 ? 13.404 6.373 -24.818 1.00 93.69 345 ARG A O 1
ATOM 2586 N N . MET A 1 346 ? 14.499 7.540 -26.375 1.00 93.25 346 MET A N 1
ATOM 2587 C CA . MET A 1 346 ? 14.906 8.648 -25.493 1.00 93.25 346 MET A CA 1
ATOM 2588 C C . MET A 1 346 ? 13.726 9.290 -24.745 1.00 93.25 346 MET A C 1
ATOM 2590 O O . MET A 1 346 ? 13.822 9.576 -23.554 1.00 93.25 346 MET A O 1
ATOM 2594 N N . GLY A 1 347 ? 12.590 9.474 -25.427 1.00 93.69 347 GLY A N 1
ATOM 2595 C CA . GLY A 1 347 ? 11.367 9.987 -24.802 1.00 93.69 347 GLY A CA 1
ATOM 2596 C C . GLY A 1 347 ? 10.818 9.062 -23.713 1.00 93.69 347 GLY A C 1
ATOM 2597 O O . GLY A 1 347 ? 10.356 9.548 -22.687 1.00 93.69 347 GLY A O 1
ATOM 2598 N N . ASP A 1 348 ? 10.939 7.744 -23.890 1.00 97.12 348 ASP A N 1
ATOM 2599 C CA . ASP A 1 348 ? 10.482 6.769 -22.899 1.00 97.12 348 ASP A CA 1
ATOM 2600 C C . ASP A 1 348 ? 11.390 6.749 -21.662 1.00 97.12 348 ASP A C 1
ATOM 2602 O O . ASP A 1 348 ? 10.879 6.663 -20.551 1.00 97.12 348 ASP A O 1
ATOM 2606 N N . PHE A 1 349 ? 12.714 6.887 -21.814 1.00 97.56 349 PHE A N 1
ATOM 2607 C CA . PHE A 1 349 ? 13.618 7.027 -20.660 1.00 97.56 349 PHE A CA 1
ATOM 2608 C C . PHE A 1 349 ? 13.288 8.269 -19.830 1.00 97.56 349 PHE A C 1
ATOM 2610 O O . PHE A 1 349 ? 13.230 8.203 -18.600 1.00 97.56 349 PHE A O 1
ATOM 2617 N N . ASN A 1 350 ? 13.012 9.389 -20.502 1.00 96.19 350 ASN A N 1
ATOM 2618 C CA . ASN A 1 350 ? 12.581 10.615 -19.843 1.00 96.19 350 ASN A CA 1
ATOM 2619 C C . ASN A 1 350 ? 11.239 10.446 -19.128 1.00 96.19 350 ASN A C 1
ATOM 2621 O O . ASN A 1 350 ? 11.135 10.803 -17.956 1.00 96.19 350 ASN A O 1
ATOM 2625 N N . ALA A 1 351 ? 10.248 9.863 -19.805 1.00 97.62 351 ALA A N 1
ATOM 2626 C CA . ALA A 1 351 ? 8.934 9.603 -19.233 1.00 97.62 351 ALA A CA 1
ATOM 2627 C C . ALA A 1 351 ? 9.021 8.678 -18.012 1.00 97.62 351 ALA A C 1
ATOM 2629 O O . ALA A 1 351 ? 8.440 8.985 -16.974 1.00 97.62 351 ALA A O 1
ATOM 2630 N N . LEU A 1 352 ? 9.788 7.586 -18.098 1.00 98.31 352 LEU A N 1
ATOM 2631 C CA . LEU A 1 352 ? 9.969 6.655 -16.987 1.00 98.31 352 LEU A CA 1
ATOM 2632 C C . LEU A 1 352 ? 10.640 7.333 -15.791 1.00 98.31 352 LEU A C 1
ATOM 2634 O O . LEU A 1 352 ? 10.152 7.226 -14.669 1.00 98.31 352 LEU A O 1
ATOM 2638 N N . THR A 1 353 ? 11.723 8.074 -16.033 1.00 97.44 353 THR A N 1
ATOM 2639 C CA . THR A 1 353 ? 12.435 8.790 -14.969 1.00 97.44 353 THR A CA 1
ATOM 2640 C C . THR A 1 353 ? 11.526 9.809 -14.276 1.00 97.44 353 THR A C 1
ATOM 2642 O O . THR A 1 353 ? 11.519 9.911 -13.047 1.00 97.44 353 THR A O 1
ATOM 2645 N N . ASP A 1 354 ? 10.705 10.521 -15.052 1.00 97.00 354 ASP A N 1
ATOM 2646 C CA . ASP A 1 354 ? 9.739 11.485 -14.529 1.00 97.00 354 ASP A CA 1
ATOM 2647 C C . ASP A 1 354 ? 8.622 10.816 -13.718 1.00 97.00 354 ASP A C 1
ATOM 2649 O O . ASP A 1 354 ? 8.231 11.363 -12.686 1.00 97.00 354 ASP A O 1
ATOM 2653 N N . VAL A 1 355 ? 8.111 9.659 -14.168 1.00 97.50 355 VAL A N 1
ATOM 2654 C CA . VAL A 1 355 ? 7.106 8.861 -13.441 1.00 97.50 355 VAL A CA 1
ATOM 2655 C C . VAL A 1 355 ? 7.664 8.429 -12.101 1.00 97.50 355 VAL A C 1
ATOM 2657 O O . VAL A 1 355 ? 7.081 8.747 -11.068 1.00 97.50 355 VAL A O 1
ATOM 2660 N N . LEU A 1 356 ? 8.822 7.767 -12.096 1.00 97.38 356 LEU A N 1
ATOM 2661 C CA . LEU A 1 356 ? 9.407 7.258 -10.861 1.00 97.38 356 LEU A CA 1
ATOM 2662 C C . LEU A 1 356 ? 9.710 8.388 -9.880 1.00 97.38 356 LEU A C 1
ATOM 2664 O O . LEU A 1 356 ? 9.628 8.176 -8.675 1.00 97.38 356 LEU A O 1
ATOM 2668 N N . GLY A 1 357 ? 10.040 9.587 -10.366 1.00 95.50 357 GLY A N 1
ATOM 2669 C CA . GLY A 1 357 ? 10.251 10.769 -9.528 1.00 95.50 357 GLY A CA 1
ATOM 2670 C C . GLY A 1 357 ? 8.999 11.293 -8.807 1.00 95.50 357 GLY A C 1
ATOM 2671 O O . GLY A 1 357 ? 9.106 12.267 -8.064 1.00 95.50 357 GLY A O 1
ATOM 2672 N N . LYS A 1 358 ? 7.811 10.711 -9.030 1.00 95.50 358 LYS A N 1
ATOM 2673 C CA . LYS A 1 358 ? 6.563 11.067 -8.323 1.00 95.50 358 LYS A CA 1
ATOM 2674 C C . LYS A 1 358 ? 6.242 10.164 -7.136 1.00 95.50 358 LYS A C 1
ATOM 2676 O O . LYS A 1 358 ? 5.395 10.552 -6.335 1.00 95.50 358 LYS A O 1
ATOM 2681 N N . GLY A 1 359 ? 6.873 8.996 -7.055 1.00 93.94 359 GLY A N 1
ATOM 2682 C CA . GLY A 1 359 ? 6.620 8.003 -6.012 1.00 93.94 359 GLY A CA 1
ATOM 2683 C C . GLY A 1 359 ? 7.397 8.248 -4.722 1.00 93.94 359 GLY A C 1
ATOM 2684 O O . GLY A 1 359 ? 8.203 9.177 -4.612 1.00 93.94 359 GLY A O 1
ATOM 2685 N N . ASN A 1 360 ? 7.169 7.374 -3.751 1.00 94.06 360 ASN A N 1
ATOM 2686 C CA . ASN A 1 360 ? 7.907 7.301 -2.504 1.00 94.06 360 ASN A CA 1
ATOM 2687 C C . ASN A 1 360 ? 9.339 6.779 -2.759 1.00 94.06 360 ASN A C 1
ATOM 2689 O O . ASN A 1 360 ? 9.503 5.636 -3.193 1.00 94.06 360 ASN A O 1
ATOM 2693 N N . PRO A 1 361 ? 10.395 7.561 -2.465 1.00 91.19 361 PRO A N 1
ATOM 2694 C CA . PRO A 1 361 ? 11.776 7.127 -2.679 1.00 91.19 361 PRO A CA 1
ATOM 2695 C C . PRO A 1 361 ? 12.173 5.903 -1.841 1.00 91.19 361 PRO A C 1
ATOM 2697 O O . PRO A 1 361 ? 13.061 5.166 -2.254 1.00 91.19 361 PRO A O 1
ATOM 2700 N N . SER A 1 362 ? 11.512 5.634 -0.709 1.00 89.56 362 SER A N 1
ATOM 2701 C CA . SER A 1 362 ? 11.791 4.446 0.112 1.00 89.56 362 SER A CA 1
ATOM 2702 C C . SER A 1 362 ? 11.408 3.131 -0.572 1.00 89.56 362 SER A C 1
ATOM 2704 O O . SER A 1 362 ? 11.946 2.093 -0.211 1.00 89.56 362 SER A O 1
ATOM 2706 N N . LEU A 1 363 ? 10.516 3.160 -1.569 1.00 94.88 363 LEU A N 1
ATOM 2707 C CA . LEU A 1 363 ? 10.138 1.970 -2.342 1.00 94.88 363 LEU A CA 1
ATOM 2708 C C . LEU A 1 363 ? 11.158 1.605 -3.425 1.00 94.88 363 LEU A C 1
ATOM 2710 O O . LEU A 1 363 ? 11.048 0.531 -4.003 1.00 94.88 363 LEU A O 1
ATOM 2714 N N . ALA A 1 364 ? 12.126 2.482 -3.704 1.00 92.81 364 ALA A N 1
ATOM 2715 C CA . ALA A 1 364 ? 13.141 2.257 -4.729 1.00 92.81 364 ALA A CA 1
ATOM 2716 C C . ALA A 1 364 ? 14.091 1.101 -4.390 1.00 92.81 364 ALA A C 1
ATOM 2718 O O . ALA A 1 364 ? 14.686 0.538 -5.292 1.00 92.81 364 ALA A O 1
ATOM 2719 N N . GLN A 1 365 ? 14.240 0.746 -3.112 1.00 91.25 365 GLN A N 1
ATOM 2720 C CA . GLN A 1 365 ? 15.308 -0.135 -2.636 1.00 91.25 365 GLN A CA 1
ATOM 2721 C C . GLN A 1 365 ? 15.170 -1.569 -3.155 1.00 91.25 365 GLN A C 1
ATOM 2723 O O . GLN A 1 365 ? 14.184 -2.245 -2.871 1.00 91.25 365 GLN A O 1
ATOM 2728 N N . GLY A 1 366 ? 16.186 -2.052 -3.867 1.00 90.56 366 GLY A N 1
ATOM 2729 C CA . GLY A 1 366 ? 16.274 -3.417 -4.373 1.00 90.56 366 GLY A CA 1
ATOM 2730 C C . GLY A 1 366 ? 15.492 -3.665 -5.647 1.00 90.56 366 GLY A C 1
ATOM 2731 O O . GLY A 1 366 ? 15.195 -4.822 -5.927 1.00 90.56 366 GLY A O 1
ATOM 2732 N N . THR A 1 367 ? 15.163 -2.648 -6.434 1.00 96.94 367 THR A N 1
ATOM 2733 C CA . THR A 1 367 ? 14.204 -2.786 -7.533 1.00 96.94 367 THR A CA 1
ATOM 2734 C C . THR A 1 367 ? 14.870 -3.084 -8.873 1.00 96.94 367 THR A C 1
ATOM 2736 O O . THR A 1 367 ? 15.884 -2.501 -9.261 1.00 96.94 367 THR A O 1
ATOM 2739 N N . ASP A 1 368 ? 14.278 -3.993 -9.653 1.00 97.69 368 ASP A N 1
ATOM 2740 C CA . ASP A 1 368 ? 14.797 -4.310 -10.987 1.00 97.69 368 ASP A CA 1
ATOM 2741 C C . ASP A 1 368 ? 14.618 -3.152 -11.973 1.00 97.69 368 ASP A C 1
ATOM 2743 O O . ASP A 1 368 ? 15.333 -3.069 -12.978 1.00 97.69 368 ASP A O 1
ATOM 2747 N N . ILE A 1 369 ? 13.675 -2.246 -11.696 1.00 98.31 369 ILE A N 1
ATOM 2748 C CA . ILE A 1 369 ? 13.482 -1.050 -12.508 1.00 98.31 369 ILE A CA 1
ATOM 2749 C C . ILE A 1 369 ? 14.680 -0.102 -12.386 1.00 98.31 369 ILE A C 1
ATOM 2751 O O . ILE A 1 369 ? 15.177 0.385 -13.407 1.00 98.31 369 ILE A O 1
ATOM 2755 N N . ASP A 1 370 ? 15.203 0.076 -11.169 1.00 98.31 370 ASP A N 1
ATOM 2756 C CA . ASP A 1 370 ? 16.363 0.919 -10.908 1.00 98.31 370 ASP A CA 1
ATOM 2757 C C . ASP A 1 370 ? 17.657 0.223 -11.364 1.00 98.31 370 ASP A C 1
ATOM 2759 O O . ASP A 1 370 ? 18.465 0.857 -12.047 1.00 98.31 370 ASP A O 1
ATOM 2763 N N . ARG A 1 371 ? 17.803 -1.102 -11.179 1.00 97.94 371 ARG A N 1
ATOM 2764 C CA . ARG A 1 371 ? 18.891 -1.888 -11.816 1.00 97.94 371 ARG A CA 1
ATOM 2765 C C . ARG A 1 371 ? 18.931 -1.687 -13.331 1.00 97.94 371 ARG A C 1
ATOM 2767 O O . ARG A 1 371 ? 19.991 -1.441 -13.914 1.00 97.94 371 ARG A O 1
ATOM 2774 N N . GLY A 1 372 ? 17.766 -1.768 -13.974 1.00 98.19 372 GLY A N 1
ATOM 2775 C CA . GLY A 1 372 ? 17.615 -1.531 -15.404 1.00 98.19 372 GLY A CA 1
ATOM 2776 C C . GLY A 1 372 ? 18.050 -0.122 -15.799 1.00 98.19 372 GLY A C 1
ATOM 2777 O O . GLY A 1 372 ? 18.847 0.039 -16.721 1.00 98.19 372 GLY A O 1
ATOM 2778 N N . LEU A 1 373 ? 17.579 0.908 -15.091 1.00 98.44 373 LEU A N 1
ATOM 2779 C CA . LEU A 1 373 ? 17.941 2.300 -15.373 1.00 98.44 373 LEU A CA 1
ATOM 2780 C C . LEU A 1 373 ? 19.441 2.558 -15.200 1.00 98.44 373 LEU A C 1
ATOM 2782 O O . LEU A 1 373 ? 20.048 3.195 -16.067 1.00 98.44 373 LEU A O 1
ATOM 2786 N N . LEU A 1 374 ? 20.059 2.035 -14.141 1.00 98.50 374 LEU A N 1
ATOM 2787 C CA . LEU A 1 374 ? 21.502 2.145 -13.911 1.00 98.50 374 LEU A CA 1
ATOM 2788 C C . LEU A 1 374 ? 22.296 1.503 -15.058 1.00 98.50 374 LEU A C 1
ATOM 2790 O O . LEU A 1 374 ? 23.186 2.139 -15.632 1.00 98.50 374 LEU A O 1
ATOM 2794 N N . LYS A 1 375 ? 21.922 0.284 -15.467 1.00 97.81 375 LYS A N 1
ATOM 2795 C CA . LYS A 1 375 ? 22.538 -0.411 -16.607 1.00 97.81 375 LYS A CA 1
ATOM 2796 C C . LYS A 1 375 ? 22.400 0.389 -17.902 1.00 97.81 375 LYS A C 1
ATOM 2798 O O . LYS A 1 375 ? 23.384 0.587 -18.615 1.00 97.81 375 LYS A O 1
ATOM 2803 N N . GLN A 1 376 ? 21.195 0.866 -18.215 1.00 98.06 376 GLN A N 1
ATOM 2804 C CA . GLN A 1 376 ? 20.925 1.617 -19.447 1.00 98.06 376 GLN A CA 1
ATOM 2805 C C . GLN A 1 376 ? 21.726 2.928 -19.486 1.00 98.06 376 GLN A C 1
ATOM 2807 O O . GLN A 1 376 ? 22.296 3.280 -20.520 1.00 98.06 376 GLN A O 1
ATOM 2812 N N . SER A 1 377 ? 21.855 3.603 -18.341 1.00 97.62 377 SER A N 1
ATOM 2813 C CA . SER A 1 377 ? 22.683 4.806 -18.194 1.00 97.62 377 SER A CA 1
ATOM 2814 C C . SER A 1 377 ? 24.157 4.527 -18.474 1.00 97.62 377 SER A C 1
ATOM 2816 O O . SER A 1 377 ? 24.796 5.267 -19.222 1.00 97.62 377 SER A O 1
ATOM 2818 N N . ALA A 1 378 ? 24.691 3.434 -17.921 1.00 97.38 378 ALA A N 1
ATOM 2819 C CA . ALA A 1 378 ? 26.074 3.021 -18.134 1.00 97.38 378 ALA A CA 1
ATOM 2820 C C . ALA A 1 378 ? 26.365 2.679 -19.603 1.00 97.38 378 ALA A C 1
ATOM 2822 O O . ALA A 1 378 ? 27.429 3.017 -20.123 1.00 97.38 378 ALA A O 1
ATOM 2823 N N . GLU A 1 379 ? 25.427 2.054 -20.315 1.00 96.38 379 GLU A N 1
ATOM 2824 C CA . GLU A 1 379 ? 25.584 1.802 -21.750 1.00 96.38 379 GLU A CA 1
ATOM 2825 C C . GLU A 1 379 ? 25.544 3.096 -22.575 1.00 96.38 379 GLU A C 1
ATOM 2827 O O . GLU A 1 379 ? 26.368 3.267 -23.476 1.00 96.38 379 GLU A O 1
ATOM 2832 N N . ILE A 1 380 ? 24.632 4.024 -22.262 1.00 95.31 380 ILE A N 1
ATOM 2833 C CA . ILE A 1 380 ? 24.535 5.328 -22.940 1.00 95.31 380 ILE A CA 1
ATOM 2834 C C . ILE A 1 380 ? 25.811 6.152 -22.722 1.00 95.31 380 ILE A C 1
ATOM 2836 O O . ILE A 1 380 ? 26.373 6.65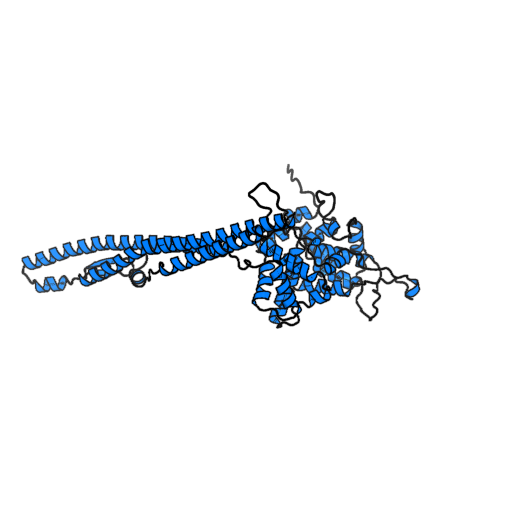7 -23.699 1.00 95.31 380 ILE A O 1
ATOM 2840 N N . ALA A 1 381 ? 26.310 6.239 -21.485 1.00 93.62 381 ALA A N 1
ATOM 2841 C CA . ALA A 1 381 ? 27.584 6.889 -21.165 1.00 93.62 381 ALA A CA 1
ATOM 2842 C C . ALA A 1 381 ? 28.753 6.226 -21.922 1.00 93.62 381 ALA A C 1
ATOM 2844 O O . ALA A 1 381 ? 29.549 6.892 -22.581 1.00 93.62 381 ALA A O 1
ATOM 2845 N N . GLY A 1 382 ? 28.770 4.891 -21.974 1.00 91.56 382 GLY A N 1
ATOM 2846 C CA . GLY A 1 382 ? 29.772 4.105 -22.702 1.00 91.56 382 GLY A CA 1
ATOM 2847 C C . GLY A 1 382 ? 29.809 4.311 -24.218 1.00 91.56 382 GLY A C 1
ATOM 2848 O O . GLY A 1 382 ? 30.744 3.852 -24.879 1.00 91.56 382 GLY A O 1
ATOM 2849 N N . SER A 1 383 ? 28.832 5.014 -24.801 1.00 88.06 383 SER A N 1
ATOM 2850 C CA . SER A 1 383 ? 28.865 5.365 -26.224 1.00 88.06 383 SER A CA 1
ATOM 2851 C C . SER A 1 383 ? 30.038 6.278 -26.597 1.00 88.06 383 SER A C 1
ATOM 2853 O O . SER A 1 383 ? 30.448 6.271 -27.759 1.00 88.06 383 SER A O 1
ATOM 2855 N N . ASN A 1 384 ? 30.584 7.038 -25.635 1.00 79.44 384 ASN A N 1
ATOM 2856 C CA . ASN A 1 384 ? 31.715 7.957 -25.813 1.00 79.44 384 ASN A CA 1
ATOM 2857 C C . ASN A 1 384 ? 31.536 8.979 -26.958 1.00 79.44 384 ASN A C 1
ATOM 2859 O O . ASN A 1 384 ? 32.513 9.484 -27.516 1.00 79.44 384 ASN A O 1
ATOM 2863 N N . VAL A 1 385 ? 30.288 9.301 -27.318 1.00 82.62 385 VAL A N 1
ATOM 2864 C CA . VAL A 1 385 ? 29.962 10.372 -28.271 1.00 82.62 385 VAL A CA 1
ATOM 2865 C C . VAL A 1 385 ? 29.342 11.561 -27.547 1.00 82.62 385 VAL A C 1
ATOM 2867 O O . VAL A 1 385 ? 28.748 11.421 -26.484 1.00 82.62 385 VAL A O 1
ATOM 2870 N N . LYS A 1 386 ? 29.431 12.745 -28.156 1.00 82.75 386 LYS A N 1
ATOM 2871 C CA . LYS A 1 386 ? 28.892 13.981 -27.561 1.00 82.75 386 LYS A CA 1
ATOM 2872 C C . LYS A 1 386 ? 27.429 14.251 -27.897 1.00 82.75 386 LYS A C 1
ATOM 2874 O O . LYS A 1 386 ? 26.757 14.991 -27.193 1.00 82.75 386 LYS A O 1
ATOM 2879 N N . ASN A 1 387 ? 26.940 13.683 -28.999 1.00 83.56 387 ASN A N 1
ATOM 2880 C CA . ASN A 1 387 ? 25.664 14.079 -29.585 1.00 83.56 387 ASN A CA 1
ATOM 2881 C C . ASN A 1 387 ? 24.735 12.881 -29.779 1.00 83.56 387 ASN A C 1
ATOM 2883 O O . ASN A 1 387 ? 25.152 11.830 -30.280 1.00 83.56 387 ASN A O 1
ATOM 2887 N N . ILE A 1 388 ? 23.456 13.094 -29.474 1.00 85.81 388 ILE A N 1
ATOM 2888 C CA . ILE A 1 388 ? 22.356 12.234 -29.910 1.00 85.81 388 ILE A CA 1
ATOM 2889 C C . ILE A 1 388 ? 21.788 12.818 -31.209 1.00 85.81 388 ILE A C 1
ATOM 2891 O O . ILE A 1 388 ? 21.481 14.007 -31.293 1.00 85.81 388 ILE A O 1
ATOM 2895 N N . GLN A 1 389 ? 21.626 11.991 -32.244 1.00 82.50 389 GLN A N 1
ATOM 2896 C CA . GLN A 1 389 ? 20.918 12.395 -33.454 1.00 82.50 389 GLN A CA 1
ATOM 2897 C C . GLN A 1 389 ? 19.432 12.544 -33.128 1.00 82.50 389 GLN A C 1
ATOM 2899 O O . GLN A 1 389 ? 18.719 11.551 -32.982 1.00 82.50 389 GLN A O 1
ATOM 2904 N N . SER A 1 390 ? 18.957 13.787 -33.075 1.00 68.38 390 SER A N 1
ATOM 2905 C CA . SER A 1 390 ? 17.538 14.101 -32.931 1.00 68.38 390 SER A CA 1
ATOM 2906 C C . SER A 1 390 ? 16.963 14.618 -34.256 1.00 68.38 390 SER A C 1
ATOM 2908 O O . SER A 1 390 ? 17.483 15.597 -34.794 1.00 68.38 390 SER A O 1
ATOM 2910 N N . PRO A 1 391 ? 15.871 14.028 -34.781 1.00 56.69 391 PRO A N 1
ATOM 2911 C CA . PRO A 1 391 ? 15.164 14.566 -35.947 1.00 56.69 391 PRO A CA 1
ATOM 2912 C C . PRO A 1 391 ? 14.529 15.948 -35.706 1.00 56.69 391 PRO A C 1
ATOM 2914 O O . PRO A 1 391 ? 14.171 16.622 -36.667 1.00 56.69 391 PRO A O 1
ATOM 2917 N N . TRP A 1 392 ? 14.390 16.369 -34.441 1.00 58.31 392 TRP A N 1
ATOM 2918 C CA . TRP A 1 392 ? 13.574 17.519 -34.026 1.00 58.31 392 TRP A CA 1
ATOM 2919 C C . TRP A 1 392 ? 14.343 18.578 -33.220 1.00 58.31 392 TRP A C 1
ATOM 2921 O O . TRP A 1 392 ? 13.727 19.460 -32.630 1.00 58.31 392 TRP A O 1
ATOM 2931 N N . GLY A 1 393 ? 15.678 18.512 -33.188 1.00 61.38 393 GLY A N 1
ATOM 2932 C CA . GLY A 1 393 ? 16.509 19.535 -32.541 1.00 61.38 393 GLY A CA 1
ATOM 2933 C C . GLY A 1 393 ? 16.567 19.472 -31.010 1.00 61.38 393 GLY A C 1
ATOM 2934 O O . GLY A 1 393 ? 16.768 20.510 -30.386 1.00 61.38 393 GLY A O 1
ATOM 2935 N N . SER A 1 394 ? 16.400 18.289 -30.398 1.00 72.25 394 SER A N 1
ATOM 2936 C CA . SER A 1 394 ? 16.670 18.112 -28.959 1.00 72.25 394 SER A CA 1
ATOM 2937 C C . SER A 1 394 ? 18.104 18.534 -28.615 1.00 72.25 394 SER A C 1
ATOM 2939 O O . SER A 1 394 ? 19.036 18.194 -29.346 1.00 72.25 394 SER A O 1
ATOM 2941 N N . THR A 1 395 ? 18.275 19.244 -27.498 1.00 81.31 395 THR A N 1
ATOM 2942 C CA . THR A 1 395 ? 19.586 19.586 -26.920 1.00 81.31 395 THR A CA 1
ATOM 2943 C C . THR A 1 395 ? 20.094 18.527 -25.942 1.00 81.31 395 THR A C 1
ATOM 2945 O O . THR A 1 395 ? 21.160 18.703 -25.362 1.00 81.31 395 THR A O 1
ATOM 2948 N N . GLU A 1 396 ? 19.323 17.461 -25.720 1.00 88.12 396 GLU A N 1
ATOM 2949 C CA . GLU A 1 396 ? 19.697 16.360 -24.837 1.00 88.12 396 GLU A CA 1
ATOM 2950 C C . GLU A 1 396 ? 20.914 15.606 -25.391 1.00 88.12 396 GLU A C 1
ATOM 2952 O O . GLU A 1 396 ? 20.953 15.207 -26.560 1.00 88.12 396 GLU A O 1
ATOM 2957 N N . THR A 1 397 ? 21.920 15.428 -24.541 1.00 90.50 397 THR A N 1
ATOM 2958 C CA . THR A 1 397 ? 23.161 14.712 -24.843 1.00 90.50 397 THR A CA 1
ATOM 2959 C C . THR A 1 397 ? 23.149 13.340 -24.168 1.00 90.50 397 THR A C 1
ATOM 2961 O O . THR A 1 397 ? 22.343 13.103 -23.262 1.00 90.50 397 THR A O 1
ATOM 2964 N N . PRO A 1 398 ? 24.051 12.415 -24.555 1.00 91.00 398 PRO A N 1
ATOM 2965 C CA . PRO A 1 398 ? 24.205 11.158 -23.827 1.00 91.00 398 PRO A CA 1
ATOM 2966 C C . PRO A 1 398 ? 24.510 11.399 -22.344 1.00 91.00 398 PRO A C 1
ATOM 2968 O O . PRO A 1 398 ? 23.951 10.711 -21.497 1.00 91.00 398 PRO A O 1
ATOM 2971 N N . SER A 1 399 ? 25.321 12.421 -22.035 1.00 92.94 399 SER A N 1
ATOM 2972 C CA . SER A 1 399 ? 25.646 12.815 -20.662 1.00 92.94 399 SER A CA 1
ATOM 2973 C C . SER A 1 399 ? 24.411 13.278 -19.897 1.00 92.94 399 SER A C 1
ATOM 2975 O O . SER A 1 399 ? 24.150 12.743 -18.830 1.00 92.94 399 SER A O 1
ATOM 2977 N N . SER A 1 400 ? 23.613 14.209 -20.435 1.00 94.62 400 SER A N 1
ATOM 2978 C CA . SER A 1 400 ? 22.447 14.728 -19.705 1.00 94.62 400 SER A CA 1
ATOM 2979 C C . SER A 1 400 ? 21.358 13.672 -19.490 1.00 94.62 400 SER A C 1
ATOM 2981 O O . SER A 1 400 ? 20.699 13.677 -18.454 1.00 94.62 400 SER A O 1
ATOM 2983 N N . LEU A 1 401 ? 21.167 12.762 -20.453 1.00 95.56 401 LEU A N 1
ATOM 2984 C CA . LEU A 1 401 ? 20.204 11.666 -20.321 1.00 95.56 401 LEU A CA 1
ATOM 2985 C C . LEU A 1 401 ? 20.664 10.640 -19.276 1.00 95.56 401 LEU A C 1
ATOM 2987 O O . LEU A 1 401 ? 19.893 10.290 -18.382 1.00 95.56 401 LEU A O 1
ATOM 2991 N N . ALA A 1 402 ? 21.918 10.183 -19.371 1.00 97.06 402 ALA A N 1
ATOM 2992 C CA . ALA A 1 402 ? 22.482 9.232 -18.418 1.00 97.06 402 ALA A CA 1
ATOM 2993 C C . ALA A 1 402 ? 22.536 9.823 -17.000 1.00 97.06 402 ALA A C 1
ATOM 2995 O O . ALA A 1 402 ? 22.159 9.146 -16.053 1.00 97.06 402 ALA A O 1
ATOM 2996 N N . ASP A 1 403 ? 22.917 11.093 -16.853 1.00 97.19 403 ASP A N 1
ATOM 2997 C CA . ASP A 1 403 ? 22.933 11.816 -15.576 1.00 97.19 403 ASP A CA 1
ATOM 2998 C C . ASP A 1 403 ? 21.557 11.821 -14.902 1.00 97.19 403 ASP A C 1
ATOM 3000 O O . ASP A 1 403 ? 21.428 11.467 -13.731 1.00 97.19 403 ASP A O 1
ATOM 3004 N N . LYS A 1 404 ? 20.500 12.131 -15.662 1.00 96.88 404 LYS A N 1
ATOM 3005 C CA . LYS A 1 404 ? 19.123 12.134 -15.156 1.00 96.88 404 LYS A CA 1
ATOM 3006 C C . LYS A 1 404 ? 18.686 10.749 -14.667 1.00 96.88 404 LYS A C 1
ATOM 3008 O O . LYS A 1 404 ? 18.078 10.632 -13.603 1.00 96.88 404 LYS A O 1
ATOM 3013 N N . MET A 1 405 ? 18.993 9.705 -15.434 1.00 98.38 405 MET A N 1
ATOM 3014 C CA . MET A 1 405 ? 18.654 8.323 -15.086 1.00 98.38 405 MET A CA 1
ATOM 3015 C C . MET A 1 405 ? 19.448 7.834 -13.862 1.00 98.38 405 MET A C 1
ATOM 3017 O O . MET A 1 405 ? 18.855 7.259 -12.949 1.00 98.38 405 MET A O 1
ATOM 3021 N N . LEU A 1 406 ? 20.752 8.132 -13.788 1.00 98.25 406 LEU A N 1
ATOM 3022 C CA . LEU A 1 406 ? 21.604 7.829 -12.629 1.00 98.25 406 LEU A CA 1
ATOM 3023 C C . LEU A 1 406 ? 21.150 8.580 -11.380 1.00 98.25 406 LEU A C 1
ATOM 3025 O O . LEU A 1 406 ? 21.093 7.992 -10.310 1.00 98.25 406 LEU A O 1
ATOM 3029 N N . GLY A 1 407 ? 20.771 9.852 -11.503 1.00 97.00 407 GLY A N 1
ATOM 3030 C CA . GLY A 1 407 ? 20.257 10.627 -10.375 1.00 97.00 407 GLY A CA 1
ATOM 3031 C C . GLY A 1 407 ? 18.948 10.064 -9.822 1.00 97.00 407 GLY A C 1
ATOM 3032 O O . GLY A 1 407 ? 18.686 10.187 -8.627 1.00 97.00 407 GLY A O 1
ATOM 3033 N N . ARG A 1 408 ? 18.132 9.413 -10.664 1.00 96.62 408 ARG A N 1
ATOM 3034 C CA . ARG A 1 408 ? 16.892 8.772 -10.214 1.00 96.62 408 ARG A CA 1
ATOM 3035 C C . ARG A 1 408 ? 17.123 7.412 -9.577 1.00 96.62 408 ARG A C 1
ATOM 3037 O O . ARG A 1 408 ? 16.574 7.182 -8.504 1.00 96.62 408 ARG A O 1
ATOM 3044 N N . ALA A 1 409 ? 17.845 6.531 -10.260 1.00 97.44 409 ALA A N 1
ATOM 3045 C CA . ALA A 1 409 ? 18.022 5.143 -9.844 1.00 97.44 409 ALA A CA 1
ATOM 3046 C C . ALA A 1 409 ? 19.167 4.974 -8.831 1.00 97.44 409 ALA A C 1
ATOM 3048 O O . ALA A 1 409 ? 19.194 4.023 -8.063 1.00 97.44 409 ALA A O 1
ATOM 3049 N N . GLY A 1 410 ? 20.096 5.930 -8.774 1.00 95.31 410 GLY A N 1
ATOM 3050 C CA . GLY A 1 410 ? 21.250 5.908 -7.878 1.00 95.31 410 GLY A CA 1
ATOM 3051 C C . GLY A 1 410 ? 20.921 6.049 -6.394 1.00 95.31 410 GLY A C 1
ATOM 3052 O O . GLY A 1 410 ? 21.830 5.929 -5.583 1.00 95.31 410 GLY A O 1
ATOM 3053 N N . ILE A 1 411 ? 19.662 6.308 -6.027 1.00 92.56 411 ILE A N 1
ATOM 3054 C CA . ILE A 1 411 ? 19.213 6.308 -4.625 1.00 92.56 411 ILE A CA 1
ATOM 3055 C C . ILE A 1 411 ? 18.869 4.902 -4.104 1.00 92.56 411 ILE A C 1
ATOM 3057 O O . ILE A 1 411 ? 18.645 4.737 -2.907 1.00 92.56 411 ILE A O 1
ATOM 3061 N N . ASP A 1 412 ? 18.756 3.911 -4.992 1.00 94.56 412 ASP A N 1
ATOM 3062 C CA . ASP A 1 412 ? 18.564 2.511 -4.619 1.00 94.56 412 ASP A CA 1
ATOM 3063 C C . ASP A 1 412 ? 19.926 1.911 -4.249 1.00 94.56 412 ASP A C 1
ATOM 3065 O O . ASP A 1 412 ? 20.773 1.661 -5.111 1.00 94.56 412 ASP A O 1
ATOM 3069 N N . HIS A 1 413 ? 20.138 1.683 -2.954 1.00 89.44 413 HIS A N 1
ATOM 3070 C CA . HIS A 1 413 ? 21.407 1.183 -2.434 1.00 89.44 413 HIS A CA 1
ATOM 3071 C C . HIS A 1 413 ? 21.728 -0.217 -2.961 1.00 89.44 413 HIS A C 1
ATOM 3073 O O . HIS A 1 413 ? 22.866 -0.490 -3.351 1.00 89.44 413 HIS A O 1
ATOM 3079 N N . LEU A 1 414 ? 20.724 -1.088 -3.028 1.00 88.88 414 LEU A N 1
ATOM 3080 C CA . LEU A 1 414 ? 20.886 -2.471 -3.461 1.00 88.88 414 LEU A CA 1
ATOM 3081 C C . LEU A 1 414 ? 21.129 -2.550 -4.969 1.00 88.88 414 LEU A C 1
ATOM 3083 O O . LEU A 1 414 ? 21.996 -3.305 -5.408 1.00 88.88 414 LEU A O 1
ATOM 3087 N N . ALA A 1 415 ? 20.432 -1.744 -5.776 1.00 93.94 415 ALA A N 1
ATOM 3088 C CA . ALA A 1 415 ? 20.703 -1.686 -7.211 1.00 93.94 415 ALA A CA 1
ATOM 3089 C C . ALA A 1 415 ? 22.063 -1.047 -7.526 1.00 93.94 415 ALA A C 1
ATOM 3091 O O . ALA A 1 415 ? 22.729 -1.487 -8.463 1.00 93.94 415 ALA A O 1
ATOM 3092 N N . VAL A 1 416 ? 22.513 -0.050 -6.751 1.00 94.44 416 VAL A N 1
ATOM 3093 C CA . VAL A 1 416 ? 23.871 0.505 -6.880 1.00 94.44 416 VAL A CA 1
ATOM 3094 C C . VAL A 1 416 ? 24.924 -0.537 -6.513 1.00 94.44 416 VAL A C 1
ATOM 3096 O O . VAL A 1 416 ? 25.888 -0.702 -7.261 1.00 94.44 416 VAL A O 1
ATOM 3099 N N . HIS A 1 417 ? 24.741 -1.283 -5.424 1.00 90.31 417 HIS A N 1
ATOM 3100 C CA . HIS A 1 417 ? 25.618 -2.408 -5.108 1.00 90.31 417 HIS A CA 1
ATOM 3101 C C . HIS A 1 417 ? 25.651 -3.429 -6.255 1.00 90.31 417 HIS A C 1
ATOM 3103 O O . HIS A 1 417 ? 26.726 -3.808 -6.724 1.00 90.31 417 HIS A O 1
ATOM 3109 N N . ASP A 1 418 ? 24.483 -3.832 -6.754 1.00 92.06 418 ASP A N 1
ATOM 3110 C CA . ASP A 1 418 ? 24.377 -4.831 -7.811 1.00 92.06 418 ASP A CA 1
ATOM 3111 C C . ASP A 1 418 ? 24.985 -4.328 -9.133 1.00 92.06 418 ASP A C 1
ATOM 3113 O O . ASP A 1 418 ? 25.634 -5.096 -9.843 1.00 92.06 418 ASP A O 1
ATOM 3117 N N . LEU A 1 419 ? 24.891 -3.030 -9.442 1.00 94.56 419 LEU A N 1
ATOM 3118 C CA . LEU A 1 419 ? 25.610 -2.407 -10.557 1.00 94.56 419 LEU A CA 1
ATOM 3119 C C . LEU A 1 419 ? 27.131 -2.598 -10.415 1.00 94.56 419 LEU A C 1
ATOM 3121 O O . LEU A 1 419 ? 27.806 -2.891 -11.408 1.00 94.56 419 LEU A O 1
ATOM 3125 N N . LEU A 1 420 ? 27.672 -2.442 -9.203 1.00 90.69 420 LEU A N 1
ATOM 3126 C CA . LEU A 1 420 ? 29.109 -2.519 -8.933 1.00 90.69 420 LEU A CA 1
ATOM 3127 C C . LEU A 1 420 ? 29.650 -3.956 -8.931 1.00 90.69 420 LEU A C 1
ATOM 3129 O O . LEU A 1 420 ? 30.777 -4.195 -9.362 1.00 90.69 420 LEU A O 1
ATOM 3133 N N . THR A 1 421 ? 28.864 -4.917 -8.453 1.00 87.81 421 THR A N 1
ATOM 3134 C CA . THR A 1 421 ? 29.331 -6.297 -8.230 1.00 87.81 421 THR A CA 1
ATOM 3135 C C . THR A 1 421 ? 28.753 -7.305 -9.221 1.00 87.81 421 THR A C 1
ATOM 3137 O O . THR A 1 421 ? 29.229 -8.434 -9.314 1.00 87.81 421 THR A O 1
ATOM 3140 N N . GLY A 1 422 ? 27.731 -6.905 -9.979 1.00 84.88 422 GLY A N 1
ATOM 3141 C CA . GLY A 1 422 ? 26.828 -7.801 -10.702 1.00 84.88 422 GLY A CA 1
ATOM 3142 C C . GLY A 1 422 ? 25.685 -8.317 -9.826 1.00 84.88 422 GLY A C 1
ATOM 3143 O O . GLY A 1 422 ? 24.697 -8.828 -10.353 1.00 84.88 422 GLY A O 1
ATOM 3144 N N . GLY A 1 423 ? 25.785 -8.136 -8.509 1.00 83.31 423 GLY A N 1
ATOM 3145 C CA . GLY A 1 423 ? 24.862 -8.650 -7.512 1.00 83.31 423 GLY A CA 1
ATOM 3146 C C . GLY A 1 423 ? 25.082 -10.124 -7.179 1.00 83.31 423 GLY A C 1
ATOM 3147 O O . GLY A 1 423 ? 25.894 -10.827 -7.796 1.00 83.31 423 GLY A O 1
ATOM 3148 N N . ALA A 1 424 ? 24.342 -10.594 -6.172 1.00 76.56 424 ALA A N 1
ATOM 3149 C CA . ALA A 1 424 ? 24.436 -11.964 -5.679 1.00 76.56 424 ALA A CA 1
ATOM 3150 C C . ALA A 1 424 ? 24.227 -12.989 -6.806 1.00 76.56 424 ALA A C 1
ATOM 3152 O O . ALA A 1 424 ? 23.368 -12.819 -7.677 1.00 76.56 424 ALA A O 1
ATOM 3153 N N . GLN A 1 425 ? 25.019 -14.062 -6.772 1.00 77.12 425 GLN A N 1
ATOM 3154 C CA . GLN A 1 425 ? 24.820 -15.197 -7.662 1.00 77.12 425 GLN A CA 1
ATOM 3155 C C . GLN A 1 425 ? 23.601 -15.996 -7.188 1.00 77.12 425 GLN A C 1
ATOM 3157 O O . GLN A 1 425 ? 23.546 -16.453 -6.046 1.00 77.12 425 GLN A O 1
ATOM 3162 N N . LEU A 1 426 ? 22.626 -16.157 -8.073 1.00 74.88 426 LEU A N 1
ATOM 3163 C CA . LEU A 1 426 ? 21.410 -16.925 -7.856 1.00 74.88 426 LEU A CA 1
ATOM 3164 C C . LEU A 1 426 ? 21.685 -18.436 -8.007 1.00 74.88 426 LEU A C 1
ATOM 3166 O O . LEU A 1 426 ? 22.676 -18.828 -8.635 1.00 74.88 426 LEU A O 1
ATOM 3170 N N . PRO A 1 427 ? 20.819 -19.318 -7.463 1.00 71.94 427 PRO A N 1
ATOM 3171 C CA . PRO A 1 427 ? 21.021 -20.772 -7.504 1.00 71.94 427 PRO A CA 1
ATOM 3172 C C . PRO A 1 427 ? 21.173 -21.374 -8.909 1.00 71.94 427 PRO A C 1
ATOM 3174 O O . PRO A 1 427 ? 21.758 -22.445 -9.064 1.00 71.94 427 PRO A O 1
ATOM 3177 N N . ASP A 1 428 ? 20.661 -20.698 -9.936 1.00 71.81 428 ASP A N 1
ATOM 3178 C CA . ASP A 1 428 ? 20.772 -21.094 -11.343 1.00 71.81 428 ASP A CA 1
ATOM 3179 C C . ASP A 1 428 ? 22.083 -20.628 -12.016 1.00 71.81 428 ASP A C 1
ATOM 3181 O O . ASP A 1 428 ? 22.295 -20.850 -13.210 1.00 71.81 428 ASP A O 1
ATOM 3185 N N . GLY A 1 429 ? 22.982 -20.000 -11.253 1.00 74.44 429 GLY A N 1
ATOM 3186 C CA . GLY A 1 429 ? 24.264 -19.483 -11.719 1.00 74.44 429 GLY A CA 1
ATOM 3187 C C . GLY A 1 429 ? 24.178 -18.136 -12.442 1.00 74.44 429 GLY A C 1
ATOM 3188 O O . GLY A 1 429 ? 25.187 -17.688 -12.997 1.00 74.44 429 GLY A O 1
ATOM 3189 N N . THR A 1 430 ? 23.010 -17.492 -12.470 1.00 79.38 430 THR A N 1
ATOM 3190 C CA . THR A 1 430 ? 22.850 -16.105 -12.927 1.00 79.38 430 THR A CA 1
ATOM 3191 C C . THR A 1 430 ? 23.183 -15.111 -11.821 1.00 79.38 430 THR A C 1
ATOM 3193 O O . THR A 1 430 ? 23.276 -15.477 -10.655 1.00 79.38 430 THR A O 1
ATOM 3196 N N . HIS A 1 431 ? 23.434 -13.861 -12.187 1.00 85.88 431 HIS A N 1
ATOM 3197 C CA . HIS A 1 431 ? 23.585 -12.762 -11.237 1.00 85.88 431 HIS A CA 1
ATOM 3198 C C . HIS A 1 431 ? 22.309 -11.920 -11.197 1.00 85.88 431 HIS A C 1
ATOM 3200 O O . HIS A 1 431 ? 21.610 -11.839 -12.207 1.00 85.88 431 HIS A O 1
ATOM 3206 N N . ARG A 1 432 ? 22.031 -11.234 -10.078 1.00 86.00 432 ARG A N 1
ATOM 3207 C CA . ARG A 1 432 ? 20.860 -10.337 -9.969 1.00 86.00 432 ARG A CA 1
ATOM 3208 C C . ARG A 1 432 ? 20.770 -9.327 -11.121 1.00 86.00 432 ARG A C 1
ATOM 3210 O O . ARG A 1 432 ? 19.686 -9.118 -11.648 1.00 86.00 432 ARG A O 1
ATOM 3217 N N . MET A 1 433 ? 21.887 -8.768 -11.597 1.00 93.19 433 MET A N 1
ATOM 3218 C CA . MET A 1 433 ? 21.874 -7.841 -12.742 1.00 93.19 433 MET A CA 1
ATOM 3219 C C . MET A 1 433 ? 21.568 -8.492 -14.100 1.00 93.19 433 MET A C 1
ATOM 3221 O O . MET A 1 433 ? 21.252 -7.770 -15.050 1.00 93.19 433 MET A O 1
ATOM 3225 N N . ASP A 1 434 ? 21.615 -9.822 -14.237 1.00 93.31 434 ASP A N 1
ATOM 3226 C CA . ASP A 1 434 ? 21.311 -10.504 -15.507 1.00 93.31 434 ASP A CA 1
ATOM 3227 C C . ASP A 1 434 ? 19.841 -10.313 -15.931 1.00 93.31 434 ASP A C 1
ATOM 3229 O O . ASP A 1 434 ? 19.510 -10.456 -17.107 1.00 93.31 434 ASP A O 1
ATOM 3233 N N . VAL A 1 435 ? 18.955 -9.908 -15.014 1.00 92.19 435 VAL A N 1
ATOM 3234 C CA . VAL A 1 435 ? 17.562 -9.543 -15.334 1.00 92.19 435 VAL A CA 1
ATOM 3235 C C . VAL A 1 435 ? 17.457 -8.286 -16.208 1.00 92.19 435 VAL A C 1
ATOM 3237 O O . VAL A 1 435 ? 16.427 -8.054 -16.839 1.00 92.19 435 VAL A O 1
ATOM 3240 N N . THR A 1 436 ? 18.517 -7.472 -16.268 1.00 95.75 436 THR A N 1
ATOM 3241 C CA . THR A 1 436 ? 18.570 -6.201 -17.019 1.00 95.75 436 THR A CA 1
ATOM 3242 C C . THR A 1 436 ? 19.063 -6.361 -18.458 1.00 95.75 436 THR A C 1
ATOM 3244 O O . THR A 1 436 ? 19.242 -5.378 -19.180 1.00 95.75 436 THR A O 1
ATOM 3247 N N . VAL A 1 437 ? 19.302 -7.594 -18.903 1.00 92.88 437 VAL A N 1
ATOM 3248 C CA . VAL A 1 437 ? 19.743 -7.900 -20.265 1.00 92.88 437 VAL A CA 1
ATOM 3249 C C . VAL A 1 437 ? 18.751 -8.828 -20.955 1.00 92.88 437 VAL A C 1
ATOM 3251 O O . VAL A 1 437 ? 17.957 -9.525 -20.328 1.00 92.88 437 VAL A O 1
ATOM 3254 N N . THR A 1 438 ? 18.764 -8.826 -22.287 1.00 88.56 438 THR A N 1
ATOM 3255 C CA . THR A 1 438 ? 17.915 -9.728 -23.077 1.00 88.56 438 THR A CA 1
ATOM 3256 C C . THR A 1 438 ? 18.189 -11.200 -22.734 1.00 88.56 438 THR A C 1
ATOM 3258 O O . THR A 1 438 ? 19.335 -11.523 -22.411 1.00 88.56 438 THR A O 1
ATOM 3261 N N . PRO A 1 439 ? 17.205 -12.113 -22.875 1.00 83.50 439 PRO A N 1
ATOM 3262 C CA . PRO A 1 439 ? 17.358 -13.522 -22.508 1.00 83.50 439 PRO A CA 1
ATOM 3263 C C . PRO A 1 439 ? 18.653 -14.162 -23.034 1.00 83.50 439 PRO A C 1
ATOM 3265 O O . PRO A 1 439 ? 18.936 -14.116 -24.232 1.00 83.50 439 PRO A O 1
ATOM 3268 N N . GLY A 1 440 ? 19.435 -14.761 -22.130 1.00 80.50 440 GLY A N 1
ATOM 3269 C CA . GLY A 1 440 ? 20.740 -15.366 -22.430 1.00 80.50 440 GLY A CA 1
ATOM 3270 C C . GLY A 1 440 ? 21.932 -14.400 -22.400 1.00 80.50 440 GLY A C 1
ATOM 3271 O O . GLY A 1 440 ? 23.070 -14.843 -22.550 1.00 80.50 440 GLY A O 1
ATOM 3272 N N . GLY A 1 441 ? 21.694 -13.102 -22.199 1.00 86.38 441 GLY A N 1
ATOM 3273 C CA . GLY A 1 441 ? 22.732 -12.112 -21.931 1.00 86.38 441 GLY A CA 1
ATOM 3274 C C . GLY A 1 441 ? 23.333 -12.259 -20.532 1.00 86.38 441 GLY A C 1
ATOM 3275 O O . GLY A 1 441 ? 22.770 -12.922 -19.662 1.00 86.38 441 GLY A O 1
ATOM 3276 N N . LYS A 1 442 ? 24.482 -11.611 -20.323 1.00 89.94 442 LYS A N 1
ATOM 3277 C CA . LYS A 1 442 ? 25.133 -11.489 -19.016 1.00 89.94 442 LYS A CA 1
ATOM 3278 C C . LYS A 1 442 ? 25.527 -10.048 -18.757 1.00 89.94 442 LYS A C 1
ATOM 3280 O O . LYS A 1 442 ? 26.085 -9.398 -19.646 1.00 89.94 442 LYS A O 1
ATOM 3285 N N . TYR A 1 443 ? 25.247 -9.564 -17.554 1.00 93.06 443 TYR A N 1
ATOM 3286 C CA . TYR A 1 443 ? 25.748 -8.272 -17.115 1.00 93.06 443 TYR A CA 1
ATOM 3287 C C . TYR A 1 443 ? 27.260 -8.359 -16.853 1.00 93.06 443 TYR A C 1
ATOM 3289 O O . TYR A 1 443 ? 27.756 -9.348 -16.318 1.00 93.06 443 TYR A O 1
ATOM 3297 N N . ASN A 1 444 ? 28.006 -7.328 -17.258 1.00 92.56 444 ASN A N 1
ATOM 3298 C CA . ASN A 1 444 ? 29.447 -7.231 -17.018 1.00 92.56 444 ASN A CA 1
ATOM 3299 C C . ASN A 1 444 ? 29.739 -5.981 -16.172 1.00 92.56 444 ASN A C 1
ATOM 3301 O O . ASN A 1 444 ? 29.764 -4.883 -16.742 1.00 92.56 444 ASN A O 1
ATOM 3305 N N . PRO A 1 445 ? 29.988 -6.133 -14.859 1.00 90.38 445 PRO A N 1
ATOM 3306 C CA . PRO A 1 445 ? 30.241 -5.005 -13.966 1.00 90.38 445 PRO A CA 1
ATOM 3307 C C . PRO A 1 445 ? 31.441 -4.164 -14.409 1.00 90.38 445 PRO A C 1
ATOM 3309 O O . PRO A 1 445 ? 31.327 -2.947 -14.525 1.00 90.38 445 PRO A O 1
ATOM 3312 N N . GLU A 1 446 ? 32.564 -4.797 -14.765 1.00 91.00 446 GLU A N 1
ATOM 3313 C CA . GLU A 1 446 ? 33.794 -4.097 -15.159 1.00 91.00 446 GLU A CA 1
ATOM 3314 C C . GLU A 1 446 ? 33.566 -3.166 -16.354 1.00 91.00 446 GLU A C 1
ATOM 3316 O O . GLU A 1 446 ? 34.003 -2.015 -16.349 1.00 91.00 446 GLU A O 1
ATOM 3321 N N . SER A 1 447 ? 32.842 -3.642 -17.372 1.00 92.62 447 SER A N 1
ATOM 3322 C CA . SER A 1 447 ? 32.557 -2.831 -18.557 1.00 92.62 447 SER A CA 1
ATOM 3323 C C . SER A 1 447 ? 31.601 -1.679 -18.255 1.00 92.62 447 SER A C 1
ATOM 3325 O O . SER A 1 447 ? 31.805 -0.588 -18.781 1.00 92.62 447 SER A O 1
ATOM 3327 N N . HIS A 1 448 ? 30.555 -1.895 -17.455 1.00 94.75 448 HIS A N 1
ATOM 3328 C CA . HIS A 1 448 ? 29.546 -0.863 -17.191 1.00 94.75 448 HIS A CA 1
ATOM 3329 C C . HIS A 1 448 ? 30.071 0.203 -16.223 1.00 94.75 448 HIS A C 1
ATOM 3331 O O . HIS A 1 448 ? 29.908 1.394 -16.478 1.00 94.75 448 HIS A O 1
ATOM 3337 N N . ILE A 1 449 ? 30.795 -0.198 -15.177 1.00 93.25 449 ILE A N 1
ATOM 3338 C CA . ILE A 1 449 ? 31.493 0.731 -14.279 1.00 93.25 449 ILE A CA 1
ATOM 3339 C C . ILE A 1 449 ? 32.583 1.475 -15.049 1.00 93.25 449 ILE A C 1
ATOM 3341 O O . ILE A 1 449 ? 32.703 2.693 -14.937 1.00 93.25 449 ILE A O 1
ATOM 3345 N N . GLY A 1 450 ? 33.342 0.764 -15.888 1.00 92.06 450 GLY A N 1
ATOM 3346 C CA . GLY A 1 450 ? 34.337 1.366 -16.767 1.00 92.06 450 GLY A CA 1
ATOM 3347 C C . GLY A 1 450 ? 33.731 2.421 -17.692 1.00 92.06 450 GLY A C 1
ATOM 3348 O O . GLY A 1 450 ? 34.329 3.481 -17.865 1.00 92.06 450 GLY A O 1
ATOM 3349 N N . ASN A 1 451 ? 32.537 2.181 -18.239 1.00 94.81 451 ASN A N 1
ATOM 3350 C CA . ASN A 1 451 ? 31.828 3.175 -19.040 1.00 94.81 451 ASN A CA 1
ATOM 3351 C C . ASN A 1 451 ? 31.492 4.430 -18.227 1.00 94.81 451 ASN A C 1
ATOM 3353 O O . ASN A 1 451 ? 31.712 5.528 -18.717 1.00 94.81 451 ASN A O 1
ATOM 3357 N N . LEU A 1 452 ? 31.002 4.283 -16.994 1.00 94.25 452 LEU A N 1
ATOM 3358 C CA . LEU A 1 452 ? 30.622 5.413 -16.140 1.00 94.25 452 LEU A CA 1
ATOM 3359 C C . LEU A 1 452 ? 31.826 6.240 -15.669 1.00 94.25 452 LEU A C 1
ATOM 3361 O O . LEU A 1 452 ? 31.801 7.469 -15.736 1.00 94.25 452 LEU A O 1
ATOM 3365 N N . LEU A 1 453 ? 32.890 5.573 -15.212 1.00 92.00 453 LEU A N 1
ATOM 3366 C CA . LEU A 1 453 ? 34.074 6.233 -14.655 1.00 92.00 453 LEU A CA 1
ATOM 3367 C C . LEU A 1 453 ? 34.951 6.893 -15.723 1.00 92.00 453 LEU A C 1
ATOM 3369 O O . LEU A 1 453 ? 35.604 7.895 -15.441 1.00 92.00 453 LEU A O 1
ATOM 3373 N N . ASN A 1 454 ? 34.980 6.343 -16.940 1.00 89.94 454 ASN A N 1
ATOM 3374 C CA . ASN A 1 454 ? 35.766 6.905 -18.040 1.00 89.94 454 ASN A CA 1
ATOM 3375 C C . ASN A 1 454 ? 34.976 7.905 -18.899 1.00 89.94 454 ASN A C 1
ATOM 3377 O O . ASN A 1 454 ? 35.557 8.515 -19.801 1.00 89.94 454 ASN A O 1
ATOM 3381 N N . HIS A 1 455 ? 33.673 8.079 -18.647 1.00 91.75 455 HIS A N 1
ATOM 3382 C CA . HIS A 1 455 ? 32.846 9.015 -19.402 1.00 91.75 455 HIS A CA 1
ATOM 3383 C C . HIS A 1 455 ? 33.201 10.466 -19.073 1.00 91.75 455 HIS A C 1
ATOM 3385 O O . HIS A 1 455 ? 33.358 10.851 -17.914 1.00 91.75 455 HIS A O 1
ATOM 3391 N N . ASN A 1 456 ? 33.284 11.305 -20.105 1.00 90.00 456 ASN A N 1
ATOM 3392 C CA . ASN A 1 456 ? 33.388 12.745 -19.913 1.00 90.00 456 ASN A CA 1
ATOM 3393 C C . ASN A 1 456 ? 31.983 13.338 -19.769 1.00 90.00 456 ASN A C 1
ATOM 3395 O O . ASN A 1 456 ? 31.282 13.550 -20.757 1.00 90.00 456 ASN A O 1
ATOM 3399 N N . TRP A 1 457 ? 31.600 13.639 -18.532 1.00 90.62 457 TRP A N 1
ATOM 3400 C CA . TRP A 1 457 ? 30.267 14.128 -18.185 1.00 90.62 457 TRP A CA 1
ATOM 3401 C C . TRP A 1 457 ? 29.967 15.558 -18.651 1.00 90.62 457 TRP A C 1
ATOM 3403 O O . TRP A 1 457 ? 28.810 15.960 -18.647 1.00 90.62 457 TRP A O 1
ATOM 3413 N N . GLU A 1 458 ? 30.972 16.331 -19.081 1.00 86.88 458 GLU A N 1
ATOM 3414 C CA . GLU A 1 458 ? 30.794 17.701 -19.600 1.00 86.88 458 GLU A CA 1
ATOM 3415 C C . GLU A 1 458 ? 29.978 18.627 -18.661 1.00 86.88 458 GLU A C 1
ATOM 3417 O O . GLU A 1 458 ? 29.310 19.551 -19.116 1.00 86.88 458 GLU A O 1
ATOM 3422 N N . GLY A 1 459 ? 30.056 18.395 -17.341 1.00 87.06 459 GLY A N 1
ATOM 3423 C CA . GLY A 1 459 ? 29.316 19.136 -16.307 1.00 87.06 459 GLY A CA 1
ATOM 3424 C C . GLY A 1 459 ? 27.951 18.549 -15.917 1.00 87.06 459 GLY A C 1
ATOM 3425 O O . GLY A 1 459 ? 27.227 19.182 -15.153 1.00 87.06 459 GLY A O 1
ATOM 3426 N N . HIS A 1 460 ? 27.596 17.369 -16.432 1.00 89.38 460 HIS A N 1
ATOM 3427 C CA . HIS A 1 460 ? 26.401 16.598 -16.071 1.00 89.38 460 HIS A CA 1
ATOM 3428 C C . HIS A 1 460 ? 26.771 15.375 -15.220 1.00 89.38 460 HIS A C 1
ATOM 3430 O O . HIS A 1 460 ? 26.576 14.252 -15.655 1.00 89.38 460 HIS A O 1
ATOM 3436 N N . ASP A 1 461 ? 27.401 15.567 -14.065 1.00 90.75 461 ASP A N 1
ATOM 3437 C CA . ASP A 1 461 ? 27.916 14.488 -13.208 1.00 90.75 461 ASP A CA 1
ATOM 3438 C C . ASP A 1 461 ? 27.168 14.345 -11.872 1.00 90.75 461 ASP A C 1
ATOM 3440 O O . ASP A 1 461 ? 27.597 13.589 -11.000 1.00 90.75 461 ASP A O 1
ATOM 3444 N N . ALA A 1 462 ? 26.037 15.032 -11.696 1.00 95.19 462 ALA A N 1
ATOM 3445 C CA . ALA A 1 462 ? 25.276 15.026 -10.448 1.00 95.19 462 ALA A CA 1
ATOM 3446 C C . ALA A 1 462 ? 24.698 13.641 -10.118 1.00 95.19 462 ALA A C 1
ATOM 3448 O O . ALA A 1 462 ? 24.804 13.183 -8.983 1.00 95.19 462 ALA A O 1
ATOM 3449 N N . GLY A 1 463 ? 24.133 12.947 -11.103 1.00 95.06 463 GLY A N 1
ATOM 3450 C CA . GLY A 1 463 ? 23.619 11.590 -10.957 1.00 95.06 463 GLY A CA 1
ATOM 3451 C C . GLY A 1 463 ? 24.725 10.567 -10.731 1.00 95.06 463 GLY A C 1
ATOM 3452 O O . GLY A 1 463 ? 24.565 9.656 -9.920 1.00 95.06 463 GLY A O 1
ATOM 3453 N N . MET A 1 464 ? 25.886 10.743 -11.370 1.00 94.12 464 MET A N 1
ATOM 3454 C CA . MET A 1 464 ? 27.058 9.921 -11.058 1.00 94.12 464 MET A CA 1
ATOM 3455 C C . MET A 1 464 ? 27.539 10.169 -9.622 1.00 94.12 464 MET A C 1
ATOM 3457 O O . MET A 1 464 ? 27.874 9.222 -8.911 1.00 94.12 464 MET A O 1
ATOM 3461 N N . ALA A 1 465 ? 27.531 11.423 -9.165 1.00 93.56 465 ALA A N 1
ATOM 3462 C CA . ALA A 1 465 ? 27.843 11.760 -7.782 1.00 93.56 465 ALA A CA 1
ATOM 3463 C C . ALA A 1 465 ? 26.846 11.123 -6.800 1.00 93.56 465 ALA A C 1
ATOM 3465 O O . ALA A 1 465 ? 27.274 10.655 -5.749 1.00 93.56 465 ALA A O 1
ATOM 3466 N N . THR A 1 466 ? 25.556 11.028 -7.152 1.00 95.44 466 THR A N 1
ATOM 3467 C CA . THR A 1 466 ? 24.565 10.263 -6.377 1.00 95.44 466 THR A CA 1
ATOM 3468 C C . THR A 1 466 ? 24.965 8.794 -6.267 1.00 95.44 466 THR A C 1
ATOM 3470 O O . THR A 1 466 ? 25.088 8.298 -5.155 1.00 95.44 466 THR A O 1
ATOM 3473 N N . VAL A 1 467 ? 25.258 8.117 -7.383 1.00 94.56 467 VAL A N 1
ATOM 3474 C CA . VAL A 1 467 ? 25.683 6.702 -7.374 1.00 94.56 467 VAL A CA 1
ATOM 3475 C C . VAL A 1 467 ? 26.934 6.480 -6.514 1.00 94.56 467 VAL A C 1
ATOM 3477 O O . VAL A 1 467 ? 26.973 5.549 -5.711 1.00 94.56 467 VAL A O 1
ATOM 3480 N N . LEU A 1 468 ? 27.950 7.342 -6.638 1.00 91.94 468 LEU A N 1
ATOM 3481 C CA . LEU A 1 468 ? 29.169 7.245 -5.823 1.00 91.94 468 LEU A CA 1
ATOM 3482 C C . LEU A 1 468 ? 28.908 7.539 -4.342 1.00 91.94 468 LEU A C 1
ATOM 3484 O O . LEU A 1 468 ? 29.507 6.895 -3.482 1.00 91.94 468 LEU A O 1
ATOM 3488 N N . GLY A 1 469 ? 28.028 8.497 -4.046 1.00 90.56 469 GLY A N 1
ATOM 3489 C CA . GLY A 1 469 ? 27.599 8.816 -2.686 1.00 90.56 469 GLY A CA 1
ATOM 3490 C C . GLY A 1 469 ? 26.927 7.619 -2.021 1.00 90.56 469 GLY A C 1
ATOM 3491 O O . GLY A 1 469 ? 27.381 7.175 -0.971 1.00 90.56 469 GLY A O 1
ATOM 3492 N N . THR A 1 470 ? 25.935 7.033 -2.691 1.00 88.69 470 THR A N 1
ATOM 3493 C CA . THR A 1 470 ? 25.206 5.838 -2.247 1.00 88.69 470 THR A CA 1
ATOM 3494 C C . THR A 1 470 ? 26.145 4.653 -2.001 1.00 88.69 470 THR A C 1
ATOM 3496 O O . THR A 1 470 ? 26.038 3.985 -0.973 1.00 88.69 470 THR A O 1
ATOM 3499 N N . ALA A 1 471 ? 27.114 4.416 -2.894 1.00 84.75 471 ALA A N 1
ATOM 3500 C CA . ALA A 1 471 ? 28.127 3.374 -2.705 1.00 84.75 471 ALA A CA 1
ATOM 3501 C C . ALA A 1 471 ? 29.039 3.645 -1.488 1.00 84.75 471 ALA A C 1
ATOM 3503 O O . ALA A 1 471 ? 29.385 2.723 -0.748 1.00 84.75 471 ALA A O 1
ATOM 3504 N N . GLY A 1 472 ? 29.420 4.907 -1.261 1.00 76.25 472 GLY A N 1
ATOM 3505 C CA . GLY A 1 472 ? 30.250 5.318 -0.124 1.00 76.25 472 GLY A CA 1
ATOM 3506 C C . GLY A 1 472 ? 29.541 5.226 1.232 1.00 76.25 472 GLY A C 1
ATOM 3507 O O . GLY A 1 472 ? 30.157 4.835 2.225 1.00 76.25 472 GLY A O 1
ATOM 3508 N N . GLU A 1 473 ? 28.245 5.540 1.284 1.00 74.88 473 GLU A N 1
ATOM 3509 C CA . GLU A 1 473 ? 27.415 5.362 2.485 1.00 74.88 473 GLU A CA 1
ATOM 3510 C C . GLU A 1 473 ? 27.339 3.886 2.903 1.00 74.88 473 GLU A C 1
ATOM 3512 O O . GLU A 1 473 ? 27.385 3.570 4.090 1.00 74.88 473 GLU A O 1
ATOM 3517 N N . PHE A 1 474 ? 27.325 2.971 1.935 1.00 65.31 474 PHE A N 1
ATOM 3518 C CA . PHE A 1 474 ? 27.274 1.530 2.173 1.00 65.31 474 PHE A CA 1
ATOM 3519 C C . PHE A 1 474 ? 28.557 0.972 2.795 1.00 65.31 474 PHE A C 1
ATOM 3521 O O . PHE A 1 474 ? 28.506 0.284 3.813 1.00 65.31 474 PHE A O 1
ATOM 3528 N N . ALA A 1 475 ? 29.716 1.377 2.264 1.00 56.44 475 ALA A N 1
ATOM 3529 C CA . ALA A 1 475 ? 31.034 1.033 2.808 1.00 56.44 475 ALA A CA 1
ATOM 3530 C C . ALA A 1 475 ? 31.277 1.573 4.233 1.00 56.44 475 ALA A C 1
ATOM 3532 O O . ALA A 1 475 ? 32.308 1.295 4.841 1.00 56.44 475 ALA A O 1
ATOM 3533 N N . THR A 1 476 ? 30.365 2.391 4.770 1.00 51.50 476 THR A N 1
ATOM 3534 C CA . THR A 1 476 ? 30.475 2.998 6.101 1.00 51.50 476 THR A CA 1
ATOM 3535 C C . THR A 1 476 ? 29.233 2.784 6.978 1.00 51.50 476 THR A C 1
ATOM 3537 O O . THR A 1 476 ? 29.200 3.282 8.107 1.00 51.50 476 THR A O 1
ATOM 3540 N N . SER A 1 477 ? 28.230 2.025 6.515 1.00 49.84 477 SER A N 1
ATOM 3541 C CA . SER A 1 477 ? 26.929 1.905 7.190 1.00 49.84 477 SER A CA 1
ATOM 3542 C C . SER A 1 477 ? 27.019 1.113 8.496 1.00 49.84 477 SER A C 1
ATOM 3544 O O . SER A 1 477 ? 27.450 -0.023 8.476 1.00 49.84 477 SER A O 1
ATOM 3546 N N . PRO A 1 478 ? 26.521 1.583 9.651 1.00 39.75 478 PRO A N 1
ATOM 3547 C CA . PRO A 1 478 ? 26.540 0.793 10.890 1.00 39.75 478 PRO A CA 1
ATOM 3548 C C . PRO A 1 478 ? 25.659 -0.477 10.845 1.00 39.75 478 PRO A C 1
ATOM 3550 O O . PRO A 1 478 ? 25.690 -1.275 11.784 1.00 39.75 478 PRO A O 1
ATOM 3553 N N . ILE A 1 479 ? 24.862 -0.673 9.789 1.00 50.81 479 ILE A N 1
ATOM 3554 C CA . ILE A 1 479 ? 24.008 -1.847 9.592 1.00 50.81 479 ILE A CA 1
ATOM 3555 C C . ILE A 1 479 ? 24.840 -2.954 8.933 1.00 50.81 479 ILE A C 1
ATOM 3557 O O . ILE A 1 479 ? 25.197 -2.867 7.764 1.00 50.81 479 ILE A O 1
ATOM 3561 N N . ALA A 1 480 ? 25.110 -4.033 9.673 1.00 47.66 480 ALA A N 1
ATOM 3562 C CA . ALA A 1 480 ? 25.993 -5.122 9.235 1.00 47.66 480 ALA A CA 1
ATOM 3563 C C . ALA A 1 480 ? 25.603 -5.768 7.888 1.00 47.66 480 ALA A C 1
ATOM 3565 O O . ALA A 1 480 ? 26.486 -6.207 7.159 1.00 47.66 480 ALA A O 1
ATOM 3566 N N . ALA A 1 481 ? 24.309 -5.814 7.548 1.00 56.75 481 ALA A N 1
ATOM 3567 C CA . ALA A 1 481 ? 23.837 -6.309 6.251 1.00 56.75 481 ALA A CA 1
ATOM 3568 C C . ALA A 1 481 ? 24.273 -5.393 5.092 1.00 56.75 481 ALA A C 1
ATOM 3570 O O . ALA A 1 481 ? 24.814 -5.875 4.106 1.00 56.75 481 ALA A O 1
ATOM 3571 N N . GLN A 1 482 ? 24.146 -4.075 5.270 1.00 53.91 482 GLN A N 1
ATOM 3572 C CA . GLN A 1 482 ? 24.587 -3.071 4.297 1.00 53.91 482 GLN A CA 1
ATOM 3573 C C . GLN A 1 482 ? 26.122 -3.021 4.196 1.00 53.91 482 GLN A C 1
ATOM 3575 O O . GLN A 1 482 ? 26.679 -2.881 3.117 1.00 53.91 482 GLN A O 1
ATOM 3580 N N . HIS A 1 483 ? 26.831 -3.239 5.309 1.00 48.09 483 HIS A N 1
ATOM 3581 C CA . HIS A 1 483 ? 28.291 -3.407 5.305 1.00 48.09 483 HIS A CA 1
ATOM 3582 C C . HIS A 1 483 ? 28.743 -4.652 4.531 1.00 48.09 483 HIS A C 1
ATOM 3584 O O . HIS A 1 483 ? 29.676 -4.578 3.736 1.00 48.09 483 HIS A O 1
ATOM 3590 N N . ALA A 1 484 ? 28.097 -5.804 4.740 1.00 54.47 484 ALA A N 1
ATOM 3591 C CA . ALA A 1 484 ? 28.456 -7.066 4.081 1.00 54.47 484 ALA A CA 1
ATOM 3592 C C . ALA A 1 484 ? 28.228 -7.023 2.563 1.00 54.47 484 ALA A C 1
ATOM 3594 O O . ALA A 1 484 ? 28.969 -7.632 1.791 1.00 54.47 484 ALA A O 1
ATOM 3595 N N . GLU A 1 485 ? 27.233 -6.258 2.133 1.00 54.44 485 GLU A N 1
ATOM 3596 C CA . GLU A 1 485 ? 26.960 -5.981 0.732 1.00 54.44 485 GLU A CA 1
ATOM 3597 C C . GLU A 1 485 ? 27.841 -4.835 0.176 1.00 54.44 485 GLU A C 1
ATOM 3599 O O . GLU A 1 485 ? 27.658 -4.418 -0.950 1.00 54.44 485 GLU A O 1
ATOM 3604 N N . SER A 1 486 ? 28.849 -4.316 0.888 1.00 46.91 486 SER A N 1
ATOM 3605 C CA . SER A 1 486 ? 29.849 -3.395 0.299 1.00 46.91 486 SER A CA 1
ATOM 3606 C C . SER A 1 486 ? 31.040 -4.119 -0.355 1.00 46.91 486 SER A C 1
ATOM 3608 O O . SER A 1 486 ? 31.887 -3.492 -0.994 1.00 46.91 486 SER A O 1
ATOM 3610 N N . GLY A 1 487 ? 31.106 -5.450 -0.219 1.00 44.00 487 GLY A N 1
ATOM 3611 C CA . GLY A 1 487 ? 32.189 -6.280 -0.750 1.00 44.00 487 GLY A CA 1
ATOM 3612 C C . GLY A 1 487 ? 33.399 -6.449 0.177 1.00 44.00 487 GLY A C 1
ATOM 3613 O O . GLY A 1 487 ? 34.376 -7.080 -0.234 1.00 44.00 487 GLY A O 1
ATOM 3614 N N . GLU A 1 488 ? 33.364 -5.952 1.421 1.00 37.31 488 GLU A N 1
ATOM 3615 C CA . GLU A 1 488 ? 34.363 -6.335 2.427 1.00 37.31 488 GLU A CA 1
ATOM 3616 C C . GLU A 1 488 ? 34.074 -7.746 2.979 1.00 37.31 488 GLU A C 1
ATOM 3618 O O . GLU A 1 488 ? 32.954 -8.031 3.414 1.00 37.31 488 GLU A O 1
ATOM 3623 N N . PRO A 1 489 ? 35.062 -8.664 3.002 1.00 34.62 489 PRO A N 1
ATOM 3624 C CA . PRO A 1 489 ? 34.913 -9.901 3.752 1.00 34.62 489 PRO A CA 1
ATOM 3625 C C . PRO A 1 489 ? 34.742 -9.541 5.226 1.00 34.62 489 PRO A C 1
ATOM 3627 O O . PRO A 1 489 ? 35.561 -8.804 5.771 1.00 34.62 489 PRO A O 1
ATOM 3630 N N . ALA A 1 490 ? 33.690 -10.073 5.859 1.00 36.50 490 ALA A N 1
ATOM 3631 C CA . ALA A 1 490 ? 33.448 -9.917 7.287 1.00 36.50 490 ALA A CA 1
ATOM 3632 C C . ALA A 1 490 ? 34.762 -10.118 8.051 1.00 36.50 490 ALA A C 1
ATOM 3634 O O . ALA A 1 490 ? 35.338 -11.209 8.003 1.00 36.50 490 ALA A O 1
ATOM 3635 N N . ASP A 1 491 ? 35.243 -9.064 8.714 1.00 35.56 491 ASP A N 1
ATOM 3636 C CA . ASP A 1 491 ? 36.413 -9.143 9.575 1.00 35.56 491 ASP A CA 1
ATOM 3637 C C . ASP A 1 491 ? 36.096 -10.169 10.664 1.00 35.56 491 ASP A C 1
ATOM 3639 O O . ASP A 1 491 ? 35.359 -9.914 11.623 1.00 35.56 491 ASP A O 1
ATOM 3643 N N . THR A 1 492 ? 36.578 -11.397 10.472 1.00 35.41 492 THR A N 1
ATOM 3644 C CA . THR A 1 492 ? 36.572 -12.420 11.502 1.00 35.41 492 THR A CA 1
ATOM 3645 C C . THR A 1 492 ? 37.563 -11.949 12.545 1.00 35.41 492 THR A C 1
ATOM 3647 O O . THR A 1 492 ? 38.735 -12.325 12.510 1.00 35.41 492 THR A O 1
ATOM 3650 N N . GLY A 1 493 ? 37.086 -11.096 13.449 1.00 32.66 493 GLY A N 1
ATOM 3651 C CA . GLY A 1 493 ? 37.821 -10.592 14.591 1.00 32.66 493 GLY A CA 1
ATOM 3652 C C . GLY A 1 493 ? 38.262 -11.740 15.492 1.00 32.66 493 GLY A C 1
ATOM 3653 O O . GLY A 1 493 ? 37.664 -12.014 16.528 1.00 32.66 493 GLY A O 1
ATOM 3654 N N . THR A 1 494 ? 39.347 -12.413 15.124 1.00 34.00 494 THR A N 1
ATOM 3655 C CA . THR A 1 494 ? 40.182 -13.164 16.051 1.00 34.00 494 THR A CA 1
ATOM 3656 C C . THR A 1 494 ? 41.121 -12.165 16.705 1.00 34.00 494 THR A C 1
ATOM 3658 O O . THR A 1 494 ? 42.277 -12.018 16.310 1.00 34.00 494 THR A O 1
ATOM 3661 N N . GLY A 1 495 ? 40.597 -11.462 17.708 1.00 34.84 495 GLY A N 1
ATOM 3662 C CA . GLY A 1 495 ? 41.420 -10.769 18.687 1.00 34.84 495 GLY A CA 1
ATOM 3663 C C . GLY A 1 495 ? 42.234 -11.788 19.486 1.00 34.84 495 GLY A C 1
ATOM 3664 O O . GLY A 1 495 ? 41.674 -12.697 20.102 1.00 34.84 495 GLY A O 1
ATOM 3665 N N . LYS A 1 496 ? 43.557 -11.633 19.444 1.00 32.25 496 LYS A N 1
ATOM 3666 C CA . LYS A 1 496 ? 44.461 -12.023 20.527 1.00 32.25 496 LYS A CA 1
ATOM 3667 C C . LYS A 1 496 ? 44.726 -10.816 21.406 1.00 32.25 496 LYS A C 1
ATOM 3669 O O . LYS A 1 496 ? 44.830 -9.711 20.827 1.00 32.25 496 LYS A O 1
#